Protein AF-A0A7S3FKZ4-F1 (afdb_monomer)

Radius of gyration: 34.24 Å; Cα contacts (8 Å, |Δi|>4): 324; chains: 1; bounding box: 66×67×98 Å

Organism: NCBI:txid676789

Sequence (452 aa):
MRLGNPLPWRLPTDLPGAPPVAEVLYTASARSDPAAGLSYREFVHAIETLSHPLSRQVPLGSIGRPTHEVVRRVAGLRRLVSSAAFEGVVAVLLLLNGLSLGFKIYLRNQGAELNAINLINFIFSLLFFVELCLKAQARAVAWRSLAGVAEAAVIVLTVLVDVLTLGGVLVGFLNFLPLLRYLRFVRIGLNIKAYRVVFASLLGVAKAMGAFVLALSGVLHVFALVGMAIFAGQVTLHVDAEALGAFCAAGQPVAVPYTGEMVSAETLCTGNGTEPYYDPQTQPEAAARVLSGLRARPCYHHYLADGAAIMPCEALNPSLAGSAYESAGYFANNFNDWSAAIVTLFELMVVNNWMVVKDGFVAAAGRAANLYFYAYWIFAVVVEMSLLFAFTFESFISELELAQKHEESRARRDGEDIRDEFGSTNADSPQLEALRACTQRRKVIDFSVGGG

InterPro domains:
  IPR005821 Ion transport domain [PF00520] (85-396)
  IPR027359 Voltage-dependent channel domain superfamily [G3DSA:1.20.120.350] (76-198)
  IPR044581 Two pore calcium channel protein 1, plant [PTHR46988] (317-414)

Foldseek 3Di:
DDDDDDDPPPDDPDDPPDPCVVVVVVVVVVPPDPPPDDDPVRVVVVVVVVPPPPPPPPPPPDPDDPDPVVVVVLVVLLCCLPDPVVVVVLVVLLVVLVVLVVVLVVCVVPPPVNVVSLVVNLVSLVVVLVSLVSCVSNCVPQVVDPVSVVVNCLSVLLNVVSVCVVVVHCPPVCPCSVVVSCVVVVVVQCVDPVSVLVVVLVVLLVVLCPVLVVVLVVLLQVLLVVQLVQFAPLQAKAQDLVVLLVVLVVQFWWQDPPVRDTDTSCVLQQQPHPDRHDDCVVDVVVSVVSRVSVSVPGQDFIATPVRDGGRRIDTPQCLLPPALLVVVVVSCCGSNDSVSSSVNLVVVLVVPPVVSVQVSSCSRRHDCSVVSSVVSCCPRNVPSVVVSVVSSVVSSVVSVVVVVVVVVVVVVVVVVVVCVVCVPDDPPDVVVVVVVVVVVVVVVVVVVVPDD

Secondary structure (DSSP, 8-state):
------------S--TT--HHHHHHHHHHTS--TT-PPPHHHHHHHHHHHHS---------------HHHHHHHHHHHHHHTSHHHHHHHHHHHHHHHHHHHHHHHTTT-HHHHHHHHHHHHHHHHHHHHHHHHHHHH-TTGGGSHHHHHHHHHHHHHHHHHHHHHTT---GGGTTGGGGGGHHHHHHHHHSHHHHHHHHHHHHHHHHHHHHHHHHHHHHHHHHHHHHHHHTTTS-EEE-HHHHHHHHHHT--EEPTTT--EE-HHHHHSTTSS-----TTT-HHHHHHHHHHHHTS-----EETTS-B-S-EEESSGGGTT-HHHHTTGGGS-SSSHHHHHHHHHHHHT-TTHHHHHHHHHHHH-TTHHHHHHHHIIIIIIIIIHHHHHHHHHHHHHHHHHHHHHHHHHHHHHHHHHHHHSTTS-TT-HHHHHHHHHHHHHHHHHHHTS--

Structure (mmCIF, N/CA/C/O backbone):
data_AF-A0A7S3FKZ4-F1
#
_entry.id   AF-A0A7S3FKZ4-F1
#
loop_
_atom_site.group_PDB
_atom_site.id
_atom_site.type_symbol
_atom_site.label_atom_id
_atom_site.label_alt_id
_atom_site.label_comp_id
_atom_site.label_asym_id
_atom_site.label_entity_id
_atom_site.label_seq_id
_atom_site.pdbx_PDB_ins_code
_atom_site.Cartn_x
_atom_site.Cartn_y
_atom_site.Cartn_z
_atom_site.occupancy
_atom_site.B_iso_or_equiv
_atom_site.auth_seq_id
_atom_site.auth_comp_id
_atom_site.auth_asym_id
_atom_site.auth_atom_id
_atom_site.pdbx_PDB_model_num
ATOM 1 N N . MET A 1 1 ? -38.455 21.184 -47.180 1.00 35.09 1 MET A N 1
ATOM 2 C CA . MET A 1 1 ? -37.533 22.042 -46.403 1.00 35.09 1 MET A CA 1
ATOM 3 C C . MET A 1 1 ? -36.141 21.884 -46.986 1.00 35.09 1 MET A C 1
ATOM 5 O O . MET A 1 1 ? -35.706 20.756 -47.164 1.00 35.09 1 MET A O 1
ATOM 9 N N . ARG A 1 2 ? -35.505 22.994 -47.379 1.00 33.12 2 ARG A N 1
ATOM 10 C CA . ARG A 1 2 ? -34.148 23.020 -47.938 1.00 33.12 2 ARG A CA 1
ATOM 11 C C . ARG A 1 2 ? -33.114 22.783 -46.832 1.00 33.12 2 ARG A C 1
ATOM 13 O O . ARG A 1 2 ? -33.089 23.544 -45.876 1.00 33.12 2 ARG A O 1
ATOM 20 N N . LEU A 1 3 ? -32.239 21.811 -47.044 1.00 31.94 3 LEU A N 1
ATOM 21 C CA . LEU A 1 3 ? -30.869 21.690 -46.531 1.00 31.94 3 LEU A CA 1
ATOM 22 C C . LEU A 1 3 ? -30.146 20.994 -47.696 1.00 31.94 3 LEU A C 1
ATOM 24 O O . LEU A 1 3 ? -30.642 19.980 -48.166 1.00 31.94 3 LEU A O 1
ATOM 28 N N . GLY A 1 4 ? -29.091 21.464 -48.342 1.00 29.62 4 GLY A N 1
ATOM 29 C CA . GLY A 1 4 ? -28.004 22.378 -48.020 1.00 29.62 4 GLY A CA 1
ATOM 30 C C . GLY A 1 4 ? -26.816 21.793 -48.805 1.00 29.62 4 GLY A C 1
ATOM 31 O O . GLY A 1 4 ? -26.607 20.587 -48.756 1.00 29.62 4 GLY A O 1
ATOM 32 N N . ASN A 1 5 ? -26.145 22.604 -49.623 1.00 30.92 5 ASN A N 1
ATOM 33 C CA . ASN A 1 5 ? -25.168 22.204 -50.651 1.00 30.92 5 ASN A CA 1
ATOM 34 C C . ASN A 1 5 ? -24.114 21.157 -50.210 1.00 30.92 5 ASN A C 1
ATOM 36 O O . ASN A 1 5 ? -23.670 21.196 -49.062 1.00 30.92 5 ASN A O 1
ATOM 40 N N . PRO A 1 6 ? -23.615 20.298 -51.125 1.00 35.16 6 PRO A N 1
ATOM 41 C CA . PRO A 1 6 ? -22.469 19.441 -50.839 1.00 35.16 6 PRO A CA 1
ATOM 42 C C . PRO A 1 6 ? -21.201 20.294 -50.678 1.00 35.16 6 PRO A C 1
ATOM 44 O O . PRO A 1 6 ? -20.842 21.082 -51.554 1.00 35.16 6 PRO A O 1
ATOM 47 N N . LEU A 1 7 ? -20.525 20.147 -49.539 1.00 30.84 7 LEU A N 1
ATOM 48 C CA . LEU A 1 7 ? -19.217 20.750 -49.277 1.00 30.84 7 LEU A CA 1
ATOM 49 C C . LEU A 1 7 ? -18.159 20.181 -50.246 1.00 30.84 7 LEU A C 1
ATOM 51 O O . LEU A 1 7 ? -18.108 18.962 -50.429 1.00 30.84 7 LEU A O 1
ATOM 55 N N . PRO A 1 8 ? -17.269 21.006 -50.828 1.00 32.09 8 PRO A N 1
ATOM 56 C CA . PRO A 1 8 ? -16.240 20.544 -51.746 1.00 32.09 8 PRO A CA 1
ATOM 57 C C . PRO A 1 8 ? -14.983 20.160 -50.959 1.00 32.09 8 PRO A C 1
ATOM 59 O O . PRO A 1 8 ? -13.982 20.867 -50.984 1.00 32.09 8 PRO A O 1
ATOM 62 N N . TRP A 1 9 ? -15.006 19.034 -50.252 1.00 28.06 9 TRP A N 1
ATOM 63 C CA . TRP A 1 9 ? -13.773 18.460 -49.710 1.00 28.06 9 TRP A CA 1
ATOM 64 C C . TRP A 1 9 ? -13.233 17.426 -50.699 1.00 28.06 9 TRP A C 1
ATOM 66 O O . TRP A 1 9 ? -13.438 16.226 -50.541 1.00 28.06 9 TRP A O 1
ATOM 76 N N . ARG A 1 10 ? -12.540 17.891 -51.749 1.00 28.92 10 ARG A N 1
ATOM 77 C CA . ARG A 1 10 ? -11.589 17.026 -52.461 1.00 28.92 10 ARG A CA 1
ATOM 78 C C . ARG A 1 10 ? -10.399 16.818 -51.531 1.00 28.92 10 ARG A C 1
ATOM 80 O O . ARG A 1 10 ? -9.630 17.748 -51.301 1.00 28.92 10 ARG A O 1
ATOM 87 N N . LEU A 1 11 ? -10.266 15.614 -50.983 1.00 31.98 11 LEU A N 1
ATOM 88 C CA . LEU A 1 11 ? -9.007 15.184 -50.383 1.00 31.98 11 LEU A CA 1
ATOM 89 C C . LEU A 1 11 ? -7.930 15.141 -51.484 1.00 31.98 11 LEU A C 1
ATOM 91 O O . LEU A 1 11 ? -8.234 14.685 -52.590 1.00 31.98 11 LEU A O 1
ATOM 95 N N . PRO A 1 12 ? -6.704 15.630 -51.222 1.00 29.11 12 PRO A N 1
ATOM 96 C CA . PRO A 1 12 ? -5.613 15.572 -52.188 1.00 29.11 12 PRO A CA 1
ATOM 97 C C . PRO A 1 12 ? -5.345 14.118 -52.584 1.00 29.11 12 PRO A C 1
ATOM 99 O O . PRO A 1 12 ? -5.196 13.256 -51.720 1.00 29.11 12 PRO A O 1
ATOM 102 N N . THR A 1 13 ? -5.286 13.855 -53.886 1.00 34.91 13 THR A N 1
ATOM 103 C CA . THR A 1 13 ? -5.137 12.522 -54.489 1.00 34.91 13 THR A CA 1
ATOM 104 C C . THR A 1 13 ? -3.743 11.911 -54.353 1.00 34.91 13 THR A C 1
ATOM 106 O O . THR A 1 13 ? -3.538 10.797 -54.812 1.00 34.91 13 THR A O 1
ATOM 109 N N . ASP A 1 14 ? -2.803 12.578 -53.683 1.00 36.03 14 ASP A N 1
ATOM 110 C CA . ASP A 1 14 ? -1.398 12.171 -53.670 1.00 36.03 14 ASP A CA 1
ATOM 111 C C . ASP A 1 14 ? -0.858 12.066 -52.237 1.00 36.03 14 ASP A C 1
ATOM 113 O O . ASP A 1 14 ? -0.150 12.939 -51.734 1.00 36.03 14 ASP A O 1
ATOM 117 N N . LEU A 1 15 ? -1.202 10.969 -51.558 1.00 32.84 15 LEU A N 1
ATOM 118 C CA . LEU A 1 15 ? -0.524 10.510 -50.343 1.00 32.84 15 LEU A CA 1
ATOM 119 C C . LEU A 1 15 ? 0.159 9.168 -50.650 1.00 32.84 15 LEU A C 1
ATOM 121 O O . LEU A 1 15 ? -0.510 8.133 -50.661 1.00 32.84 15 LEU A O 1
ATOM 125 N N . PRO A 1 16 ? 1.480 9.144 -50.905 1.00 34.84 16 PRO A N 1
ATOM 126 C CA . PRO A 1 16 ? 2.199 7.892 -51.091 1.00 34.84 16 PRO A CA 1
ATOM 127 C C . PRO A 1 16 ? 2.305 7.173 -49.737 1.00 34.84 16 PRO A C 1
ATOM 129 O O . PRO A 1 16 ? 2.959 7.665 -48.817 1.00 34.84 16 PRO A O 1
ATOM 132 N N . GLY A 1 17 ? 1.644 6.016 -49.611 1.00 46.38 17 GLY A N 1
ATOM 133 C CA . GLY A 1 17 ? 1.730 5.142 -48.431 1.00 46.38 17 GLY A CA 1
ATOM 134 C C . GLY A 1 17 ? 0.447 4.960 -47.610 1.00 46.38 17 GLY A C 1
ATOM 135 O O . GLY A 1 17 ? 0.538 4.697 -46.411 1.00 46.38 17 GLY A O 1
ATOM 136 N N . ALA A 1 18 ? -0.745 5.092 -48.204 1.00 35.50 18 ALA A N 1
ATOM 137 C CA . ALA A 1 18 ? -1.980 4.687 -47.528 1.00 35.50 18 ALA A CA 1
ATOM 138 C C . ALA A 1 18 ? -1.953 3.171 -47.211 1.00 35.50 18 ALA A C 1
ATOM 140 O O . ALA A 1 18 ? -1.558 2.383 -48.072 1.00 35.50 18 ALA A O 1
ATOM 141 N N . PRO A 1 19 ? -2.342 2.734 -45.995 1.00 40.38 19 PRO A N 1
ATOM 142 C CA . PRO A 1 19 ? -2.394 1.314 -45.667 1.00 40.38 19 PRO A CA 1
ATOM 143 C C . PRO A 1 19 ? -3.446 0.605 -46.539 1.00 40.38 19 PRO A C 1
ATOM 145 O O . PRO A 1 19 ? -4.470 1.217 -46.862 1.00 40.38 19 PRO A O 1
ATOM 148 N N . PRO A 1 20 ? -3.261 -0.690 -46.853 1.00 44.16 20 PRO A N 1
ATOM 149 C CA . PRO A 1 20 ? -4.098 -1.432 -47.806 1.00 44.16 20 PRO A CA 1
ATOM 150 C C . PRO A 1 20 ? -5.597 -1.465 -47.445 1.00 44.16 20 PRO A C 1
ATOM 152 O O . PRO A 1 20 ? -6.439 -1.714 -48.298 1.00 44.16 20 PRO A O 1
ATOM 155 N N . VAL A 1 21 ? -5.976 -1.141 -46.202 1.00 42.78 21 VAL A N 1
ATOM 156 C CA . VAL A 1 21 ? -7.383 -1.085 -45.761 1.00 42.78 21 VAL A CA 1
ATOM 157 C C . VAL A 1 21 ? -8.126 0.153 -46.279 1.00 42.78 21 VAL A C 1
ATOM 159 O O . VAL A 1 21 ? -9.332 0.081 -46.503 1.00 42.78 21 VAL A O 1
ATOM 162 N N . ALA A 1 22 ? -7.439 1.277 -46.522 1.00 40.91 22 ALA A N 1
ATOM 163 C CA . ALA A 1 22 ? -8.077 2.435 -47.154 1.00 40.91 22 ALA A CA 1
ATOM 164 C C . ALA A 1 22 ? -8.522 2.088 -48.582 1.00 40.91 22 ALA A C 1
ATOM 166 O O . ALA A 1 22 ? -9.588 2.513 -49.008 1.00 40.91 22 ALA A O 1
ATOM 167 N N . GLU A 1 23 ? -7.758 1.242 -49.271 1.00 41.97 23 GLU A N 1
ATOM 168 C CA . GLU A 1 23 ? -8.077 0.725 -50.601 1.00 41.97 23 GLU A CA 1
ATOM 169 C C . GLU A 1 23 ? -9.209 -0.321 -50.554 1.00 41.97 23 GLU A C 1
ATOM 171 O O . GLU A 1 23 ? -10.104 -0.298 -51.397 1.00 41.97 23 GLU A O 1
ATOM 176 N N . VAL A 1 24 ? -9.261 -1.169 -49.517 1.00 43.50 24 VAL A N 1
ATOM 177 C CA . VAL A 1 24 ? -10.351 -2.150 -49.308 1.00 43.50 24 VAL A CA 1
ATOM 178 C C . VAL A 1 24 ? -11.684 -1.477 -48.942 1.00 43.50 24 VAL A C 1
ATOM 180 O O . VAL A 1 24 ? -12.727 -1.835 -49.483 1.00 43.50 24 VAL A O 1
ATOM 183 N N . LEU A 1 25 ? -11.681 -0.454 -48.080 1.00 40.56 25 LEU A N 1
ATOM 184 C CA . LEU A 1 25 ? -12.902 0.294 -47.746 1.00 40.56 25 LEU A CA 1
ATOM 185 C C . LEU A 1 25 ? -13.366 1.193 -48.903 1.00 40.56 25 LEU A C 1
ATOM 187 O O . LEU A 1 25 ? -14.570 1.366 -49.098 1.00 40.56 25 LEU A O 1
ATOM 191 N N . TYR A 1 26 ? -12.440 1.733 -49.704 1.00 42.78 26 TYR A N 1
ATOM 192 C CA . TYR A 1 26 ? -12.783 2.516 -50.895 1.00 42.78 26 TYR A CA 1
ATOM 193 C C . TYR A 1 26 ? -13.349 1.630 -52.012 1.00 42.78 26 TYR A C 1
ATOM 195 O O . TYR A 1 26 ? -14.328 2.007 -52.651 1.00 42.78 26 TYR A O 1
ATOM 203 N N . THR A 1 27 ? -12.805 0.424 -52.205 1.00 41.06 27 THR A N 1
ATOM 204 C CA . THR A 1 27 ? -13.338 -0.549 -53.177 1.00 41.06 27 THR A CA 1
ATOM 205 C C . THR A 1 27 ? -14.671 -1.163 -52.739 1.00 41.06 27 THR A C 1
ATOM 207 O O . THR A 1 27 ? -15.496 -1.463 -53.601 1.00 41.06 27 THR A O 1
ATOM 210 N N . ALA A 1 28 ? -14.936 -1.271 -51.431 1.00 41.16 28 ALA A N 1
ATOM 211 C CA . ALA A 1 28 ? -16.246 -1.667 -50.908 1.00 41.16 28 ALA A CA 1
ATOM 212 C C . ALA A 1 28 ? -17.304 -0.555 -51.052 1.00 41.16 28 ALA A C 1
ATOM 214 O O . ALA A 1 28 ? -18.432 -0.834 -51.445 1.00 41.16 28 ALA A O 1
ATOM 215 N N . SER A 1 29 ? -16.938 0.710 -50.808 1.00 41.69 29 SER A N 1
ATOM 216 C CA . SER A 1 29 ? -17.833 1.872 -50.972 1.00 41.69 29 SER A CA 1
ATOM 217 C C . SER A 1 29 ? -18.117 2.215 -52.445 1.00 41.69 29 SER A C 1
ATOM 219 O O . SER A 1 29 ? -19.190 2.712 -52.782 1.00 41.69 29 SER A O 1
ATOM 221 N N . ALA A 1 30 ? -17.179 1.911 -53.351 1.00 41.62 30 ALA A N 1
ATOM 222 C CA . ALA A 1 30 ? -17.326 2.157 -54.787 1.00 41.62 30 ALA A CA 1
ATOM 223 C C . ALA A 1 30 ? -18.203 1.123 -55.521 1.00 41.62 30 ALA A C 1
ATOM 225 O O . ALA A 1 30 ? -18.517 1.320 -56.696 1.00 41.62 30 ALA A O 1
ATOM 226 N N . ARG A 1 31 ? -18.630 0.039 -54.857 1.00 43.22 31 ARG A N 1
ATOM 227 C CA . ARG A 1 31 ? -19.686 -0.844 -55.369 1.00 43.22 31 ARG A CA 1
ATOM 228 C C . ARG A 1 31 ? -21.015 -0.403 -54.777 1.00 43.22 31 ARG A C 1
ATOM 230 O O . ARG A 1 31 ? -21.343 -0.708 -53.638 1.00 43.22 31 ARG A O 1
ATOM 237 N N . SER A 1 32 ? -21.786 0.318 -55.579 1.00 40.81 32 SER A N 1
ATOM 238 C CA . SER A 1 32 ? -23.188 0.645 -55.333 1.00 40.81 32 SER A CA 1
ATOM 239 C C . SER A 1 32 ? -24.059 -0.617 -55.386 1.00 40.81 32 SER A C 1
ATOM 241 O O . SER A 1 32 ? -24.829 -0.791 -56.327 1.00 40.81 32 SER A O 1
ATOM 243 N N . ASP A 1 33 ? -23.903 -1.517 -54.415 1.00 46.41 33 ASP A N 1
ATOM 244 C CA . ASP A 1 33 ? -24.736 -2.709 -54.268 1.00 46.41 33 ASP A CA 1
ATOM 245 C C . ASP A 1 33 ? -25.373 -2.729 -52.862 1.00 46.41 33 ASP A C 1
ATOM 247 O O . ASP A 1 33 ? -24.679 -2.953 -51.866 1.00 46.41 33 ASP A O 1
ATOM 251 N N . PRO A 1 34 ? -26.683 -2.453 -52.729 1.00 47.19 34 PRO A N 1
ATOM 252 C CA . PRO A 1 34 ? -27.362 -2.316 -51.437 1.00 47.19 34 PRO A CA 1
ATOM 253 C C . PRO A 1 34 ? -27.519 -3.637 -50.654 1.00 47.19 34 PRO A C 1
ATOM 255 O O . PRO A 1 34 ? -28.129 -3.635 -49.587 1.00 47.19 34 PRO A O 1
ATOM 258 N N . ALA A 1 35 ? -26.972 -4.753 -51.153 1.00 48.84 35 ALA A N 1
ATOM 259 C CA . ALA A 1 35 ? -27.013 -6.074 -50.518 1.00 48.84 35 ALA A CA 1
ATOM 260 C C . ALA A 1 35 ? -25.677 -6.530 -49.890 1.00 48.84 35 ALA A C 1
ATOM 262 O O . ALA A 1 35 ? -25.614 -7.617 -49.315 1.00 48.84 35 ALA A O 1
ATOM 263 N N . ALA A 1 36 ? -24.608 -5.730 -49.960 1.00 53.62 36 ALA A N 1
ATOM 264 C CA . ALA A 1 36 ? -23.299 -6.091 -49.410 1.00 53.62 36 ALA A CA 1
ATOM 265 C C . ALA A 1 36 ? -23.216 -5.834 -47.889 1.00 53.62 36 ALA A C 1
ATOM 267 O O . ALA A 1 36 ? -22.521 -4.933 -47.422 1.00 53.62 36 ALA A O 1
ATOM 268 N N . GLY A 1 37 ? -23.956 -6.614 -47.099 1.00 56.66 37 GLY A N 1
ATOM 269 C CA . GLY A 1 37 ? -23.748 -6.683 -45.652 1.00 56.66 37 GLY A CA 1
ATOM 270 C C . GLY A 1 37 ? -22.457 -7.442 -45.331 1.00 56.66 37 GLY A C 1
ATOM 271 O O . GLY A 1 37 ? -22.208 -8.489 -45.924 1.00 56.66 37 GLY A O 1
ATOM 272 N N . LEU A 1 38 ? -21.643 -6.938 -44.394 1.00 61.06 38 LEU A N 1
ATOM 273 C CA . LEU A 1 38 ? -20.480 -7.686 -43.901 1.00 61.06 38 LEU A CA 1
ATOM 274 C C . LEU A 1 38 ? -20.935 -9.013 -43.281 1.00 61.06 38 LEU A C 1
ATOM 276 O O . LEU A 1 38 ? -21.838 -9.042 -42.441 1.00 61.06 38 LEU A O 1
ATOM 280 N N . SER A 1 39 ? -20.261 -10.104 -43.643 1.00 69.06 39 SER A N 1
ATOM 281 C CA . SER A 1 39 ? -20.429 -11.392 -42.968 1.00 69.06 39 SER A CA 1
ATOM 282 C C . SER A 1 39 ? -20.033 -11.278 -41.494 1.00 69.06 39 SER A C 1
ATOM 284 O O . SER A 1 39 ? -19.106 -10.547 -41.150 1.00 69.06 39 SER A O 1
ATOM 286 N N . TYR A 1 40 ? -20.668 -12.051 -40.604 1.00 59.72 40 TYR A N 1
ATOM 287 C CA . TYR A 1 40 ? -20.329 -12.068 -39.173 1.00 59.72 40 TYR A CA 1
ATOM 288 C C . TYR A 1 40 ? -18.831 -12.324 -38.927 1.00 59.72 40 TYR A C 1
ATOM 290 O O . TYR A 1 40 ? -18.236 -11.707 -38.050 1.00 59.72 40 TYR A O 1
ATOM 298 N N . ARG A 1 41 ? -18.185 -13.170 -39.745 1.00 59.56 41 ARG A N 1
ATOM 299 C CA . ARG A 1 41 ? -16.732 -13.402 -39.657 1.00 59.56 41 ARG A CA 1
ATOM 300 C C . ARG A 1 41 ? -15.910 -12.177 -40.053 1.00 59.56 41 ARG A C 1
ATOM 302 O O . ARG A 1 41 ? -14.920 -11.883 -39.396 1.00 59.56 41 ARG A O 1
ATOM 309 N N . GLU A 1 42 ? -16.322 -11.461 -41.093 1.00 69.19 42 GLU A N 1
ATOM 310 C CA . GLU A 1 42 ? -15.651 -10.235 -41.544 1.00 69.19 42 GLU A CA 1
ATOM 311 C C . GLU A 1 42 ? -15.859 -9.098 -40.541 1.00 69.19 42 GLU A C 1
ATOM 313 O O . GLU A 1 42 ? -14.938 -8.334 -40.274 1.00 69.19 42 GLU A O 1
ATOM 318 N N . PHE A 1 43 ? -17.043 -9.028 -39.930 1.00 70.25 43 PHE A N 1
ATOM 319 C CA . PHE A 1 43 ? -17.368 -8.070 -38.880 1.00 70.25 43 PHE A CA 1
ATOM 320 C C . PHE A 1 43 ? -16.555 -8.317 -37.602 1.00 70.25 43 PHE A C 1
ATOM 322 O O . PHE A 1 43 ? -15.960 -7.383 -37.068 1.00 70.25 43 PHE A O 1
ATOM 329 N N . VAL A 1 44 ? -16.467 -9.570 -37.137 1.00 68.69 44 VAL A N 1
ATOM 330 C CA . VAL A 1 44 ? -15.638 -9.940 -35.975 1.00 68.69 44 VAL A CA 1
ATOM 331 C C . VAL A 1 44 ? -14.163 -9.650 -36.253 1.00 68.69 44 VAL A C 1
ATOM 333 O O . VAL A 1 44 ? -13.500 -9.047 -35.414 1.00 68.69 44 VAL A O 1
ATOM 336 N N . HIS A 1 45 ? -13.672 -9.974 -37.452 1.00 67.88 45 HIS A N 1
ATOM 337 C CA . HIS A 1 45 ? -12.294 -9.682 -37.836 1.00 67.88 45 HIS A CA 1
ATOM 338 C C . HIS A 1 45 ? -12.020 -8.171 -37.933 1.00 67.88 45 HIS A C 1
ATOM 340 O O . HIS A 1 45 ? -10.968 -7.697 -37.502 1.00 67.88 45 HIS A O 1
ATOM 346 N N . ALA A 1 46 ? -12.977 -7.384 -38.433 1.00 66.88 46 ALA A N 1
ATOM 347 C CA . ALA A 1 46 ? -12.881 -5.927 -38.463 1.00 66.88 46 ALA A CA 1
ATOM 348 C C . ALA A 1 46 ? -12.842 -5.326 -37.048 1.00 66.88 46 ALA A C 1
ATOM 350 O O . ALA A 1 46 ? -12.031 -4.435 -36.793 1.00 66.88 46 ALA A O 1
ATOM 351 N N . ILE A 1 47 ? -13.656 -5.834 -36.116 1.00 68.50 47 ILE A N 1
ATOM 352 C CA . ILE A 1 47 ? -13.628 -5.412 -34.708 1.00 68.50 47 ILE A CA 1
ATOM 353 C C . ILE A 1 47 ? -12.314 -5.819 -34.031 1.00 68.50 47 ILE A C 1
ATOM 355 O O . ILE A 1 47 ? -11.714 -4.983 -33.360 1.00 68.50 47 ILE A O 1
ATOM 359 N N . GLU A 1 48 ? -11.815 -7.041 -34.239 1.00 65.31 48 GLU A N 1
ATOM 360 C CA . GLU A 1 48 ? -10.504 -7.470 -33.722 1.00 65.31 48 GLU A CA 1
ATOM 361 C C . GLU A 1 48 ? -9.372 -6.580 -34.246 1.00 65.31 48 GLU A C 1
ATOM 363 O O . GLU A 1 48 ? -8.504 -6.150 -33.484 1.00 65.31 48 GLU A O 1
ATOM 368 N N . THR A 1 49 ? -9.420 -6.216 -35.527 1.00 60.38 49 THR A N 1
ATOM 369 C CA . THR A 1 49 ? -8.410 -5.352 -36.153 1.00 60.38 49 THR A CA 1
ATOM 370 C C . THR A 1 49 ? -8.496 -3.908 -35.642 1.00 60.38 49 THR A C 1
ATOM 372 O O . THR A 1 49 ? -7.469 -3.259 -35.449 1.00 60.38 49 THR A O 1
ATOM 375 N N . LEU A 1 50 ? -9.705 -3.409 -35.360 1.00 59.19 50 LEU A N 1
ATOM 376 C CA . LEU A 1 50 ? -9.942 -2.096 -34.743 1.00 59.19 50 LEU A CA 1
ATOM 377 C C . LEU A 1 50 ? -9.614 -2.068 -33.241 1.00 59.19 50 LEU A C 1
ATOM 379 O O . LEU A 1 50 ? -9.316 -1.000 -32.709 1.00 59.19 50 LEU A O 1
ATOM 383 N N . SER A 1 51 ? -9.650 -3.220 -32.562 1.00 52.19 51 SER A N 1
ATOM 384 C CA . SER A 1 51 ? -9.265 -3.356 -31.150 1.00 52.19 51 SER A CA 1
ATOM 385 C C . SER A 1 51 ? -7.750 -3.250 -30.934 1.00 52.19 51 SER A C 1
ATOM 387 O O . SER A 1 51 ? -7.295 -2.940 -29.831 1.00 52.19 51 SER A O 1
ATOM 389 N N . HIS A 1 52 ? -6.955 -3.448 -31.993 1.00 45.91 52 HIS A N 1
ATOM 390 C CA . HIS A 1 52 ? -5.519 -3.226 -31.949 1.00 45.91 52 HIS A CA 1
ATOM 391 C C . HIS A 1 52 ? -5.225 -1.719 -31.866 1.00 45.91 52 HIS A C 1
ATOM 393 O O . HIS A 1 52 ? -5.712 -0.954 -32.702 1.00 45.91 52 HIS A O 1
ATOM 399 N N . PRO A 1 53 ? -4.409 -1.250 -30.900 1.00 42.72 53 PRO A N 1
ATOM 400 C CA . PRO A 1 53 ? -4.071 0.161 -30.800 1.00 42.72 53 PRO A CA 1
ATOM 401 C C . PRO A 1 53 ? -3.386 0.597 -32.094 1.00 42.72 53 PRO A C 1
ATOM 403 O O . PRO A 1 53 ? -2.248 0.209 -32.364 1.00 42.72 53 PRO A O 1
ATOM 406 N N . LEU A 1 54 ? -4.094 1.398 -32.897 1.00 45.53 54 LEU A N 1
ATOM 407 C CA . LEU A 1 54 ? -3.569 2.040 -34.095 1.00 45.53 54 LEU A CA 1
ATOM 408 C C . LEU A 1 54 ? -2.338 2.846 -33.686 1.00 45.53 54 LEU A C 1
ATOM 410 O O . LEU A 1 54 ? -2.442 3.975 -33.198 1.00 45.53 54 LEU A O 1
ATOM 414 N N . SER A 1 55 ? -1.154 2.258 -33.863 1.00 40.56 55 SER A N 1
ATOM 415 C CA . SER A 1 55 ? 0.107 2.958 -33.684 1.00 40.56 55 SER A CA 1
ATOM 416 C C . SER A 1 55 ? 0.171 3.992 -34.808 1.00 40.56 55 SER A C 1
ATOM 418 O O . SER A 1 55 ? 0.595 3.718 -35.930 1.00 40.56 55 SER A O 1
ATOM 420 N N . ARG A 1 56 ? -0.358 5.185 -34.536 1.00 41.62 56 ARG A N 1
ATOM 421 C CA . ARG A 1 56 ? -0.256 6.349 -35.410 1.00 41.62 56 ARG A CA 1
ATOM 422 C C . ARG A 1 56 ? 1.214 6.760 -35.432 1.00 41.62 56 ARG A C 1
ATOM 424 O O . ARG A 1 56 ? 1.647 7.639 -34.689 1.00 41.62 56 ARG A O 1
ATOM 431 N N . GLN A 1 57 ? 2.010 6.119 -36.281 1.00 40.16 57 GLN A N 1
ATOM 432 C CA . GLN A 1 57 ? 3.218 6.753 -36.782 1.00 40.16 57 GLN A CA 1
ATOM 433 C C . GLN A 1 57 ? 2.748 7.831 -37.750 1.00 40.16 57 GLN A C 1
ATOM 435 O O . GLN A 1 57 ? 2.517 7.576 -38.923 1.00 40.16 57 GLN A O 1
ATOM 440 N N . VAL A 1 58 ? 2.505 9.031 -37.223 1.00 43.62 58 VAL A N 1
ATOM 441 C CA . VAL A 1 58 ? 2.298 10.213 -38.058 1.00 43.62 58 VAL A CA 1
ATOM 442 C C . VAL A 1 58 ? 3.617 10.439 -38.804 1.00 43.62 58 VAL A C 1
ATOM 444 O O . VAL A 1 58 ? 4.622 10.704 -38.131 1.00 43.62 58 VAL A O 1
ATOM 447 N N . PRO A 1 59 ? 3.674 10.311 -40.144 1.00 39.06 59 PRO A N 1
ATOM 448 C CA . PRO A 1 59 ? 4.841 10.768 -40.878 1.00 39.06 59 PRO A CA 1
ATOM 449 C C . PRO A 1 59 ? 4.951 12.271 -40.617 1.00 39.06 59 PRO A C 1
ATOM 451 O O . PRO A 1 59 ? 3.990 13.014 -40.809 1.00 39.06 59 PRO A O 1
ATOM 454 N N . LEU A 1 60 ? 6.090 12.705 -40.074 1.00 40.81 60 LEU A N 1
ATOM 455 C CA . LEU A 1 60 ? 6.357 14.109 -39.771 1.00 40.81 60 LEU A CA 1
ATOM 456 C C . LEU A 1 60 ? 6.272 14.923 -41.069 1.00 40.81 60 LEU A C 1
ATOM 458 O O . LEU A 1 60 ? 7.227 14.987 -41.840 1.00 40.81 60 LEU A O 1
ATOM 462 N N . GLY A 1 61 ? 5.107 15.526 -41.303 1.00 41.09 61 GLY A N 1
ATOM 463 C CA . GLY A 1 61 ? 4.882 16.485 -42.371 1.00 41.09 61 GLY A CA 1
ATOM 464 C C . GLY A 1 61 ? 5.750 17.716 -42.146 1.00 41.09 61 GLY A C 1
ATOM 465 O O . GLY A 1 61 ? 5.623 18.388 -41.126 1.00 41.09 61 GLY A O 1
ATOM 466 N N . SER A 1 62 ? 6.665 17.943 -43.090 1.00 39.69 62 SER A N 1
ATOM 467 C CA . SER A 1 62 ? 7.341 19.209 -43.406 1.00 39.69 62 SER A CA 1
ATOM 468 C C . SER A 1 62 ? 7.598 20.172 -42.237 1.00 39.69 62 SER A C 1
ATOM 470 O O . SER A 1 62 ? 7.241 21.347 -42.298 1.00 39.69 62 SER A O 1
ATOM 472 N N . ILE A 1 63 ? 8.285 19.710 -41.193 1.00 45.00 63 ILE A N 1
ATOM 473 C CA . ILE A 1 63 ? 9.093 20.615 -40.371 1.00 45.00 63 ILE A CA 1
ATOM 474 C C . ILE A 1 63 ? 10.329 20.919 -41.218 1.00 45.00 63 ILE A C 1
ATOM 476 O O . ILE A 1 63 ? 10.991 19.988 -41.683 1.00 45.00 63 ILE A O 1
ATOM 480 N N . GLY A 1 64 ? 10.580 22.204 -41.495 1.00 47.41 64 GLY A N 1
ATOM 481 C CA . GLY A 1 64 ? 11.674 22.663 -42.355 1.00 47.41 64 GLY A CA 1
ATOM 482 C C . GLY A 1 64 ? 12.966 21.899 -42.079 1.00 47.41 64 GLY A C 1
ATOM 483 O O . GLY A 1 64 ? 13.290 21.655 -40.917 1.00 47.41 64 GLY A O 1
ATOM 484 N N . ARG A 1 65 ? 13.657 21.470 -43.149 1.00 44.72 65 ARG A N 1
ATOM 485 C CA . ARG A 1 65 ? 14.858 20.623 -43.072 1.00 44.72 65 ARG A CA 1
ATOM 486 C C . ARG A 1 65 ? 15.792 21.176 -41.987 1.00 44.72 65 ARG A C 1
ATOM 488 O O . ARG A 1 65 ? 16.340 22.261 -42.188 1.00 44.72 65 ARG A O 1
ATOM 495 N N . PRO A 1 66 ? 15.962 20.486 -40.846 1.00 52.94 66 PRO A N 1
ATOM 496 C CA . PRO A 1 66 ? 16.884 20.946 -39.823 1.00 52.94 66 PRO A CA 1
ATOM 497 C C . PRO A 1 66 ? 18.277 21.061 -40.445 1.00 52.94 66 PRO A C 1
ATOM 499 O O . PRO A 1 66 ? 18.691 20.198 -41.224 1.00 52.94 66 PRO A O 1
ATOM 502 N N . THR A 1 67 ? 18.985 22.151 -40.151 1.00 57.38 67 THR A N 1
ATOM 503 C CA . THR A 1 67 ? 20.349 22.369 -40.641 1.00 57.38 67 THR A CA 1
ATOM 504 C C . THR A 1 67 ? 21.221 21.158 -40.294 1.00 57.38 67 THR A C 1
ATOM 506 O O . THR A 1 67 ? 21.075 20.554 -39.227 1.00 57.38 67 THR A O 1
ATOM 509 N N . HIS A 1 68 ? 22.122 20.772 -41.204 1.00 59.44 68 HIS A N 1
ATOM 510 C CA . HIS A 1 68 ? 22.912 19.536 -41.097 1.00 59.44 68 HIS A CA 1
ATOM 511 C C . HIS A 1 68 ? 23.669 19.422 -39.756 1.00 59.44 68 HIS A C 1
ATOM 513 O O . HIS A 1 68 ? 23.845 18.327 -39.225 1.00 59.44 68 HIS A O 1
ATOM 519 N N . GLU A 1 69 ? 24.044 20.552 -39.149 1.00 61.09 69 GLU A N 1
ATOM 520 C CA . GLU A 1 69 ? 24.660 20.601 -37.821 1.00 61.09 69 GLU A CA 1
ATOM 521 C C . GLU A 1 69 ? 23.709 20.246 -36.676 1.00 61.09 69 GLU A C 1
ATOM 523 O O . GLU A 1 69 ? 24.097 19.493 -35.783 1.00 61.09 69 GLU A O 1
ATOM 528 N N . VAL A 1 70 ? 22.466 20.734 -36.694 1.00 62.81 70 VAL A N 1
ATOM 529 C CA . VAL A 1 70 ? 21.465 20.413 -35.665 1.00 62.81 70 VAL A CA 1
ATOM 530 C C . VAL A 1 70 ? 21.101 18.932 -35.744 1.00 62.81 70 VAL A C 1
ATOM 532 O O . VAL A 1 70 ? 21.080 18.247 -34.722 1.00 62.81 70 VAL A O 1
ATOM 535 N N . VAL A 1 71 ? 20.936 18.396 -36.958 1.00 63.84 71 VAL A N 1
ATOM 536 C CA . VAL A 1 71 ? 20.713 16.956 -37.179 1.00 63.84 71 VAL A CA 1
ATOM 537 C C . VAL A 1 71 ? 21.885 16.130 -36.661 1.00 63.84 71 VAL A C 1
ATOM 539 O O . VAL A 1 71 ? 21.680 15.133 -35.971 1.00 63.84 71 VAL A O 1
ATOM 542 N N . ARG A 1 72 ? 23.123 16.552 -36.942 1.00 63.56 72 ARG A N 1
ATOM 543 C CA . ARG A 1 72 ? 24.334 15.846 -36.512 1.00 63.56 72 ARG A CA 1
ATOM 544 C C . ARG A 1 72 ? 24.535 15.905 -34.995 1.00 63.56 72 ARG A C 1
ATOM 546 O O . ARG A 1 72 ? 24.903 14.888 -34.409 1.00 63.56 72 ARG A O 1
ATOM 553 N N . ARG A 1 73 ? 24.251 17.043 -34.348 1.00 66.88 73 ARG A N 1
ATOM 554 C CA . ARG A 1 73 ? 24.311 17.196 -32.881 1.00 66.88 73 ARG A CA 1
ATOM 555 C C . ARG A 1 73 ? 23.264 16.333 -32.180 1.00 66.88 73 ARG A C 1
ATOM 557 O O . ARG A 1 73 ? 23.612 15.587 -31.269 1.00 66.88 73 ARG A O 1
ATOM 564 N N . VAL A 1 74 ? 22.016 16.354 -32.650 1.00 70.62 74 VAL A N 1
ATOM 565 C CA . VAL A 1 74 ? 20.940 15.508 -32.106 1.00 70.62 74 VAL A CA 1
ATOM 566 C C . VAL A 1 74 ? 21.232 14.024 -32.351 1.00 70.62 74 VAL A C 1
ATOM 568 O O . VAL A 1 74 ? 21.023 13.204 -31.461 1.00 70.62 74 VAL A O 1
ATOM 571 N N . ALA A 1 75 ? 21.787 13.660 -33.511 1.00 71.69 75 ALA A N 1
ATOM 572 C CA . ALA A 1 75 ? 22.188 12.284 -33.802 1.00 71.69 75 ALA A CA 1
ATOM 573 C C . ALA A 1 75 ? 23.349 11.803 -32.914 1.00 71.69 75 ALA A C 1
ATOM 575 O O . ALA A 1 75 ? 23.319 10.666 -32.446 1.00 71.69 75 ALA A O 1
ATOM 576 N N . GLY A 1 76 ? 24.349 12.651 -32.658 1.00 77.94 76 GLY A N 1
ATOM 577 C CA . GLY A 1 76 ? 25.459 12.345 -31.751 1.00 77.94 76 GLY A CA 1
ATOM 578 C C . GLY A 1 76 ? 24.993 12.161 -30.307 1.00 77.94 76 GLY A C 1
ATOM 579 O O . GLY A 1 76 ? 25.299 11.144 -29.687 1.00 77.94 76 GLY A O 1
ATOM 580 N N . LEU A 1 77 ? 24.169 13.088 -29.807 1.00 80.81 77 LEU A N 1
ATOM 581 C CA . LEU A 1 77 ? 23.568 13.003 -28.475 1.00 80.81 77 LEU A CA 1
ATOM 582 C C . LEU A 1 77 ? 22.696 11.750 -28.330 1.00 80.81 77 LEU A C 1
ATOM 584 O O . LEU A 1 77 ? 22.775 11.046 -27.326 1.00 80.81 77 LEU A O 1
ATOM 588 N N . ARG A 1 78 ? 21.908 11.424 -29.361 1.00 79.75 78 ARG A N 1
ATOM 589 C CA . ARG A 1 78 ? 21.082 10.216 -29.380 1.00 79.75 78 ARG A CA 1
ATOM 590 C C . ARG A 1 78 ? 21.923 8.951 -29.274 1.00 79.75 78 ARG A C 1
ATOM 592 O O . ARG A 1 78 ? 21.564 8.095 -28.477 1.00 79.75 78 ARG A O 1
ATOM 599 N N . ARG A 1 79 ? 23.035 8.859 -30.015 1.00 83.12 79 ARG A N 1
ATOM 600 C CA . ARG A 1 79 ? 23.969 7.720 -29.940 1.00 83.12 79 ARG A CA 1
ATOM 601 C C . ARG A 1 79 ? 24.629 7.597 -28.568 1.00 83.12 79 ARG A C 1
ATOM 603 O O . ARG A 1 79 ? 24.771 6.482 -28.081 1.00 83.12 79 ARG A O 1
ATOM 610 N N . LEU A 1 80 ? 25.007 8.717 -27.945 1.00 87.19 80 LEU A N 1
ATOM 611 C CA . LEU A 1 80 ? 25.601 8.727 -26.605 1.00 87.19 80 LEU A CA 1
ATOM 612 C C . LEU A 1 80 ? 24.603 8.222 -25.553 1.00 87.19 80 LEU A C 1
ATOM 614 O O . LEU A 1 80 ? 24.905 7.292 -24.812 1.00 87.19 80 LEU A O 1
ATOM 618 N N . VAL A 1 81 ? 23.397 8.793 -25.530 1.00 85.88 81 VAL A N 1
ATOM 619 C CA . VAL A 1 81 ? 22.346 8.461 -24.551 1.00 85.88 81 VAL A CA 1
ATOM 620 C C . VAL A 1 81 ? 21.789 7.048 -24.749 1.00 85.88 81 VAL A C 1
ATOM 622 O O . VAL A 1 81 ? 21.306 6.440 -23.799 1.00 85.88 81 VAL A O 1
ATOM 625 N N . SER A 1 82 ? 21.830 6.514 -25.972 1.00 82.25 82 SER A N 1
ATOM 626 C CA . SER A 1 82 ? 21.445 5.128 -26.263 1.00 82.25 82 SER A CA 1
ATOM 627 C C . SER A 1 82 ? 22.603 4.134 -26.162 1.00 82.25 82 SER A C 1
ATOM 629 O O . SER A 1 82 ? 22.433 2.984 -26.559 1.00 82.25 82 SER A O 1
ATOM 631 N N . SER A 1 83 ? 23.793 4.561 -25.731 1.00 88.75 83 SER A N 1
ATOM 632 C CA . SER A 1 83 ? 24.938 3.659 -25.615 1.00 88.75 83 SER A CA 1
ATOM 633 C C . SER A 1 83 ? 24.813 2.773 -24.372 1.00 88.75 83 SER A C 1
ATOM 635 O O . SER A 1 83 ? 24.411 3.235 -23.304 1.00 88.75 83 SER A O 1
ATOM 637 N N . ALA A 1 84 ? 25.222 1.507 -24.492 1.00 87.00 84 ALA A N 1
ATOM 638 C CA . ALA A 1 84 ? 25.232 0.568 -23.367 1.00 87.00 84 ALA A CA 1
ATOM 639 C C . ALA A 1 84 ? 26.136 1.045 -22.215 1.00 87.00 84 ALA A C 1
ATOM 641 O O . ALA A 1 84 ? 25.829 0.817 -21.050 1.00 87.00 84 ALA A O 1
ATOM 642 N N . ALA A 1 85 ? 27.221 1.760 -22.533 1.00 89.12 85 ALA A N 1
ATOM 643 C CA . ALA A 1 85 ? 28.103 2.357 -21.534 1.00 89.12 85 ALA A CA 1
ATOM 644 C C . ALA A 1 85 ? 27.386 3.437 -20.709 1.00 89.12 85 ALA A C 1
ATOM 646 O O . ALA A 1 85 ? 27.507 3.449 -19.488 1.00 89.12 85 ALA A O 1
ATOM 647 N N . PHE A 1 86 ? 26.601 4.311 -21.351 1.00 88.56 86 PHE A N 1
ATOM 648 C CA . PHE A 1 86 ? 25.814 5.325 -20.647 1.00 88.56 86 PHE A CA 1
ATOM 649 C C . PHE A 1 86 ? 24.758 4.686 -19.737 1.00 88.56 86 PHE A C 1
ATOM 651 O O . PHE A 1 86 ? 24.638 5.068 -18.574 1.00 88.56 86 PHE A O 1
ATOM 658 N N . GLU A 1 87 ? 24.035 3.675 -20.229 1.00 84.25 87 GLU A N 1
ATOM 659 C CA . GLU A 1 87 ? 23.070 2.931 -19.409 1.00 84.25 87 GLU A CA 1
ATOM 660 C C . GLU A 1 87 ? 23.746 2.208 -18.231 1.00 84.25 87 GLU A C 1
ATOM 662 O O . GLU A 1 87 ? 23.226 2.244 -17.115 1.00 84.25 87 GLU A O 1
ATOM 667 N N . GLY A 1 88 ? 24.935 1.636 -18.444 1.00 87.56 88 GLY A N 1
ATOM 668 C CA . GLY A 1 88 ? 25.747 1.018 -17.395 1.00 87.56 88 GLY A CA 1
ATOM 669 C C . GLY A 1 88 ? 26.203 2.010 -16.322 1.00 87.56 88 GLY A C 1
ATOM 670 O O . GLY A 1 88 ? 26.064 1.729 -15.134 1.00 87.56 88 GLY A O 1
ATOM 671 N N . VAL A 1 89 ? 26.678 3.199 -16.710 1.00 90.94 89 VAL A N 1
ATOM 672 C CA . VAL A 1 89 ? 27.068 4.259 -15.761 1.00 90.94 89 VAL A CA 1
ATOM 673 C C . VAL A 1 89 ? 25.878 4.691 -14.908 1.00 90.94 89 VAL A C 1
ATOM 675 O O . VAL A 1 89 ? 25.995 4.769 -13.686 1.00 90.94 89 VAL A O 1
ATOM 678 N N . VAL A 1 90 ? 24.717 4.922 -15.525 1.00 87.94 90 VAL A N 1
ATOM 679 C CA . VAL A 1 90 ? 23.487 5.278 -14.800 1.00 87.94 90 VAL A CA 1
ATOM 680 C C . VAL A 1 90 ? 23.085 4.175 -13.816 1.00 87.94 90 VAL A C 1
ATOM 682 O O . VAL A 1 90 ? 22.704 4.477 -12.685 1.00 87.94 90 VAL A O 1
ATOM 685 N N . ALA A 1 91 ? 23.204 2.904 -14.207 1.00 85.12 91 ALA A N 1
ATOM 686 C CA . ALA A 1 91 ? 22.911 1.774 -13.328 1.00 85.12 91 ALA A CA 1
ATOM 687 C C . ALA A 1 91 ? 23.866 1.707 -12.121 1.00 85.12 91 ALA A C 1
ATOM 689 O O . ALA A 1 91 ? 23.416 1.497 -10.995 1.00 85.12 91 ALA A O 1
ATOM 690 N N . VAL A 1 92 ? 25.166 1.950 -12.319 1.00 89.31 92 VAL A N 1
ATOM 691 C CA . VAL A 1 92 ? 26.146 2.013 -11.220 1.00 89.31 92 VAL A CA 1
ATOM 692 C C . VAL A 1 92 ? 25.848 3.182 -10.279 1.00 89.31 92 VAL A C 1
ATOM 694 O O . VAL A 1 92 ? 25.849 3.000 -9.063 1.00 89.31 92 VAL A O 1
ATOM 697 N N . LEU A 1 93 ? 25.528 4.365 -10.813 1.00 89.62 93 LEU A N 1
ATOM 698 C CA . LEU A 1 93 ? 25.131 5.520 -9.999 1.00 89.62 93 LEU A CA 1
ATOM 699 C C . LEU A 1 93 ? 23.878 5.229 -9.164 1.00 89.62 93 LEU A C 1
ATOM 701 O O . LEU A 1 93 ? 23.795 5.657 -8.015 1.00 89.62 93 LEU A O 1
ATOM 705 N N . LEU A 1 94 ? 22.922 4.473 -9.712 1.00 85.81 94 LEU A N 1
ATOM 706 C CA . LEU A 1 94 ? 21.738 4.028 -8.979 1.00 85.81 94 LEU A CA 1
ATOM 707 C C . LEU A 1 94 ? 22.097 3.103 -7.811 1.00 85.81 94 LEU A C 1
ATOM 709 O O . LEU A 1 94 ? 21.588 3.300 -6.709 1.00 85.81 94 LEU A O 1
ATOM 713 N N . LEU A 1 95 ? 22.994 2.138 -8.027 1.00 86.50 95 LEU A N 1
ATOM 714 C CA . LEU A 1 95 ? 23.473 1.241 -6.971 1.00 86.50 95 LEU A CA 1
ATOM 715 C C . LEU A 1 95 ? 24.186 2.013 -5.853 1.00 86.50 95 LEU A C 1
ATOM 717 O O . LEU A 1 95 ? 23.857 1.842 -4.680 1.00 86.50 95 LEU A O 1
ATOM 721 N N . LEU A 1 96 ? 25.107 2.912 -6.211 1.00 89.94 96 LEU A N 1
ATOM 722 C CA . LEU A 1 96 ? 25.841 3.735 -5.245 1.00 89.94 96 LEU A CA 1
ATOM 723 C C . LEU A 1 96 ? 24.916 4.671 -4.461 1.00 89.94 96 LEU A C 1
ATOM 725 O O . LEU A 1 96 ? 25.078 4.835 -3.252 1.00 89.94 96 LEU A O 1
ATOM 729 N N . ASN A 1 97 ? 23.911 5.249 -5.120 1.00 86.62 97 ASN A N 1
ATOM 730 C CA . ASN A 1 97 ? 22.913 6.062 -4.440 1.00 86.62 97 ASN A CA 1
ATOM 731 C C . ASN A 1 97 ? 22.059 5.234 -3.462 1.00 86.62 97 ASN A C 1
ATOM 733 O O . ASN A 1 97 ? 21.788 5.693 -2.354 1.00 86.62 97 ASN A O 1
ATOM 737 N N . GLY A 1 98 ? 21.694 4.002 -3.833 1.00 83.94 98 GLY A N 1
ATOM 738 C CA . GLY A 1 98 ? 21.001 3.071 -2.942 1.00 83.94 98 GLY A CA 1
ATOM 739 C C . GLY A 1 98 ? 21.804 2.756 -1.675 1.00 83.94 98 GLY A C 1
ATOM 740 O O . GLY A 1 98 ? 21.251 2.810 -0.577 1.00 83.94 98 GLY A O 1
ATOM 741 N N . LEU A 1 99 ? 23.112 2.510 -1.819 1.00 87.88 99 LEU A N 1
ATOM 742 C CA . LEU A 1 99 ? 24.032 2.303 -0.692 1.00 87.88 99 LEU A CA 1
ATOM 743 C C . LEU A 1 99 ? 24.151 3.553 0.193 1.00 87.88 99 LEU A C 1
ATOM 745 O O . LEU A 1 99 ? 24.079 3.451 1.417 1.00 87.88 99 LEU A O 1
ATOM 749 N N . SER A 1 100 ? 24.276 4.737 -0.416 1.00 86.81 100 SER A N 1
ATOM 750 C CA . SER A 1 100 ? 24.367 6.011 0.310 1.00 86.81 100 SER A CA 1
ATOM 751 C C . SER A 1 100 ? 23.139 6.274 1.183 1.00 86.81 100 SER A C 1
ATOM 753 O O . SER A 1 100 ? 23.274 6.749 2.311 1.00 86.81 100 SER A O 1
ATOM 755 N N . LEU A 1 101 ? 21.939 5.933 0.708 1.00 81.19 101 LEU A N 1
ATOM 756 C CA . LEU A 1 101 ? 20.729 6.095 1.508 1.00 81.19 101 LEU A CA 1
ATOM 757 C C . LEU A 1 101 ? 20.614 5.047 2.625 1.00 81.19 101 LEU A C 1
ATOM 759 O O . LEU A 1 101 ? 20.188 5.388 3.726 1.00 81.19 101 LEU A O 1
ATOM 763 N N . GLY A 1 102 ? 21.040 3.802 2.391 1.00 82.62 102 GLY A N 1
ATOM 764 C CA . GLY A 1 102 ? 21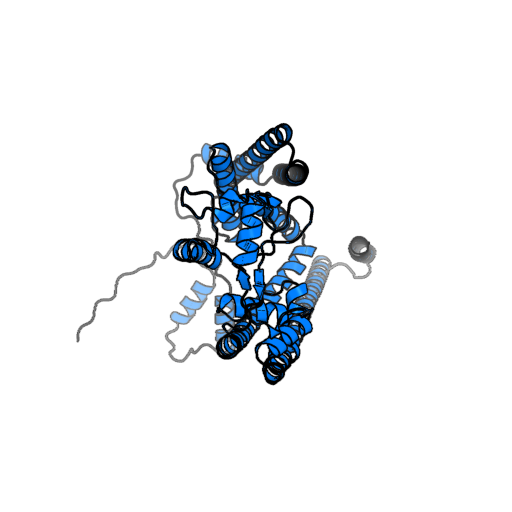.157 2.814 3.470 1.00 82.62 102 GLY A CA 1
ATOM 765 C C . GLY A 1 102 ? 22.052 3.331 4.603 1.00 82.62 102 GLY A C 1
ATOM 766 O O . GLY A 1 102 ? 21.686 3.271 5.776 1.00 82.62 102 GLY A O 1
ATOM 767 N N . PHE A 1 103 ? 23.171 3.962 4.240 1.00 86.56 103 PHE A N 1
ATOM 768 C CA . PHE A 1 103 ? 24.077 4.601 5.193 1.00 86.56 103 PHE A CA 1
ATOM 769 C C . PHE A 1 103 ? 23.451 5.827 5.887 1.00 86.56 103 PHE A C 1
ATOM 771 O O . PHE A 1 103 ? 23.667 6.031 7.078 1.00 86.56 103 PHE A O 1
ATOM 778 N N . LYS A 1 104 ? 22.596 6.597 5.194 1.00 81.75 104 LYS A N 1
ATOM 779 C CA . LYS A 1 104 ? 21.810 7.698 5.790 1.00 81.75 104 LYS A CA 1
ATOM 780 C C . LYS A 1 104 ? 20.919 7.219 6.939 1.00 81.75 104 LYS A C 1
ATOM 782 O O . LYS A 1 104 ? 20.793 7.915 7.941 1.00 81.75 104 LYS A O 1
ATOM 787 N N . ILE A 1 105 ? 20.287 6.054 6.787 1.00 78.50 105 ILE A N 1
ATOM 788 C CA . ILE A 1 105 ? 19.427 5.471 7.828 1.00 78.50 105 ILE A CA 1
ATOM 789 C C . ILE A 1 105 ? 20.275 5.041 9.027 1.00 78.50 105 ILE A C 1
ATOM 791 O O . ILE A 1 105 ? 19.908 5.330 10.163 1.00 78.50 105 ILE A O 1
ATOM 795 N N . TYR A 1 106 ? 21.426 4.414 8.773 1.00 81.25 106 TYR A N 1
ATOM 796 C CA . TYR A 1 106 ? 22.364 4.005 9.819 1.00 81.25 106 TYR A CA 1
ATOM 797 C C . TYR A 1 106 ? 22.912 5.200 10.620 1.00 81.25 106 TYR A C 1
ATOM 799 O O . TYR A 1 106 ? 22.976 5.153 11.845 1.00 81.25 106 TYR A O 1
ATOM 807 N N . LEU A 1 107 ? 23.234 6.308 9.946 1.00 80.38 107 LEU A N 1
ATOM 808 C CA . LEU A 1 107 ? 23.806 7.512 10.562 1.00 80.38 107 LEU A CA 1
ATOM 809 C C . LEU A 1 107 ? 22.771 8.552 11.003 1.00 80.38 107 LEU A C 1
ATOM 811 O O . LEU A 1 107 ? 23.123 9.694 11.291 1.00 80.38 107 LEU A O 1
ATOM 815 N N . ARG A 1 108 ? 21.493 8.170 11.113 1.00 74.25 108 ARG A N 1
ATOM 816 C CA . ARG A 1 108 ? 20.389 9.073 11.477 1.00 74.25 108 ARG A CA 1
ATOM 817 C C . ARG A 1 108 ? 20.605 9.826 12.796 1.00 74.25 108 ARG A C 1
ATOM 819 O O . ARG A 1 108 ? 20.120 10.944 12.922 1.00 74.25 108 ARG A O 1
ATOM 826 N N . ASN A 1 109 ? 21.367 9.257 13.731 1.00 74.00 109 ASN A N 1
ATOM 827 C CA . ASN A 1 109 ? 21.661 9.872 15.031 1.00 74.00 109 ASN A CA 1
ATOM 828 C C . ASN A 1 109 ? 23.005 10.633 15.073 1.00 74.00 109 ASN A C 1
ATOM 830 O O . ASN A 1 109 ? 23.378 11.140 16.128 1.00 74.00 109 ASN A O 1
ATOM 834 N N . GLN A 1 110 ? 23.747 10.727 13.960 1.00 71.81 110 GLN A N 1
ATOM 835 C CA . GLN A 1 110 ? 25.069 11.366 13.908 1.00 71.81 110 GLN A CA 1
ATOM 836 C C . GLN A 1 110 ? 25.047 12.666 13.090 1.00 71.81 110 GLN A C 1
ATOM 838 O O . GLN A 1 110 ? 24.968 12.642 11.867 1.00 71.81 110 GLN A O 1
ATOM 843 N N . GLY A 1 111 ? 25.149 13.826 13.749 1.00 71.06 111 GLY A N 1
ATOM 844 C CA . GLY A 1 111 ? 24.922 15.131 13.106 1.00 71.06 111 GLY A CA 1
ATOM 845 C C . GLY A 1 111 ? 25.906 15.511 11.985 1.00 71.06 111 GLY A C 1
ATOM 846 O O . GLY A 1 111 ? 25.482 15.966 10.924 1.00 71.06 111 GLY A O 1
ATOM 847 N N . ALA A 1 112 ? 27.217 15.324 12.181 1.00 74.56 112 ALA A N 1
ATOM 848 C CA . ALA A 1 112 ? 28.224 15.750 11.199 1.00 74.56 112 ALA A CA 1
ATOM 849 C C . ALA A 1 112 ? 28.287 14.828 9.965 1.00 74.56 112 ALA A C 1
ATOM 851 O O . ALA A 1 112 ? 28.354 15.307 8.832 1.00 74.56 112 ALA A O 1
ATOM 852 N N . GLU A 1 113 ? 28.213 13.511 10.169 1.00 79.25 113 GLU A N 1
ATOM 853 C CA . GLU A 1 113 ? 28.264 12.529 9.079 1.00 79.25 113 GLU A CA 1
ATOM 854 C C . GLU A 1 113 ? 26.975 12.534 8.239 1.00 79.25 113 GLU A C 1
ATOM 856 O O . GLU A 1 113 ? 27.019 12.373 7.015 1.00 79.25 113 GLU A O 1
ATOM 861 N N . LEU A 1 114 ? 25.828 12.829 8.863 1.00 78.56 114 LEU A N 1
ATOM 862 C CA . LEU A 1 114 ? 24.545 12.974 8.176 1.00 78.56 114 LEU A CA 1
ATOM 863 C C . LEU A 1 114 ? 24.559 14.118 7.149 1.00 78.56 114 LEU A C 1
ATOM 865 O O . LEU A 1 114 ? 24.009 13.969 6.056 1.00 78.56 114 LEU A O 1
ATOM 869 N N . ASN A 1 115 ? 25.234 15.233 7.448 1.00 81.00 115 ASN A N 1
ATOM 870 C CA . ASN A 1 115 ? 25.365 16.360 6.518 1.00 81.00 115 ASN A CA 1
ATOM 871 C C . ASN A 1 115 ? 26.174 15.989 5.267 1.00 81.00 115 ASN A C 1
ATOM 873 O O . ASN A 1 115 ? 25.774 16.332 4.151 1.00 81.00 115 ASN A O 1
ATOM 877 N N . ALA A 1 116 ? 27.265 15.235 5.428 1.00 85.06 116 ALA A N 1
ATOM 878 C CA . ALA A 1 116 ? 28.061 14.745 4.304 1.00 85.06 116 ALA A CA 1
ATOM 879 C C . ALA A 1 116 ? 27.246 13.800 3.403 1.00 85.06 116 ALA A C 1
ATOM 881 O O . ALA A 1 116 ? 27.250 13.935 2.178 1.00 85.06 116 ALA A O 1
ATOM 882 N N . ILE A 1 117 ? 26.474 12.888 3.999 1.00 85.50 117 ILE A N 1
ATOM 883 C CA . ILE A 1 117 ? 25.601 11.968 3.255 1.00 85.50 117 ILE A CA 1
ATOM 884 C C . ILE A 1 117 ? 24.460 12.702 2.550 1.00 85.50 117 ILE A C 1
ATOM 886 O O . ILE A 1 117 ? 24.085 12.330 1.436 1.00 85.50 117 ILE A O 1
ATOM 890 N N . ASN A 1 118 ? 23.893 13.741 3.165 1.00 81.56 118 ASN A N 1
ATOM 891 C CA . ASN A 1 118 ? 22.861 14.560 2.532 1.00 81.56 118 ASN A CA 1
ATOM 892 C C . ASN A 1 118 ? 23.407 15.280 1.291 1.00 81.56 118 ASN A C 1
ATOM 894 O O . ASN A 1 118 ? 22.755 15.261 0.247 1.00 81.56 118 ASN A O 1
ATOM 898 N N . LEU A 1 119 ? 24.629 15.822 1.363 1.00 85.50 119 LEU A N 1
ATOM 899 C CA . LEU A 1 119 ? 25.304 16.418 0.209 1.00 85.50 119 LEU A CA 1
ATOM 900 C C . LEU A 1 119 ? 25.544 15.388 -0.906 1.00 85.50 119 LEU A C 1
ATOM 902 O O . LEU A 1 119 ? 25.245 15.655 -2.069 1.00 85.50 119 LEU A O 1
ATOM 906 N N . ILE A 1 120 ? 26.026 14.192 -0.560 1.00 88.25 120 ILE A N 1
ATOM 907 C CA . ILE A 1 120 ? 26.244 13.104 -1.525 1.00 88.25 120 ILE A CA 1
ATOM 908 C C . ILE A 1 120 ? 24.930 12.705 -2.217 1.00 88.25 120 ILE A C 1
ATOM 910 O O . ILE A 1 120 ? 24.885 12.571 -3.441 1.00 88.25 120 ILE A O 1
ATOM 914 N N . ASN A 1 121 ? 23.839 12.553 -1.463 1.00 85.62 121 ASN A N 1
ATOM 915 C CA . ASN A 1 121 ? 22.529 12.215 -2.026 1.00 85.62 121 ASN A CA 1
ATOM 916 C C . ASN A 1 121 ? 21.980 13.313 -2.945 1.00 85.62 121 ASN A C 1
ATOM 918 O O . ASN A 1 121 ? 21.407 12.990 -3.987 1.00 85.62 121 ASN A O 1
ATOM 922 N N . PHE A 1 122 ? 22.212 14.585 -2.613 1.00 86.12 122 PHE A N 1
ATOM 923 C CA . PHE A 1 122 ? 21.876 15.705 -3.489 1.00 86.12 122 PHE A CA 1
ATOM 924 C C . PHE A 1 122 ? 22.660 15.661 -4.808 1.00 86.12 122 PHE A C 1
ATOM 926 O O . PHE A 1 122 ? 22.076 15.831 -5.880 1.00 86.12 122 PHE A O 1
ATOM 933 N N . ILE A 1 123 ? 23.963 15.357 -4.755 1.00 90.06 123 ILE A N 1
ATOM 934 C CA . ILE A 1 123 ? 24.794 15.194 -5.958 1.00 90.06 123 ILE A CA 1
ATOM 935 C C . ILE A 1 123 ? 24.236 14.076 -6.848 1.00 90.06 123 ILE A C 1
ATOM 937 O O . ILE A 1 123 ? 24.090 14.271 -8.055 1.00 90.06 123 ILE A O 1
ATOM 941 N N . PHE A 1 124 ? 23.856 12.928 -6.278 1.00 89.94 124 PHE A N 1
ATOM 942 C CA . PHE A 1 124 ? 23.214 11.856 -7.045 1.00 89.94 124 PHE A CA 1
ATOM 943 C C . PHE A 1 124 ? 21.906 12.310 -7.705 1.00 89.94 124 PHE A C 1
ATOM 945 O O . PHE A 1 124 ? 21.688 12.032 -8.886 1.00 89.94 124 PHE A O 1
ATOM 952 N N . SER A 1 125 ? 21.053 13.042 -6.986 1.00 86.12 125 SER A N 1
ATOM 953 C CA . SER A 1 125 ? 19.811 13.595 -7.541 1.00 86.12 125 SER A CA 1
ATOM 954 C C . SER A 1 125 ? 20.072 14.532 -8.723 1.00 86.12 125 SER A C 1
ATOM 956 O O . SER A 1 125 ? 19.389 14.431 -9.745 1.00 86.12 125 SER A O 1
ATOM 958 N N . LEU A 1 126 ? 21.101 15.381 -8.636 1.00 88.94 126 LEU A N 1
ATOM 959 C CA . LEU A 1 126 ? 21.510 16.261 -9.730 1.00 88.94 126 LEU A CA 1
ATOM 960 C C . LEU A 1 126 ? 22.000 15.469 -10.951 1.00 88.94 126 LEU A C 1
ATOM 962 O O . LEU A 1 126 ? 21.603 15.773 -12.076 1.00 88.94 126 LEU A O 1
ATOM 966 N N . LEU A 1 127 ? 22.808 14.424 -10.750 1.00 90.56 127 LEU A N 1
ATOM 967 C CA . LEU A 1 127 ? 23.279 13.560 -11.841 1.00 90.56 127 LEU A CA 1
ATOM 968 C C . LEU A 1 127 ? 22.112 12.890 -12.583 1.00 90.56 127 LEU A C 1
ATOM 970 O O . LEU A 1 127 ? 22.103 12.842 -13.813 1.00 90.56 127 LEU A O 1
ATOM 974 N N . PHE A 1 128 ? 21.090 12.438 -11.856 1.00 87.81 128 PHE A N 1
ATOM 975 C CA . PHE A 1 128 ? 19.886 11.865 -12.461 1.00 87.81 128 PHE A CA 1
ATOM 976 C C . PHE A 1 128 ? 18.987 12.896 -13.145 1.00 87.81 128 PHE A C 1
ATOM 978 O O . PHE A 1 128 ? 18.317 12.583 -14.129 1.00 87.81 128 PHE A O 1
ATOM 985 N N . PHE A 1 129 ? 18.969 14.133 -12.655 1.00 88.25 129 PHE A N 1
ATOM 986 C CA . PHE A 1 129 ? 18.298 15.225 -13.348 1.00 88.25 129 PHE A CA 1
ATOM 987 C C . PHE A 1 129 ? 18.980 15.534 -14.686 1.00 88.25 129 PHE A C 1
ATOM 989 O O . PHE A 1 129 ? 18.313 15.644 -15.715 1.00 88.25 129 PHE A O 1
ATOM 996 N N . VAL A 1 130 ? 20.315 15.586 -14.703 1.00 91.00 130 VAL A N 1
ATOM 997 C CA . VAL A 1 130 ? 21.096 15.760 -15.936 1.00 91.00 130 VAL A CA 1
ATOM 998 C C . VAL A 1 130 ? 20.835 14.609 -16.911 1.00 91.00 130 VAL A C 1
ATOM 1000 O O . VAL A 1 130 ? 20.582 14.852 -18.091 1.00 91.00 130 VAL A O 1
ATOM 1003 N N . GLU A 1 131 ? 20.818 13.364 -16.432 1.00 89.25 131 GLU A N 1
ATOM 1004 C CA . GLU A 1 131 ? 20.437 12.192 -17.229 1.00 89.25 131 GLU A CA 1
ATOM 1005 C C . GLU A 1 131 ? 19.050 12.363 -17.877 1.00 89.25 131 GLU A C 1
ATOM 1007 O O . GLU A 1 131 ? 18.894 12.124 -19.080 1.00 89.25 131 GLU A O 1
ATOM 1012 N N . LEU A 1 132 ? 18.051 12.811 -17.106 1.00 86.44 132 LEU A N 1
ATOM 1013 C CA . LEU A 1 132 ? 16.701 13.073 -17.604 1.00 86.44 132 LEU A CA 1
ATOM 1014 C C . LEU A 1 132 ? 16.703 14.143 -18.703 1.00 86.44 132 LEU A C 1
ATOM 1016 O O . LEU A 1 132 ? 16.094 13.933 -19.753 1.00 86.44 132 LEU A O 1
ATOM 1020 N N . CYS A 1 133 ? 17.411 15.257 -18.504 1.00 87.62 133 CYS A N 1
ATOM 1021 C CA . CYS A 1 133 ? 17.533 16.318 -19.504 1.00 87.62 133 CYS A CA 1
ATOM 1022 C C . CYS A 1 133 ? 18.177 15.811 -20.802 1.00 87.62 133 CYS A C 1
ATOM 1024 O O . CYS A 1 133 ? 17.668 16.090 -21.891 1.00 87.62 133 CYS A O 1
ATOM 1026 N N . LEU A 1 134 ? 19.251 15.018 -20.702 1.00 86.62 134 LEU A N 1
ATOM 1027 C CA . LEU A 1 134 ? 19.913 14.408 -21.859 1.00 86.62 134 LEU A CA 1
ATOM 1028 C C . LEU A 1 134 ? 18.968 13.451 -22.601 1.00 86.62 134 LEU A C 1
ATOM 1030 O O . LEU A 1 134 ? 18.870 13.500 -23.830 1.00 86.62 134 LEU A O 1
ATOM 1034 N N . LYS A 1 135 ? 18.214 12.618 -21.871 1.00 83.06 135 LYS A N 1
ATOM 1035 C CA . LYS A 1 135 ? 17.202 11.715 -22.445 1.00 83.06 135 LYS A CA 1
ATOM 1036 C C . LYS A 1 135 ? 16.052 12.470 -23.109 1.00 83.06 135 LYS A C 1
ATOM 1038 O O . LYS A 1 135 ? 15.636 12.066 -24.196 1.00 83.06 135 LYS A O 1
ATOM 1043 N N . ALA A 1 136 ? 15.576 13.560 -22.513 1.00 82.12 136 ALA A N 1
ATOM 1044 C CA . ALA A 1 136 ? 14.510 14.391 -23.068 1.00 82.12 136 ALA A CA 1
ATOM 1045 C C . ALA A 1 136 ? 14.932 15.059 -24.389 1.00 82.12 136 ALA A C 1
ATOM 1047 O O . ALA A 1 136 ? 14.175 15.030 -25.358 1.00 82.12 136 ALA A O 1
ATOM 1048 N N . GLN A 1 137 ? 16.161 15.582 -24.459 1.00 80.69 137 GLN A N 1
ATOM 1049 C CA . GLN A 1 137 ? 16.718 16.187 -25.675 1.00 80.69 137 GLN A CA 1
ATOM 1050 C C . GLN A 1 137 ? 16.996 15.147 -26.777 1.00 80.69 137 GLN A C 1
ATOM 1052 O O . GLN A 1 137 ? 16.797 15.421 -27.959 1.00 80.69 137 GLN A O 1
ATOM 1057 N N . ALA A 1 138 ? 17.424 13.935 -26.406 1.00 74.31 138 ALA A N 1
ATOM 1058 C CA . ALA A 1 138 ? 17.717 12.853 -27.348 1.00 74.31 138 ALA A CA 1
ATOM 1059 C C . ALA A 1 138 ? 16.465 12.134 -27.886 1.00 74.31 138 ALA A C 1
ATOM 1061 O O . ALA A 1 138 ? 16.484 11.579 -28.990 1.00 74.31 138 ALA A O 1
ATOM 1062 N N . ARG A 1 139 ? 15.384 12.081 -27.098 1.00 68.00 139 ARG A N 1
ATOM 1063 C CA . ARG A 1 139 ? 14.167 11.316 -27.397 1.00 68.00 139 ARG A CA 1
ATOM 1064 C C . ARG A 1 139 ? 12.942 12.236 -27.370 1.00 68.00 139 ARG A C 1
ATOM 1066 O O . ARG A 1 139 ? 12.146 12.181 -26.441 1.00 68.00 139 ARG A O 1
ATOM 1073 N N . ALA A 1 140 ? 12.700 12.983 -28.449 1.00 55.97 140 ALA A N 1
ATOM 1074 C CA . ALA A 1 140 ? 11.462 13.766 -28.625 1.00 55.97 140 ALA A CA 1
ATOM 1075 C C . ALA A 1 140 ? 10.161 12.919 -28.539 1.00 55.97 140 ALA A C 1
ATOM 1077 O O . ALA A 1 140 ? 9.072 13.453 -28.364 1.00 55.97 140 ALA A O 1
ATOM 1078 N N . VAL A 1 141 ? 10.267 11.586 -28.641 1.00 52.12 141 VAL A N 1
ATOM 1079 C CA . VAL A 1 141 ? 9.154 10.615 -28.620 1.00 52.12 141 VAL A CA 1
ATOM 1080 C C . VAL A 1 141 ? 8.928 9.980 -27.231 1.00 52.12 141 VAL A C 1
ATOM 1082 O O . VAL A 1 141 ? 7.901 9.339 -27.016 1.00 52.12 141 VAL A O 1
ATOM 1085 N N . ALA A 1 142 ? 9.840 10.164 -26.265 1.00 52.06 142 ALA A N 1
ATOM 1086 C CA . ALA A 1 142 ? 9.794 9.474 -24.964 1.00 52.06 142 ALA A CA 1
ATOM 1087 C C . ALA A 1 142 ? 8.612 9.881 -24.061 1.00 52.06 142 ALA A C 1
ATOM 1089 O O . ALA A 1 142 ? 8.219 9.110 -23.187 1.00 52.06 142 ALA A O 1
ATOM 1090 N N . TRP A 1 143 ? 7.990 11.032 -24.320 1.00 56.75 143 TRP A N 1
ATOM 1091 C CA . TRP A 1 143 ? 6.829 11.539 -23.576 1.00 56.75 143 TRP A CA 1
ATOM 1092 C C . TRP A 1 143 ? 5.498 10.858 -23.933 1.00 56.75 143 TRP A C 1
ATOM 1094 O O . TRP A 1 143 ? 4.464 11.202 -23.375 1.00 56.75 143 TRP A O 1
ATOM 1104 N N . ARG A 1 144 ? 5.491 9.898 -24.869 1.00 59.56 144 ARG A N 1
ATOM 1105 C CA . ARG A 1 144 ? 4.257 9.215 -25.300 1.00 59.56 144 ARG A CA 1
ATOM 1106 C C . ARG A 1 144 ? 3.853 8.032 -24.418 1.00 59.56 144 ARG A C 1
ATOM 1108 O O . ARG A 1 144 ? 2.721 7.578 -24.514 1.00 59.56 144 ARG A O 1
ATOM 1115 N N . SER A 1 145 ? 4.761 7.519 -23.586 1.00 71.38 145 SER A N 1
ATOM 1116 C CA . SER A 1 145 ? 4.483 6.382 -22.697 1.00 71.38 145 SER A CA 1
ATOM 1117 C C . SER A 1 145 ? 4.243 6.846 -21.262 1.00 71.38 145 SER A C 1
ATOM 1119 O O . SER A 1 145 ? 5.044 7.616 -20.733 1.00 71.38 145 SER A O 1
ATOM 1121 N N . LEU A 1 146 ? 3.191 6.330 -20.614 1.00 73.00 146 LEU A N 1
ATOM 1122 C CA . LEU A 1 146 ? 2.880 6.623 -19.207 1.00 73.00 146 LEU A CA 1
ATOM 1123 C C . LEU A 1 146 ? 4.054 6.288 -18.274 1.00 73.00 146 LEU A C 1
ATOM 1125 O O . LEU A 1 146 ? 4.344 7.053 -17.360 1.00 73.00 146 LEU A O 1
ATOM 1129 N N . ALA A 1 147 ? 4.784 5.203 -18.554 1.00 73.50 147 ALA A N 1
ATOM 1130 C CA . ALA A 1 147 ? 5.973 4.820 -17.794 1.00 73.50 147 ALA A CA 1
ATOM 1131 C C . ALA A 1 147 ? 7.089 5.877 -17.878 1.00 73.50 147 ALA A C 1
ATOM 1133 O O . ALA A 1 147 ? 7.654 6.256 -16.858 1.00 73.50 147 ALA A O 1
ATOM 1134 N N . GLY A 1 148 ? 7.371 6.407 -19.075 1.00 75.94 148 GLY A N 1
ATOM 1135 C CA . GLY A 1 148 ? 8.383 7.453 -19.253 1.00 75.94 148 GLY A CA 1
ATOM 1136 C C . GLY A 1 148 ? 8.021 8.769 -18.557 1.00 75.94 148 GLY A C 1
ATOM 1137 O O . GLY A 1 148 ? 8.896 9.423 -17.993 1.00 75.94 148 GLY A O 1
ATOM 1138 N N . VAL A 1 149 ? 6.734 9.135 -18.550 1.00 81.56 149 VAL A N 1
ATOM 1139 C CA . VAL A 1 149 ? 6.242 10.333 -17.846 1.00 81.56 149 VAL A CA 1
ATOM 1140 C C . VAL A 1 149 ? 6.304 10.144 -16.331 1.00 81.56 149 VAL A C 1
ATOM 1142 O O . VAL A 1 149 ? 6.787 11.033 -15.634 1.00 81.56 149 VAL A O 1
ATOM 1145 N N . ALA A 1 150 ? 5.870 8.989 -15.820 1.00 80.62 150 ALA A N 1
ATOM 1146 C CA . ALA A 1 150 ? 5.934 8.673 -14.395 1.00 80.62 150 ALA A CA 1
ATOM 1147 C C . ALA A 1 150 ? 7.380 8.675 -13.880 1.00 80.62 150 ALA A C 1
ATOM 1149 O O . ALA A 1 150 ? 7.664 9.258 -12.837 1.00 80.62 150 ALA A O 1
ATOM 1150 N N . GLU A 1 151 ? 8.311 8.094 -14.643 1.00 78.12 151 GLU A N 1
ATOM 1151 C CA . GLU A 1 151 ? 9.737 8.146 -14.325 1.00 78.12 151 GLU A CA 1
ATOM 1152 C C . GLU A 1 151 ? 10.227 9.589 -14.227 1.00 78.12 151 GLU A C 1
ATOM 1154 O O . GLU A 1 151 ? 10.770 9.967 -13.194 1.00 78.12 151 GLU A O 1
ATOM 1159 N N . ALA A 1 152 ? 9.993 10.406 -15.259 1.00 84.00 152 ALA A N 1
ATOM 1160 C CA . ALA A 1 152 ? 10.398 11.809 -15.269 1.00 84.00 152 ALA A CA 1
ATOM 1161 C C . ALA A 1 152 ? 9.809 12.590 -14.082 1.00 84.00 152 ALA A C 1
ATOM 1163 O O . ALA A 1 152 ? 10.534 13.339 -13.426 1.00 84.00 152 ALA A O 1
ATOM 1164 N N . ALA A 1 153 ? 8.529 12.371 -13.769 1.00 86.12 153 ALA A N 1
ATOM 1165 C CA . ALA A 1 153 ? 7.844 13.006 -12.648 1.00 86.12 153 ALA A CA 1
ATOM 1166 C C . ALA A 1 153 ? 8.492 12.650 -11.305 1.00 86.12 153 ALA A C 1
ATOM 1168 O O . ALA A 1 153 ? 8.748 13.546 -10.506 1.00 86.12 153 ALA A O 1
ATOM 1169 N N . VAL A 1 154 ? 8.832 11.376 -11.080 1.00 84.56 154 VAL A N 1
ATOM 1170 C CA . VAL A 1 154 ? 9.548 10.947 -9.870 1.00 84.56 154 VAL A CA 1
ATOM 1171 C C . VAL A 1 154 ? 10.900 11.656 -9.759 1.00 84.56 154 VAL A C 1
ATOM 1173 O O . VAL A 1 154 ? 11.214 12.188 -8.699 1.00 84.56 154 VAL A O 1
ATOM 1176 N N . ILE A 1 155 ? 11.694 11.725 -10.837 1.00 85.75 155 ILE A N 1
ATOM 1177 C CA . ILE A 1 155 ? 13.003 12.408 -10.797 1.00 85.75 155 ILE A CA 1
ATOM 1178 C C . ILE A 1 155 ? 12.828 13.886 -10.434 1.00 85.75 155 ILE A C 1
ATOM 1180 O O . ILE A 1 155 ? 13.467 14.361 -9.499 1.00 85.75 155 ILE A O 1
ATOM 1184 N N . VAL A 1 156 ? 11.936 14.596 -11.126 1.00 88.19 156 VAL A N 1
ATOM 1185 C CA . VAL A 1 156 ? 11.691 16.027 -10.888 1.00 88.19 156 VAL A CA 1
ATOM 1186 C C . VAL A 1 156 ? 11.199 16.276 -9.463 1.00 88.19 156 VAL A C 1
ATOM 1188 O O . VAL A 1 156 ? 11.719 17.155 -8.781 1.00 88.19 156 VAL A O 1
ATOM 1191 N N . LEU A 1 157 ? 10.245 15.472 -8.991 1.00 86.88 157 LEU A N 1
ATOM 1192 C CA . LEU A 1 157 ? 9.674 15.599 -7.655 1.00 86.88 157 LEU A CA 1
ATOM 1193 C C . LEU A 1 157 ? 10.722 15.347 -6.560 1.00 86.88 157 LEU A C 1
ATOM 1195 O O . LEU A 1 157 ? 10.780 16.086 -5.584 1.00 86.88 157 LEU A O 1
ATOM 1199 N N . THR A 1 158 ? 11.588 14.346 -6.732 1.00 85.19 158 THR A N 1
ATOM 1200 C CA . THR A 1 158 ? 12.661 14.073 -5.759 1.00 85.19 158 THR A CA 1
ATOM 1201 C C . THR A 1 158 ? 13.709 15.181 -5.703 1.00 85.19 158 THR A C 1
ATOM 1203 O O . THR A 1 158 ? 14.102 15.580 -4.613 1.00 85.19 158 THR A O 1
ATOM 1206 N N . VAL A 1 159 ? 14.113 15.727 -6.854 1.00 88.06 159 VAL A N 1
ATOM 1207 C CA . VAL A 1 159 ? 15.051 16.859 -6.917 1.00 88.06 159 VAL A CA 1
ATOM 1208 C C . VAL A 1 159 ? 14.444 18.096 -6.259 1.00 88.06 159 VAL A C 1
ATOM 1210 O O . VAL A 1 159 ? 15.133 18.788 -5.517 1.00 88.06 159 VAL A O 1
ATOM 1213 N N . LEU A 1 160 ? 13.149 18.351 -6.479 1.00 86.88 160 LEU A N 1
ATOM 1214 C CA . LEU A 1 160 ? 12.431 19.445 -5.829 1.00 86.88 160 LEU A CA 1
ATOM 1215 C C . LEU A 1 160 ? 12.464 19.309 -4.300 1.00 86.88 160 LEU A C 1
ATOM 1217 O O . LEU A 1 160 ? 12.797 20.273 -3.617 1.00 86.88 160 LEU A O 1
ATOM 1221 N N . VAL A 1 161 ? 12.170 18.121 -3.764 1.00 85.06 161 VAL A N 1
ATOM 1222 C CA . VAL A 1 161 ? 12.233 17.862 -2.315 1.00 85.06 161 VAL A CA 1
ATOM 1223 C C . VAL A 1 161 ? 13.647 18.068 -1.774 1.00 85.06 161 VAL A C 1
ATOM 1225 O O . VAL A 1 161 ? 13.806 18.737 -0.754 1.00 85.06 161 VAL A O 1
ATOM 1228 N N . ASP A 1 162 ? 14.675 17.563 -2.462 1.00 82.88 162 ASP A N 1
ATOM 1229 C CA . ASP A 1 162 ? 16.067 17.718 -2.024 1.00 82.88 162 ASP A CA 1
ATOM 1230 C C . ASP A 1 162 ? 16.490 19.206 -1.998 1.00 82.88 162 ASP A C 1
ATOM 1232 O O . ASP A 1 162 ? 17.127 19.650 -1.041 1.00 82.88 162 ASP A O 1
ATOM 1236 N N . VAL A 1 163 ? 16.076 20.007 -2.992 1.00 84.38 163 VAL A N 1
ATOM 1237 C CA . VAL A 1 163 ? 16.327 21.464 -3.042 1.00 84.38 163 VAL A CA 1
ATOM 1238 C C . VAL A 1 163 ? 15.589 22.208 -1.927 1.00 84.38 163 VAL A C 1
ATOM 1240 O O . VAL A 1 163 ? 16.182 23.058 -1.265 1.00 84.38 163 VAL A O 1
ATOM 1243 N N . LEU A 1 164 ? 14.312 21.891 -1.693 1.00 83.75 164 LEU A N 1
ATOM 1244 C CA . LEU A 1 164 ? 13.518 22.513 -0.627 1.00 83.75 164 LEU A CA 1
ATOM 1245 C C . LEU A 1 164 ? 14.098 22.207 0.759 1.00 83.75 164 LEU A C 1
ATOM 1247 O O . LEU A 1 164 ? 14.180 23.098 1.604 1.00 83.75 164 LEU A O 1
ATOM 1251 N N . THR A 1 165 ? 14.566 20.975 0.961 1.00 76.69 165 THR A N 1
ATOM 1252 C CA . THR A 1 165 ? 15.184 20.541 2.219 1.00 76.69 165 THR A CA 1
ATOM 1253 C C . THR A 1 165 ? 16.518 21.258 2.459 1.00 76.69 165 THR A C 1
ATOM 1255 O O . THR A 1 165 ? 16.783 21.702 3.573 1.00 76.69 165 THR A O 1
ATOM 1258 N N . LEU A 1 166 ? 17.339 21.448 1.415 1.00 75.81 166 LEU A N 1
ATOM 1259 C CA . LEU A 1 166 ? 18.566 22.259 1.484 1.00 75.81 166 LEU A CA 1
ATOM 1260 C C . LEU A 1 166 ? 18.285 23.742 1.760 1.00 75.81 166 LEU A C 1
ATOM 1262 O O . LEU A 1 166 ? 19.065 24.394 2.447 1.00 75.81 166 LEU A O 1
ATOM 1266 N N . GLY A 1 167 ? 17.167 24.265 1.252 1.00 76.19 167 GLY A N 1
ATOM 1267 C CA . GLY A 1 167 ? 16.694 25.627 1.511 1.00 76.19 167 GLY A CA 1
ATOM 1268 C C . GLY A 1 167 ? 16.099 25.847 2.907 1.00 76.19 167 GLY A C 1
ATOM 1269 O O . GLY A 1 167 ? 15.581 26.929 3.168 1.00 76.19 167 GLY A O 1
ATOM 1270 N N . GLY A 1 168 ? 16.138 24.843 3.793 1.00 71.31 168 GLY A N 1
ATOM 1271 C CA . GLY A 1 168 ? 15.623 24.935 5.162 1.00 71.31 168 GLY A CA 1
ATOM 1272 C C . GLY A 1 168 ? 14.099 24.827 5.278 1.00 71.31 168 GLY A C 1
ATOM 1273 O O . GLY A 1 168 ? 13.549 25.087 6.347 1.00 71.31 168 GLY A O 1
ATOM 1274 N N . VAL A 1 169 ? 13.398 24.442 4.206 1.00 75.06 169 VAL A N 1
ATOM 1275 C CA . VAL A 1 169 ? 11.946 24.236 4.241 1.00 75.06 169 VAL A CA 1
ATOM 1276 C C . VAL A 1 169 ? 11.650 22.860 4.834 1.00 75.06 169 VAL A C 1
ATOM 1278 O O . VAL A 1 169 ? 12.058 21.833 4.293 1.00 75.06 169 VAL A O 1
ATOM 1281 N N . LEU A 1 170 ? 10.895 22.829 5.934 1.00 62.47 170 LEU A N 1
ATOM 1282 C CA . LEU A 1 170 ? 10.419 21.593 6.557 1.00 62.47 170 LEU A CA 1
ATOM 1283 C C . LEU A 1 170 ? 9.318 20.947 5.706 1.00 62.47 170 LEU A C 1
ATOM 1285 O O . LEU A 1 170 ? 8.127 21.185 5.887 1.00 62.47 170 LEU A O 1
ATOM 1289 N N . VAL A 1 171 ? 9.719 20.078 4.785 1.00 67.12 171 VAL A N 1
ATOM 1290 C CA . VAL A 1 171 ? 8.823 19.251 3.965 1.00 67.12 171 VAL A CA 1
ATOM 1291 C C . VAL A 1 171 ? 8.558 17.893 4.632 1.00 67.12 171 VAL A C 1
ATOM 1293 O O . VAL A 1 171 ? 8.771 16.836 4.044 1.00 67.12 171 VAL A O 1
ATOM 1296 N N . GLY A 1 172 ? 8.089 17.922 5.887 1.00 68.75 172 GLY A N 1
ATOM 1297 C CA . GLY A 1 172 ? 8.007 16.755 6.780 1.00 68.75 172 GLY A CA 1
ATOM 1298 C C . GLY A 1 172 ? 7.370 15.510 6.153 1.00 68.75 172 GLY A C 1
ATOM 1299 O O . GLY A 1 172 ? 7.976 14.439 6.154 1.00 68.75 172 GLY A O 1
ATOM 1300 N N . PHE A 1 173 ? 6.193 15.652 5.538 1.00 71.62 173 PHE A N 1
ATOM 1301 C CA . PHE A 1 173 ? 5.516 14.527 4.890 1.00 71.62 173 PHE A CA 1
ATOM 1302 C C . PHE A 1 173 ? 6.151 14.113 3.557 1.00 71.62 173 PHE A C 1
ATOM 1304 O O . PHE A 1 173 ? 5.915 13.006 3.115 1.00 71.62 173 PHE A O 1
ATOM 1311 N N . LEU A 1 174 ? 6.967 14.942 2.901 1.00 76.19 174 LEU A N 1
ATOM 1312 C CA . LEU A 1 174 ? 7.581 14.611 1.606 1.00 76.19 174 LEU A CA 1
ATOM 1313 C C . LEU A 1 174 ? 8.966 13.971 1.748 1.00 76.19 174 LEU A C 1
ATOM 1315 O O . LEU A 1 174 ? 9.544 13.540 0.752 1.00 76.19 174 LEU A O 1
ATOM 1319 N N . ASN A 1 175 ? 9.489 13.851 2.971 1.00 73.38 175 ASN A N 1
ATOM 1320 C CA . ASN A 1 175 ? 10.794 13.246 3.247 1.00 73.38 175 ASN A CA 1
ATOM 1321 C C . ASN A 1 175 ? 10.896 11.773 2.810 1.00 73.38 175 ASN A C 1
ATOM 1323 O O . ASN A 1 175 ? 12.004 11.259 2.657 1.00 73.38 175 ASN A O 1
ATOM 1327 N N . PHE A 1 176 ? 9.765 11.097 2.571 1.00 77.06 176 PHE A N 1
ATOM 1328 C CA . PHE A 1 176 ? 9.740 9.752 1.993 1.00 77.06 176 PHE A CA 1
ATOM 1329 C C . PHE A 1 176 ? 9.810 9.747 0.460 1.00 77.06 176 PHE A C 1
ATOM 1331 O O . PHE A 1 176 ? 10.170 8.727 -0.119 1.00 77.06 176 PHE A O 1
ATOM 1338 N N . LEU A 1 177 ? 9.489 10.847 -0.232 1.00 81.06 177 LEU A N 1
ATOM 1339 C CA . LEU A 1 177 ? 9.480 10.888 -1.699 1.00 81.06 177 LEU A CA 1
ATOM 1340 C C . LEU A 1 177 ? 10.825 10.543 -2.341 1.00 81.06 177 LEU A C 1
ATOM 1342 O O . LEU A 1 177 ? 10.812 9.878 -3.379 1.00 81.06 177 LEU A O 1
ATOM 1346 N N . PRO A 1 178 ? 11.987 10.893 -1.753 1.00 75.44 178 PRO A N 1
ATOM 1347 C CA . PRO A 1 178 ? 13.266 10.378 -2.210 1.00 75.44 178 PRO A CA 1
ATOM 1348 C C . PRO A 1 178 ? 13.309 8.850 -2.336 1.00 75.44 178 PRO A C 1
ATOM 1350 O O . PRO A 1 178 ? 14.008 8.385 -3.229 1.00 75.44 178 PRO A O 1
ATOM 1353 N N . LEU A 1 179 ? 12.533 8.075 -1.559 1.00 78.62 179 LEU A N 1
ATOM 1354 C CA . LEU A 1 179 ? 12.426 6.612 -1.688 1.00 78.62 179 LEU A CA 1
ATOM 1355 C C . LEU A 1 179 ? 11.823 6.173 -3.033 1.00 78.62 179 LEU A C 1
ATOM 1357 O O . LEU A 1 179 ? 12.098 5.077 -3.511 1.00 78.62 179 LEU A O 1
ATOM 1361 N N . LEU A 1 180 ? 11.061 7.022 -3.723 1.00 81.50 180 LEU A N 1
ATOM 1362 C CA . LEU A 1 180 ? 10.515 6.676 -5.039 1.00 81.50 180 LEU A CA 1
ATOM 1363 C C . LEU A 1 180 ? 11.611 6.431 -6.088 1.00 81.50 180 LEU A C 1
ATOM 1365 O O . LEU A 1 180 ? 11.369 5.739 -7.077 1.00 81.50 180 LEU A O 1
ATOM 1369 N N . ARG A 1 181 ? 12.846 6.910 -5.872 1.00 74.94 181 ARG A N 1
ATOM 1370 C CA . ARG A 1 181 ? 13.981 6.586 -6.751 1.00 74.94 181 ARG A CA 1
ATOM 1371 C C . ARG A 1 181 ? 14.305 5.086 -6.781 1.00 74.94 181 ARG A C 1
ATOM 1373 O O . ARG A 1 181 ? 14.861 4.625 -7.776 1.00 74.94 181 ARG A O 1
ATOM 1380 N N . TYR A 1 182 ? 13.886 4.310 -5.773 1.00 76.25 182 TYR A N 1
ATOM 1381 C CA . TYR A 1 182 ? 14.013 2.847 -5.765 1.00 76.25 182 TYR A CA 1
ATOM 1382 C C . TYR A 1 182 ? 13.109 2.146 -6.778 1.00 76.25 182 TYR A C 1
ATOM 1384 O O . TYR A 1 182 ? 13.443 1.052 -7.229 1.00 76.25 182 TYR A O 1
ATOM 1392 N N . LEU A 1 183 ? 12.031 2.790 -7.241 1.00 78.00 183 LEU A N 1
ATOM 1393 C CA . LEU A 1 183 ? 11.213 2.264 -8.341 1.00 78.00 183 LEU A CA 1
ATOM 1394 C C . LEU A 1 183 ? 12.037 2.066 -9.626 1.00 78.00 183 LEU A C 1
ATOM 1396 O O . LEU A 1 183 ? 11.684 1.263 -10.488 1.00 78.00 183 LEU A O 1
ATOM 1400 N N . ARG A 1 184 ? 13.190 2.737 -9.747 1.00 75.50 184 ARG A N 1
ATOM 1401 C CA . ARG A 1 184 ? 14.126 2.518 -10.855 1.00 75.50 184 ARG A CA 1
ATOM 1402 C C . ARG A 1 184 ? 14.761 1.125 -10.829 1.00 75.50 184 ARG A C 1
ATOM 1404 O O . ARG A 1 184 ? 15.031 0.590 -11.900 1.00 75.50 184 ARG A O 1
ATOM 1411 N N . PHE A 1 185 ? 14.949 0.511 -9.658 1.00 78.12 185 PHE A N 1
ATOM 1412 C CA . PHE A 1 185 ? 15.400 -0.884 -9.571 1.00 78.12 185 PHE A CA 1
ATOM 1413 C C . PHE A 1 185 ? 14.339 -1.847 -10.087 1.00 78.12 185 PHE A C 1
ATOM 1415 O O . PHE A 1 185 ? 14.675 -2.789 -10.802 1.00 78.12 185 PHE A O 1
ATOM 1422 N N . VAL A 1 186 ? 13.062 -1.561 -9.809 1.00 76.12 186 VAL A N 1
ATOM 1423 C CA . VAL A 1 186 ? 11.946 -2.324 -10.378 1.00 76.12 186 VAL A CA 1
ATOM 1424 C C . VAL A 1 186 ? 12.035 -2.283 -11.901 1.00 76.12 186 VAL A C 1
ATOM 1426 O O . VAL A 1 186 ? 12.042 -3.334 -12.525 1.00 76.12 186 VAL A O 1
ATOM 1429 N N . ARG A 1 187 ? 12.240 -1.109 -12.514 1.00 72.12 187 ARG A N 1
ATOM 1430 C CA . ARG A 1 187 ? 12.438 -0.993 -13.971 1.00 72.12 187 ARG A CA 1
ATOM 1431 C C . ARG A 1 187 ? 13.598 -1.849 -14.498 1.00 72.12 187 ARG A C 1
ATOM 1433 O O . ARG A 1 187 ? 13.439 -2.499 -15.528 1.00 72.12 187 ARG A O 1
ATOM 1440 N N . ILE A 1 188 ? 14.756 -1.844 -13.827 1.00 75.56 188 ILE A N 1
ATOM 1441 C CA . ILE A 1 188 ? 15.900 -2.690 -14.218 1.00 75.56 188 ILE A CA 1
ATOM 1442 C C . ILE A 1 188 ? 15.486 -4.165 -14.202 1.00 75.56 188 ILE A C 1
ATOM 1444 O O . ILE A 1 188 ? 15.743 -4.874 -15.173 1.00 75.56 188 ILE A O 1
ATOM 1448 N N . GLY A 1 189 ? 14.772 -4.593 -13.157 1.00 74.12 189 GLY A N 1
ATOM 1449 C CA . GLY A 1 189 ? 14.178 -5.926 -13.077 1.00 74.12 189 GLY A CA 1
ATOM 1450 C C . GLY A 1 189 ? 13.211 -6.206 -14.230 1.00 74.12 189 GLY A C 1
ATOM 1451 O O . GLY A 1 189 ? 13.348 -7.215 -14.909 1.00 74.12 189 GLY A O 1
ATOM 1452 N N . LEU A 1 190 ? 12.297 -5.283 -14.539 1.00 72.69 190 LEU A N 1
ATOM 1453 C CA . LEU A 1 190 ? 11.299 -5.432 -15.610 1.00 72.69 190 LEU A CA 1
ATOM 1454 C C . LEU A 1 190 ? 11.892 -5.499 -17.026 1.00 72.69 190 LEU A C 1
ATOM 1456 O O . LEU A 1 190 ? 11.231 -5.984 -17.945 1.00 72.69 190 LEU A O 1
ATOM 1460 N N . ASN A 1 191 ? 13.127 -5.033 -17.226 1.00 71.69 191 ASN A N 1
ATOM 1461 C CA . ASN A 1 191 ? 13.830 -5.171 -18.503 1.00 71.69 191 ASN A CA 1
ATOM 1462 C C . ASN A 1 191 ? 14.416 -6.582 -18.708 1.00 71.69 191 ASN A C 1
ATOM 1464 O O . ASN A 1 191 ? 14.719 -6.960 -19.843 1.00 71.69 191 ASN A O 1
ATOM 1468 N N . ILE A 1 192 ? 14.557 -7.375 -17.641 1.00 81.25 192 ILE A N 1
ATOM 1469 C CA . ILE A 1 192 ? 15.000 -8.770 -17.713 1.00 81.25 192 ILE A CA 1
ATOM 1470 C C . ILE A 1 192 ? 13.830 -9.625 -18.208 1.00 81.25 192 ILE A C 1
ATOM 1472 O O . ILE A 1 192 ? 12.738 -9.594 -17.644 1.00 81.25 192 ILE A O 1
ATOM 1476 N N . LYS A 1 193 ? 14.057 -10.417 -19.267 1.00 76.38 193 LYS A N 1
ATOM 1477 C CA . LYS A 1 193 ? 13.002 -11.206 -19.933 1.00 76.38 193 LYS A CA 1
ATOM 1478 C C . LYS A 1 193 ? 12.230 -12.107 -18.961 1.00 76.38 193 LYS A C 1
ATOM 1480 O O . LYS A 1 193 ? 11.009 -12.140 -19.056 1.00 76.38 193 LYS A O 1
ATOM 1485 N N . ALA A 1 194 ? 12.926 -12.772 -18.035 1.00 77.56 194 ALA A N 1
ATOM 1486 C CA . ALA A 1 194 ? 12.320 -13.646 -17.029 1.00 77.56 194 ALA A CA 1
ATOM 1487 C C . ALA A 1 194 ? 11.342 -12.883 -16.115 1.00 77.56 194 ALA A C 1
ATOM 1489 O O . ALA A 1 194 ? 10.162 -13.214 -16.052 1.00 77.56 194 ALA A O 1
ATOM 1490 N N . TYR A 1 195 ? 11.793 -11.795 -15.484 1.00 79.75 195 TYR A N 1
ATOM 1491 C CA . TYR A 1 195 ? 10.949 -10.988 -14.596 1.00 79.75 195 TYR A CA 1
ATOM 1492 C C . TYR A 1 195 ? 9.835 -10.245 -15.327 1.00 79.75 195 TYR A C 1
ATOM 1494 O O . TYR A 1 195 ? 8.768 -10.033 -14.760 1.00 79.75 195 TYR A O 1
ATOM 1502 N N . ARG A 1 196 ? 10.047 -9.871 -16.593 1.00 78.44 196 ARG A N 1
ATOM 1503 C CA . ARG A 1 196 ? 9.011 -9.239 -17.412 1.00 78.44 196 ARG A CA 1
ATOM 1504 C C . ARG A 1 196 ? 7.800 -10.146 -17.594 1.00 78.44 196 ARG A C 1
ATOM 1506 O O . ARG A 1 196 ? 6.685 -9.645 -17.542 1.00 78.44 196 ARG A O 1
ATOM 1513 N N . VAL A 1 197 ? 8.019 -11.443 -17.828 1.00 74.19 197 VAL A N 1
ATOM 1514 C CA . VAL A 1 197 ? 6.927 -12.421 -17.947 1.00 74.19 197 VAL A CA 1
ATOM 1515 C C . VAL A 1 197 ? 6.193 -12.522 -16.615 1.00 74.19 197 VAL A C 1
ATOM 1517 O O . VAL A 1 197 ? 4.993 -12.288 -16.584 1.00 74.19 197 VAL A O 1
ATOM 1520 N N . VAL A 1 198 ? 6.923 -12.721 -15.513 1.00 80.06 198 VAL A N 1
ATOM 1521 C CA . VAL A 1 198 ? 6.336 -12.799 -14.164 1.00 80.06 198 VAL A CA 1
ATOM 1522 C C . VAL A 1 198 ? 5.503 -11.557 -13.837 1.00 80.06 198 VAL A C 1
ATOM 1524 O O . VAL A 1 198 ? 4.359 -11.671 -13.418 1.00 80.06 198 VAL A O 1
ATOM 1527 N N . PHE A 1 199 ? 6.035 -10.355 -14.059 1.00 80.25 199 PHE A N 1
ATOM 1528 C CA . PHE A 1 199 ? 5.329 -9.117 -13.732 1.00 80.25 199 PHE A CA 1
ATOM 1529 C C . PHE A 1 199 ? 4.156 -8.823 -14.670 1.00 80.25 199 PHE A C 1
ATOM 1531 O O . PHE A 1 199 ? 3.139 -8.293 -14.228 1.00 80.25 199 PHE A O 1
ATOM 1538 N N . ALA A 1 200 ? 4.280 -9.158 -15.958 1.00 76.94 200 ALA A N 1
ATOM 1539 C CA . ALA A 1 200 ? 3.161 -9.067 -16.888 1.00 76.94 200 ALA A CA 1
ATOM 1540 C C . ALA A 1 200 ? 2.018 -9.982 -16.443 1.00 76.94 200 ALA A C 1
ATOM 1542 O O . ALA A 1 200 ? 0.872 -9.539 -16.471 1.00 76.94 200 ALA A O 1
ATOM 1543 N N . SER A 1 201 ? 2.343 -11.185 -15.959 1.00 78.50 201 SER A N 1
ATOM 1544 C CA . SER A 1 201 ? 1.353 -12.088 -15.388 1.00 78.50 201 SER A CA 1
ATOM 1545 C C . SER A 1 201 ? 0.736 -11.533 -14.099 1.00 78.50 201 SER A C 1
ATOM 1547 O O . SER A 1 201 ? -0.476 -11.432 -13.961 1.00 78.50 201 SER A O 1
ATOM 1549 N N . LEU A 1 202 ? 1.553 -11.023 -13.171 1.00 82.12 202 LEU A N 1
ATOM 1550 C CA . LEU A 1 202 ? 1.045 -10.379 -11.950 1.00 82.12 202 LEU A CA 1
ATOM 1551 C C . LEU A 1 202 ? 0.094 -9.206 -12.247 1.00 82.12 202 LEU A C 1
ATOM 1553 O O . LEU A 1 202 ? -0.931 -9.052 -11.586 1.00 82.12 202 LEU A O 1
ATOM 1557 N N . LEU A 1 203 ? 0.409 -8.378 -13.248 1.00 80.81 203 LEU A N 1
ATOM 1558 C CA . LEU A 1 203 ? -0.461 -7.277 -13.670 1.00 80.81 203 LEU A CA 1
ATOM 1559 C C . LEU A 1 203 ? -1.736 -7.751 -14.371 1.00 80.81 203 LEU A C 1
ATOM 1561 O O . LEU A 1 203 ? -2.756 -7.063 -14.297 1.00 80.81 203 LEU A O 1
ATOM 1565 N N . GLY A 1 204 ? -1.677 -8.866 -15.092 1.00 77.56 204 GLY A N 1
ATOM 1566 C CA . GLY A 1 204 ? -2.845 -9.468 -15.717 1.00 77.56 204 GLY A CA 1
ATOM 1567 C C . GLY A 1 204 ? -3.811 -10.021 -14.667 1.00 77.56 204 GLY A C 1
ATOM 1568 O O . GLY A 1 204 ? -4.976 -9.614 -14.645 1.00 77.56 204 GLY A O 1
ATOM 1569 N N . VAL A 1 205 ? -3.288 -10.759 -13.684 1.00 81.88 205 VAL A N 1
ATOM 1570 C CA . VAL A 1 205 ? -4.024 -11.184 -12.483 1.00 81.88 205 VAL A CA 1
ATOM 1571 C C . VAL A 1 205 ? -4.628 -9.984 -11.744 1.00 81.88 205 VAL A C 1
ATOM 1573 O O . VAL A 1 205 ? -5.822 -9.978 -11.451 1.00 81.88 205 VAL A O 1
ATOM 1576 N N . ALA A 1 206 ? -3.864 -8.910 -11.512 1.00 83.06 206 ALA A N 1
ATOM 1577 C CA . ALA A 1 206 ? -4.370 -7.720 -10.821 1.00 83.06 206 ALA A CA 1
ATOM 1578 C C . ALA A 1 206 ? -5.573 -7.068 -11.533 1.00 83.06 206 ALA A C 1
ATOM 1580 O O . ALA A 1 206 ? -6.484 -6.561 -10.877 1.00 83.06 206 ALA A O 1
ATOM 1581 N N . LYS A 1 207 ? -5.614 -7.094 -12.873 1.00 79.75 207 LYS A N 1
ATOM 1582 C CA . LYS A 1 207 ? -6.772 -6.604 -13.640 1.00 79.75 207 LYS A CA 1
ATOM 1583 C C . LYS A 1 207 ? -7.991 -7.508 -13.471 1.00 79.75 207 LYS A C 1
ATOM 1585 O O . LYS A 1 207 ? -9.099 -6.989 -13.360 1.00 79.75 207 LYS A O 1
ATOM 1590 N N . ALA A 1 208 ? -7.794 -8.824 -13.416 1.00 76.31 208 ALA A N 1
ATOM 1591 C CA . ALA A 1 208 ? -8.867 -9.784 -13.162 1.00 76.31 208 ALA A CA 1
ATOM 1592 C C . ALA A 1 208 ? -9.434 -9.651 -11.735 1.00 76.31 208 ALA A C 1
ATOM 1594 O O . ALA A 1 208 ? -10.641 -9.767 -11.527 1.00 76.31 208 ALA A O 1
ATOM 1595 N N . MET A 1 209 ? -8.585 -9.314 -10.759 1.00 85.00 209 MET A N 1
ATOM 1596 C CA . MET A 1 209 ? -8.979 -9.127 -9.358 1.00 85.00 209 MET A CA 1
ATOM 1597 C C . MET A 1 209 ? -9.843 -7.881 -9.112 1.00 85.00 209 MET A C 1
ATOM 1599 O O . MET A 1 209 ? -10.495 -7.795 -8.073 1.00 85.00 209 MET A O 1
ATOM 1603 N N . GLY A 1 210 ? -9.884 -6.920 -10.043 1.00 86.19 210 GLY A N 1
ATOM 1604 C CA . GLY A 1 210 ? -10.578 -5.642 -9.842 1.00 86.19 210 GLY A CA 1
ATOM 1605 C C . GLY A 1 210 ? -12.058 -5.789 -9.467 1.00 86.19 210 GLY A C 1
ATOM 1606 O O . GLY A 1 210 ? -12.541 -5.075 -8.591 1.00 86.19 210 GLY A O 1
ATOM 1607 N N . ALA A 1 211 ? -12.765 -6.754 -10.063 1.00 86.94 211 ALA A N 1
ATOM 1608 C CA . ALA A 1 211 ? -14.164 -7.029 -9.729 1.00 86.94 211 ALA A CA 1
ATOM 1609 C C . ALA A 1 211 ? -14.334 -7.561 -8.294 1.00 86.94 211 ALA A C 1
ATOM 1611 O O . ALA A 1 211 ? -15.262 -7.154 -7.598 1.00 86.94 211 ALA A O 1
ATOM 1612 N N . PHE A 1 212 ? -13.414 -8.410 -7.826 1.00 87.62 212 PHE A N 1
ATOM 1613 C CA . PHE A 1 212 ? -13.431 -8.937 -6.460 1.00 87.62 212 PHE A CA 1
ATOM 1614 C C . PHE A 1 212 ? -13.100 -7.868 -5.428 1.00 87.62 212 PHE A C 1
ATOM 1616 O O . PHE A 1 212 ? -13.742 -7.812 -4.391 1.00 87.62 212 PHE A O 1
ATOM 1623 N N . VAL A 1 213 ? -12.148 -6.978 -5.721 1.00 89.25 213 VAL A N 1
ATOM 1624 C CA . VAL A 1 213 ? -11.840 -5.847 -4.832 1.00 89.25 213 VAL A CA 1
ATOM 1625 C C . VAL A 1 213 ? -13.060 -4.937 -4.664 1.00 89.25 213 VAL A C 1
ATOM 1627 O O . VAL A 1 213 ? -13.328 -4.464 -3.561 1.00 89.25 213 VAL A O 1
ATOM 1630 N N . LEU A 1 214 ? -13.829 -4.713 -5.734 1.00 90.81 214 LEU A N 1
ATOM 1631 C CA . LEU A 1 214 ? -15.078 -3.951 -5.661 1.00 90.81 214 LEU A CA 1
ATOM 1632 C C . LEU A 1 214 ? -16.166 -4.688 -4.869 1.00 90.81 214 LEU A C 1
ATOM 1634 O O . LEU A 1 214 ? -16.858 -4.053 -4.073 1.00 90.81 214 LEU A O 1
ATOM 1638 N N . ALA A 1 215 ? -16.301 -6.004 -5.051 1.00 90.62 215 ALA A N 1
ATOM 1639 C CA . ALA A 1 215 ? -17.215 -6.825 -4.256 1.00 90.62 215 ALA A CA 1
ATOM 1640 C C . ALA A 1 215 ? -16.860 -6.770 -2.758 1.00 90.62 215 ALA A C 1
ATOM 1642 O O . ALA A 1 215 ? -17.724 -6.431 -1.945 1.00 90.62 215 ALA A O 1
ATOM 1643 N N . LEU A 1 216 ? -15.574 -6.938 -2.432 1.00 91.00 216 LEU A N 1
ATOM 1644 C CA . LEU A 1 216 ? -15.048 -6.883 -1.069 1.00 91.00 216 LEU A CA 1
ATOM 1645 C C . LEU A 1 216 ? -15.277 -5.516 -0.452 1.00 91.00 216 LEU A C 1
ATOM 1647 O O . LEU A 1 216 ? -15.753 -5.411 0.674 1.00 91.00 216 LEU A O 1
ATOM 1651 N N . SER A 1 217 ? -15.005 -4.449 -1.204 1.00 92.62 217 SER A N 1
ATOM 1652 C CA . SER A 1 217 ? -15.308 -3.094 -0.757 1.00 92.62 217 SER A CA 1
ATOM 1653 C C . SER A 1 217 ? -16.790 -2.940 -0.400 1.00 92.62 217 SER A C 1
ATOM 1655 O O . SER A 1 217 ? -17.089 -2.336 0.627 1.00 92.62 217 SER A O 1
ATOM 1657 N N . GLY A 1 218 ? -17.704 -3.523 -1.181 1.00 94.25 218 GLY A N 1
ATOM 1658 C CA . GLY A 1 218 ? -19.138 -3.528 -0.891 1.00 94.25 218 GLY A CA 1
ATOM 1659 C C . GLY A 1 218 ? -19.496 -4.272 0.399 1.00 94.25 218 GLY A C 1
ATOM 1660 O O . GLY A 1 218 ? -20.210 -3.722 1.239 1.00 94.25 218 GLY A O 1
ATOM 1661 N N . VAL A 1 219 ? -18.970 -5.486 0.593 1.00 93.00 219 VAL A N 1
ATOM 1662 C CA . VAL A 1 219 ? -19.196 -6.282 1.813 1.00 93.00 219 VAL A CA 1
ATOM 1663 C C . VAL A 1 219 ? -18.651 -5.553 3.040 1.00 93.00 219 VAL A C 1
ATOM 1665 O O . VAL A 1 219 ? -19.384 -5.356 4.011 1.00 93.00 219 VAL A O 1
ATOM 1668 N N . LEU A 1 220 ? -17.404 -5.072 2.977 1.00 95.50 220 LEU A N 1
ATOM 1669 C CA . LEU A 1 220 ? -16.795 -4.277 4.045 1.00 95.50 220 LEU A CA 1
ATOM 1670 C C . LEU A 1 220 ? -17.631 -3.035 4.362 1.00 95.50 220 LEU A C 1
ATOM 1672 O O . LEU A 1 220 ? -17.801 -2.707 5.530 1.00 95.50 220 LEU A O 1
ATOM 1676 N N . HIS A 1 221 ? -18.199 -2.369 3.355 1.00 96.31 221 HIS A N 1
ATOM 1677 C CA . HIS A 1 221 ? -19.029 -1.185 3.565 1.00 96.31 221 HIS A CA 1
ATOM 1678 C C . HIS A 1 221 ? -20.327 -1.504 4.314 1.00 96.31 221 HIS A C 1
ATOM 1680 O O . HIS A 1 221 ? -20.680 -0.801 5.260 1.00 96.31 221 HIS A O 1
ATOM 1686 N N . VAL A 1 222 ? -21.028 -2.577 3.932 1.00 96.75 222 VAL A N 1
ATOM 1687 C CA . VAL A 1 222 ? -22.262 -3.008 4.609 1.00 96.75 222 VAL A CA 1
ATOM 1688 C C . VAL A 1 222 ? -21.974 -3.381 6.061 1.00 96.75 222 VAL A C 1
ATOM 1690 O O . VAL A 1 222 ? -22.652 -2.891 6.964 1.00 96.75 222 VAL A O 1
ATOM 1693 N N . PHE A 1 223 ? -20.942 -4.194 6.301 1.00 97.50 223 PHE A N 1
ATOM 1694 C CA . PHE A 1 223 ? -20.553 -4.567 7.659 1.00 97.50 223 PHE A CA 1
ATOM 1695 C C . PHE A 1 223 ? -20.062 -3.363 8.462 1.00 97.50 223 PHE A C 1
ATOM 1697 O O . PHE A 1 223 ? -20.432 -3.246 9.622 1.00 97.50 223 PHE A O 1
ATOM 1704 N N . ALA A 1 224 ? -19.332 -2.417 7.865 1.00 97.81 224 ALA A N 1
ATOM 1705 C CA . ALA A 1 224 ? -18.913 -1.196 8.551 1.00 97.81 224 ALA A CA 1
ATOM 1706 C C . ALA A 1 224 ? -20.118 -0.371 9.019 1.00 97.81 224 ALA A C 1
ATOM 1708 O O . ALA A 1 224 ? -20.149 0.050 10.171 1.00 97.81 224 ALA A O 1
ATOM 1709 N N . LEU A 1 225 ? -21.134 -0.177 8.170 1.00 97.38 225 LEU A N 1
ATOM 1710 C CA . LEU A 1 225 ? -22.354 0.551 8.543 1.00 97.38 225 LEU A CA 1
ATOM 1711 C C . LEU A 1 225 ? -23.112 -0.144 9.681 1.00 97.38 225 LEU A C 1
ATOM 1713 O O . LEU A 1 225 ? -23.525 0.514 10.635 1.00 97.38 225 LEU A O 1
ATOM 1717 N N . VAL A 1 226 ? -23.263 -1.470 9.606 1.00 97.19 226 VAL A N 1
ATOM 1718 C CA . VAL A 1 226 ? -23.912 -2.262 10.662 1.00 97.19 226 VAL A CA 1
ATOM 1719 C C . VAL A 1 226 ? -23.093 -2.226 11.956 1.00 97.19 226 VAL A C 1
ATOM 1721 O O . VAL A 1 226 ? -23.647 -1.997 13.027 1.00 97.19 226 VAL A O 1
ATOM 1724 N N . GLY A 1 227 ? -21.777 -2.404 11.868 1.00 96.50 227 GLY A N 1
ATOM 1725 C CA . GLY A 1 227 ? -20.862 -2.380 13.004 1.00 96.50 227 GLY A CA 1
ATOM 1726 C C . GLY A 1 227 ? -20.840 -1.022 13.699 1.00 96.50 227 GLY A C 1
ATOM 1727 O O . GLY A 1 227 ? -20.942 -0.973 14.919 1.00 96.50 227 GLY A O 1
ATOM 1728 N N . MET A 1 228 ? -20.812 0.081 12.946 1.00 95.56 228 MET A N 1
ATOM 1729 C CA . MET A 1 228 ? -20.949 1.427 13.514 1.00 95.56 228 MET A CA 1
ATOM 1730 C C . MET A 1 228 ? -22.302 1.615 14.202 1.00 95.56 228 MET A C 1
ATOM 1732 O O . MET A 1 228 ? -22.356 2.143 15.307 1.00 95.56 228 MET A O 1
ATOM 1736 N N . ALA A 1 229 ? -23.397 1.145 13.600 1.00 95.00 229 ALA A N 1
ATOM 1737 C CA . ALA A 1 229 ? -24.721 1.277 14.204 1.00 95.00 229 ALA A CA 1
ATOM 1738 C C . ALA A 1 229 ? -24.856 0.527 15.544 1.00 95.00 229 ALA A C 1
ATOM 1740 O O . ALA A 1 229 ? -25.617 0.962 16.406 1.00 95.00 229 ALA A O 1
ATOM 1741 N N . ILE A 1 230 ? -24.137 -0.587 15.724 1.00 94.44 230 ILE A N 1
ATOM 1742 C CA . ILE A 1 230 ? -24.231 -1.433 16.926 1.00 94.44 230 ILE A CA 1
ATOM 1743 C C . ILE A 1 230 ? -23.155 -1.081 17.966 1.00 94.44 230 ILE A C 1
ATOM 1745 O O . ILE A 1 230 ? -23.431 -1.107 19.165 1.00 94.44 230 ILE A O 1
ATOM 1749 N N . PHE A 1 231 ? -21.930 -0.777 17.532 1.00 94.62 231 PHE A N 1
ATOM 1750 C CA . PHE A 1 231 ? -20.749 -0.714 18.400 1.00 94.62 231 PHE A CA 1
ATOM 1751 C C . PHE A 1 231 ? -20.132 0.681 18.546 1.00 94.62 231 PHE A C 1
ATOM 1753 O O . PHE A 1 231 ? -19.168 0.826 19.304 1.00 94.62 231 PHE A O 1
ATOM 1760 N N . ALA A 1 232 ? -20.648 1.709 17.864 1.00 87.88 232 ALA A N 1
ATOM 1761 C CA . ALA A 1 232 ? -20.131 3.065 18.029 1.00 87.88 232 ALA A CA 1
ATOM 1762 C C . ALA A 1 232 ? -20.193 3.510 19.501 1.00 87.88 232 ALA A C 1
ATOM 1764 O O . ALA A 1 232 ? -21.198 3.340 20.193 1.00 87.88 232 ALA A O 1
ATOM 1765 N N . GLY A 1 233 ? -19.087 4.070 19.986 1.00 81.88 233 GLY A N 1
ATOM 1766 C CA . GLY A 1 233 ? -18.925 4.559 21.354 1.00 81.88 233 GLY A CA 1
ATOM 1767 C C . GLY A 1 233 ? -18.652 3.481 22.407 1.00 81.88 233 GLY A C 1
ATOM 1768 O O . GLY A 1 233 ? -18.339 3.837 23.539 1.00 81.88 233 GLY A O 1
ATOM 1769 N N . GLN A 1 234 ? -18.725 2.188 22.064 1.00 84.19 234 GLN A N 1
ATOM 1770 C CA . GLN A 1 234 ? -18.542 1.088 23.026 1.00 84.19 234 GLN A CA 1
ATOM 1771 C C . GLN A 1 234 ? -17.075 0.842 23.386 1.00 84.19 234 GLN A C 1
ATOM 1773 O O . GLN A 1 234 ? -16.768 0.435 24.505 1.00 84.19 234 GLN A O 1
ATOM 1778 N N . VAL A 1 235 ? -16.177 1.084 22.431 1.00 82.94 235 VAL A N 1
ATOM 1779 C CA . VAL A 1 235 ? -14.732 0.919 22.587 1.00 82.94 235 VAL A CA 1
ATOM 1780 C C . VAL A 1 235 ? -14.081 2.271 22.323 1.00 82.94 235 VAL A C 1
ATOM 1782 O O . VAL A 1 235 ? -13.741 2.624 21.192 1.00 82.94 235 VAL A O 1
ATOM 1785 N N . THR A 1 236 ? -13.988 3.070 23.380 1.00 73.69 236 THR A N 1
ATOM 1786 C CA . THR A 1 236 ? -13.358 4.391 23.381 1.00 73.69 236 THR A CA 1
ATOM 1787 C C . THR A 1 236 ? -12.365 4.471 24.533 1.00 73.69 236 THR A C 1
ATOM 1789 O O . THR A 1 236 ? -12.595 3.919 25.610 1.00 73.69 236 THR A O 1
ATOM 1792 N N . LEU A 1 237 ? -11.242 5.142 24.287 1.00 69.44 237 LEU A N 1
ATOM 1793 C CA . LEU A 1 237 ? -10.304 5.521 25.335 1.00 69.44 237 LEU A CA 1
ATOM 1794 C C . LEU A 1 237 ? -10.667 6.906 25.849 1.00 69.44 237 LEU A C 1
ATOM 1796 O O . LEU A 1 237 ? -10.997 7.801 25.067 1.00 69.44 237 LEU A O 1
ATOM 1800 N N . HIS A 1 238 ? -10.562 7.078 27.157 1.00 66.06 238 HIS A N 1
ATOM 1801 C CA . HIS A 1 238 ? -10.621 8.380 27.794 1.00 66.06 238 HIS A CA 1
ATOM 1802 C C . HIS A 1 238 ? -9.374 8.585 28.639 1.00 66.06 238 HIS A C 1
ATOM 1804 O O . HIS A 1 238 ? -8.807 7.636 29.173 1.00 66.06 238 HIS A O 1
ATOM 1810 N N . VAL A 1 239 ? -8.939 9.837 28.731 1.00 62.78 239 VAL A N 1
ATOM 1811 C CA . VAL A 1 239 ? -7.886 10.205 29.669 1.00 62.78 239 VAL A CA 1
ATOM 1812 C C . VAL A 1 239 ? -8.509 10.262 31.058 1.00 62.78 239 VAL A C 1
ATOM 1814 O O . VAL A 1 239 ? -9.476 11.008 31.249 1.00 62.78 239 VAL A O 1
ATOM 1817 N N . ASP A 1 240 ? -7.964 9.499 32.000 1.00 63.38 240 ASP A N 1
ATOM 1818 C CA . ASP A 1 240 ? -8.317 9.649 33.408 1.00 63.38 240 ASP A CA 1
ATOM 1819 C C . ASP A 1 240 ? -7.770 10.994 33.908 1.00 63.38 240 ASP A C 1
ATOM 1821 O O . ASP A 1 240 ? -6.574 11.278 33.828 1.00 63.38 240 ASP A O 1
ATOM 1825 N N . ALA A 1 241 ? -8.669 11.851 34.390 1.00 61.78 241 ALA A N 1
ATOM 1826 C CA . ALA A 1 241 ? -8.340 13.192 34.849 1.00 61.78 241 ALA A CA 1
ATOM 1827 C C . ALA A 1 241 ? -7.477 13.183 36.121 1.00 61.78 241 ALA A C 1
ATOM 1829 O O . ALA A 1 241 ? -6.638 14.070 36.284 1.00 61.78 241 ALA A O 1
ATOM 1830 N N . GLU A 1 242 ? -7.665 12.202 37.007 1.00 64.19 242 GLU A N 1
ATOM 1831 C CA . GLU A 1 242 ? -6.925 12.111 38.268 1.00 64.19 242 GLU A CA 1
ATOM 1832 C C . GLU A 1 242 ? -5.493 11.638 38.012 1.00 64.19 242 GLU A C 1
ATOM 1834 O O . GLU A 1 242 ? -4.529 12.310 38.396 1.00 64.19 242 GLU A O 1
ATOM 1839 N N . ALA A 1 243 ? -5.339 10.553 37.254 1.00 64.00 243 ALA A N 1
ATOM 1840 C CA . ALA A 1 243 ? -4.027 10.084 36.845 1.00 64.00 243 ALA A CA 1
ATOM 1841 C C . ALA A 1 243 ? -3.309 11.077 35.909 1.00 64.00 243 ALA A C 1
ATOM 1843 O O . ALA A 1 243 ? -2.085 11.206 35.986 1.00 64.00 243 ALA A O 1
ATOM 1844 N N . LEU A 1 244 ? -4.025 11.817 35.047 1.00 66.50 244 LEU A N 1
ATOM 1845 C CA . LEU A 1 244 ? -3.421 12.881 34.233 1.00 66.50 244 LEU A CA 1
ATOM 1846 C C . LEU A 1 244 ? -2.885 14.008 35.120 1.00 66.50 244 LEU A C 1
ATOM 1848 O O . LEU A 1 244 ? -1.783 14.494 34.876 1.00 66.50 244 LEU A O 1
ATOM 1852 N N . GLY A 1 245 ? -3.628 14.399 36.160 1.00 62.41 245 GLY A N 1
ATOM 1853 C CA . GLY A 1 245 ? -3.163 15.361 37.160 1.00 62.41 245 GLY A CA 1
ATOM 1854 C C . GLY A 1 245 ? -1.876 14.893 37.844 1.00 62.41 245 GLY A C 1
ATOM 1855 O O . GLY A 1 245 ? -0.908 15.651 37.922 1.00 62.41 245 GLY A O 1
ATOM 1856 N N . ALA A 1 246 ? -1.816 13.620 38.248 1.00 65.50 246 ALA A N 1
ATOM 1857 C CA . ALA A 1 246 ? -0.612 13.019 38.824 1.00 65.50 246 ALA A CA 1
ATOM 1858 C C . ALA A 1 246 ? 0.570 12.988 37.833 1.00 65.50 246 ALA A C 1
ATOM 1860 O O . ALA A 1 246 ? 1.695 13.335 38.196 1.00 65.50 246 ALA A O 1
ATOM 1861 N N . PHE A 1 247 ? 0.316 12.640 36.569 1.00 68.69 247 PHE A N 1
ATOM 1862 C CA . PHE A 1 247 ? 1.314 12.657 35.498 1.00 68.69 247 PHE A CA 1
ATOM 1863 C C . PHE A 1 247 ? 1.873 14.070 35.258 1.00 68.69 247 PHE A C 1
ATOM 1865 O O . PHE A 1 247 ? 3.089 14.269 35.209 1.00 68.69 247 PHE A O 1
ATOM 1872 N N . CYS A 1 248 ? 0.997 15.072 35.165 1.00 68.56 248 CYS A N 1
ATOM 1873 C CA . CYS A 1 248 ? 1.392 16.464 34.981 1.00 68.56 248 CYS A CA 1
ATOM 1874 C C . CYS A 1 248 ? 2.164 17.012 36.192 1.00 68.56 248 CYS A C 1
ATOM 1876 O O . CYS A 1 248 ? 3.105 17.783 36.009 1.00 68.56 248 CYS A O 1
ATOM 1878 N N . ALA A 1 249 ? 1.827 16.577 37.411 1.00 66.31 249 ALA A N 1
ATOM 1879 C CA . ALA A 1 249 ? 2.561 16.927 38.627 1.00 66.31 249 ALA A CA 1
ATOM 1880 C C . ALA A 1 249 ? 3.959 16.281 38.694 1.00 66.31 249 ALA A C 1
ATOM 1882 O O . ALA A 1 249 ? 4.882 16.882 39.241 1.00 66.31 249 ALA A O 1
ATOM 1883 N N . ALA A 1 250 ? 4.136 15.085 38.122 1.00 70.06 250 ALA A N 1
ATOM 1884 C CA . ALA A 1 250 ? 5.428 14.402 38.070 1.00 70.06 250 ALA A CA 1
ATOM 1885 C C . ALA A 1 250 ? 6.423 15.063 37.096 1.00 70.06 250 ALA A C 1
ATOM 1887 O O . ALA A 1 250 ? 7.635 14.918 37.261 1.00 70.06 250 ALA A O 1
ATOM 1888 N N . GLY A 1 251 ? 5.934 15.783 36.078 1.00 68.88 251 GLY A N 1
ATOM 1889 C CA . GLY A 1 251 ? 6.764 16.573 35.159 1.00 68.88 251 GLY A CA 1
ATOM 1890 C C . GLY A 1 251 ? 7.723 15.757 34.278 1.00 68.88 251 GLY A C 1
ATOM 1891 O O . GLY A 1 251 ? 8.629 16.325 33.665 1.00 68.88 251 GLY A O 1
ATOM 1892 N N . GLN A 1 252 ? 7.558 14.434 34.206 1.00 69.38 252 GLN A N 1
ATOM 1893 C CA . GLN A 1 252 ? 8.474 13.558 33.477 1.00 69.38 252 GLN A CA 1
ATOM 1894 C C . GLN A 1 252 ? 8.273 13.662 31.953 1.00 69.38 252 GLN A C 1
ATOM 1896 O O . GLN A 1 252 ? 7.139 13.690 31.473 1.00 69.38 252 GLN A O 1
ATOM 1901 N N . PRO A 1 253 ? 9.356 13.700 31.156 1.00 65.88 253 PRO A N 1
ATOM 1902 C CA . PRO A 1 253 ? 9.246 13.693 29.706 1.00 65.88 253 PRO A CA 1
ATOM 1903 C C . PRO A 1 253 ? 8.782 12.323 29.205 1.00 65.88 253 PRO A C 1
ATOM 1905 O O . PRO A 1 253 ? 9.106 11.277 29.773 1.00 65.88 253 PRO A O 1
ATOM 1908 N N . VAL A 1 254 ? 8.053 12.344 28.096 1.00 62.97 254 VAL A N 1
ATOM 1909 C CA . VAL A 1 254 ? 7.375 11.180 27.539 1.00 62.97 254 VAL A CA 1
ATOM 1910 C C . VAL A 1 254 ? 7.790 10.952 26.096 1.00 62.97 254 VAL A C 1
ATOM 1912 O O . VAL A 1 254 ? 7.837 11.885 25.296 1.00 62.97 254 VAL A O 1
ATOM 1915 N N . ALA A 1 255 ? 8.052 9.696 25.746 1.00 57.75 255 ALA A N 1
ATOM 1916 C CA . ALA A 1 255 ? 8.325 9.301 24.376 1.00 57.75 255 ALA A CA 1
ATOM 1917 C C . ALA A 1 255 ? 7.026 9.248 23.556 1.00 57.75 255 ALA A C 1
ATOM 1919 O O . ALA A 1 255 ? 6.031 8.619 23.941 1.00 57.75 255 ALA A O 1
ATOM 1920 N N . VAL A 1 256 ? 7.037 9.885 22.387 1.00 55.09 256 VAL A N 1
ATOM 1921 C CA . VAL A 1 256 ? 5.968 9.755 21.396 1.00 55.09 256 VAL A CA 1
ATOM 1922 C C . VAL A 1 256 ? 6.120 8.405 20.685 1.00 55.09 256 VAL A C 1
ATOM 1924 O O . VAL A 1 256 ? 7.201 8.107 20.158 1.00 55.09 256 VAL A O 1
ATOM 1927 N N . PRO A 1 257 ? 5.066 7.568 20.652 1.00 44.94 257 PRO A N 1
ATOM 1928 C CA . PRO A 1 257 ? 5.126 6.297 19.951 1.00 44.94 257 PRO A CA 1
ATOM 1929 C C . PRO A 1 257 ? 5.430 6.519 18.463 1.00 44.94 257 PRO A C 1
ATOM 1931 O O . PRO A 1 257 ? 5.023 7.514 17.862 1.00 44.94 257 PRO A O 1
ATOM 1934 N N . TYR A 1 258 ? 6.176 5.583 17.871 1.00 41.72 258 TYR A N 1
ATOM 1935 C CA . TYR A 1 258 ? 6.623 5.566 16.467 1.00 41.72 258 TYR A CA 1
ATOM 1936 C C . TYR A 1 258 ? 7.668 6.617 16.055 1.00 41.72 258 TYR A C 1
ATOM 1938 O O . TYR A 1 258 ? 8.508 6.311 15.207 1.00 41.72 258 TYR A O 1
ATOM 1946 N N . THR A 1 259 ? 7.676 7.821 16.635 1.00 52.81 259 THR A N 1
ATOM 1947 C CA . THR A 1 259 ? 8.711 8.831 16.336 1.00 52.81 259 THR A CA 1
ATOM 1948 C C . THR A 1 259 ? 9.923 8.711 17.259 1.00 52.81 259 THR A C 1
ATOM 1950 O O . THR A 1 259 ? 11.033 9.034 16.834 1.00 52.81 259 THR A O 1
ATOM 1953 N N . GLY A 1 260 ? 9.728 8.220 18.491 1.00 55.19 260 GLY A N 1
ATOM 1954 C CA . GLY A 1 260 ? 10.768 8.161 19.524 1.00 55.19 260 GLY A CA 1
ATOM 1955 C C . GLY A 1 260 ? 11.195 9.542 20.031 1.00 55.19 260 GLY A C 1
ATOM 1956 O O . GLY A 1 260 ? 12.186 9.659 20.746 1.00 55.19 260 GLY A O 1
ATOM 1957 N N . GLU A 1 261 ? 10.473 10.591 19.636 1.00 58.38 261 GLU A N 1
ATOM 1958 C CA . GLU A 1 261 ? 10.726 11.962 20.054 1.00 58.38 261 GLU A CA 1
ATOM 1959 C C . GLU A 1 261 ? 10.246 12.155 21.494 1.00 58.38 261 GLU A C 1
ATOM 1961 O O . GLU A 1 261 ? 9.133 11.758 21.845 1.00 58.38 261 GLU A O 1
ATOM 1966 N N . MET A 1 262 ? 11.095 12.746 22.333 1.00 62.94 262 MET A N 1
ATOM 1967 C CA . MET A 1 262 ? 10.762 13.038 23.724 1.00 62.94 262 MET A CA 1
ATOM 1968 C C . MET A 1 262 ? 10.017 14.369 23.793 1.00 62.94 262 MET A C 1
ATOM 1970 O O . MET A 1 262 ? 10.565 15.408 23.432 1.00 62.94 262 MET A O 1
ATOM 1974 N N . VAL A 1 263 ? 8.784 14.342 24.287 1.00 61.38 263 VAL A N 1
ATOM 1975 C CA . VAL A 1 263 ? 7.958 15.531 24.511 1.00 61.38 263 VAL A CA 1
ATOM 1976 C C . VAL A 1 263 ? 7.898 15.811 26.009 1.00 61.38 263 VAL A C 1
ATOM 1978 O O . VAL A 1 263 ? 7.700 14.902 26.817 1.00 61.38 263 VAL A O 1
ATOM 1981 N N . SER A 1 264 ? 8.096 17.071 26.401 1.00 67.81 264 SER A N 1
ATOM 1982 C CA . SER A 1 264 ? 7.982 17.471 27.805 1.00 67.81 264 SER A CA 1
ATOM 1983 C C . SER A 1 264 ? 6.536 17.341 28.291 1.00 67.81 264 SER A C 1
ATOM 1985 O O . SER A 1 264 ? 5.599 17.668 27.555 1.00 67.81 264 SER A O 1
ATOM 1987 N N . ALA A 1 265 ? 6.348 16.919 29.547 1.00 64.00 265 ALA A N 1
ATOM 1988 C CA . ALA A 1 265 ? 5.032 16.907 30.191 1.00 64.00 265 ALA A CA 1
ATOM 1989 C C . ALA A 1 265 ? 4.353 18.282 30.109 1.00 64.00 265 ALA A C 1
ATOM 1991 O O . ALA A 1 265 ? 3.159 18.368 29.852 1.00 64.00 265 ALA A O 1
ATOM 1992 N N . GLU A 1 266 ? 5.125 19.364 30.217 1.00 62.28 266 GLU A N 1
ATOM 1993 C CA . GLU A 1 266 ? 4.633 20.736 30.097 1.00 62.28 266 GLU A CA 1
ATOM 1994 C C . GLU A 1 266 ? 3.936 20.995 28.751 1.00 62.28 266 GLU A C 1
ATOM 1996 O O . GLU A 1 266 ? 2.845 21.555 28.731 1.00 62.28 266 GLU A O 1
ATOM 2001 N N . THR A 1 267 ? 4.471 20.495 27.632 1.00 62.59 267 THR A N 1
ATOM 2002 C CA . THR A 1 267 ? 3.839 20.641 26.303 1.00 62.59 267 THR A CA 1
ATOM 2003 C C . THR A 1 267 ? 2.505 19.890 26.203 1.00 62.59 267 THR A C 1
ATOM 2005 O O . THR A 1 267 ? 1.593 20.319 25.495 1.00 62.59 267 THR A O 1
ATOM 2008 N N . LEU A 1 268 ? 2.383 18.756 26.898 1.00 61.94 268 LEU A N 1
ATOM 2009 C CA . LEU A 1 268 ? 1.178 17.922 26.912 1.00 61.94 268 LEU A CA 1
ATOM 2010 C C . LEU A 1 268 ? 0.111 18.458 27.880 1.00 61.94 268 LEU A C 1
ATOM 2012 O O . LEU A 1 268 ? -1.078 18.388 27.578 1.00 61.94 268 LEU A O 1
ATOM 2016 N N . CYS A 1 269 ? 0.536 19.018 29.012 1.00 64.31 269 CYS A N 1
ATOM 2017 C CA . CYS A 1 269 ? -0.323 19.417 30.125 1.00 64.31 269 CYS A CA 1
ATOM 2018 C C . CYS A 1 269 ? -0.794 20.881 30.072 1.00 64.31 269 CYS A C 1
ATOM 2020 O O . CYS A 1 269 ? -1.785 21.212 30.714 1.00 64.31 269 CYS A O 1
ATOM 2022 N N . THR A 1 270 ? -0.127 21.762 29.315 1.00 59.50 270 THR A N 1
ATOM 2023 C CA . THR A 1 270 ? -0.446 23.210 29.290 1.00 59.50 270 THR A CA 1
ATOM 2024 C C . THR A 1 270 ? -1.404 23.637 28.179 1.00 59.50 270 THR A C 1
ATOM 2026 O O . THR A 1 270 ? -1.888 24.763 28.199 1.00 59.50 270 THR A O 1
ATOM 2029 N N . GLY A 1 271 ? -1.724 22.759 27.219 1.00 50.38 271 GLY A N 1
ATOM 2030 C CA . GLY A 1 271 ? -2.783 22.976 26.225 1.00 50.38 271 GLY A CA 1
ATOM 2031 C C . GLY A 1 271 ? -2.879 24.411 25.681 1.00 50.38 271 GLY A C 1
ATOM 2032 O O . GLY A 1 271 ? -3.873 25.080 25.923 1.00 50.38 271 GLY A O 1
ATOM 2033 N N . ASN A 1 272 ? -1.865 24.906 24.963 1.00 43.62 272 ASN A N 1
ATOM 2034 C CA . ASN A 1 272 ? -1.837 26.247 24.342 1.00 43.62 272 ASN A CA 1
ATOM 2035 C C . ASN A 1 272 ? -2.101 27.456 25.282 1.00 43.62 272 ASN A C 1
ATOM 2037 O O . ASN A 1 272 ? -2.267 28.574 24.793 1.00 43.62 272 ASN A O 1
ATOM 2041 N N . GLY A 1 273 ? -2.134 27.256 26.603 1.00 44.25 273 GLY A N 1
ATOM 2042 C CA . GLY A 1 273 ? -2.322 28.279 27.629 1.00 44.25 273 GLY A CA 1
ATOM 2043 C C . GLY A 1 273 ? -1.095 28.377 28.533 1.00 44.25 273 GLY A C 1
ATOM 2044 O O . GLY A 1 273 ? -0.476 27.384 28.888 1.00 44.25 273 GLY A O 1
ATOM 2045 N N . THR A 1 274 ? -0.716 29.594 28.896 1.00 41.56 274 THR A N 1
ATOM 2046 C CA . THR A 1 274 ? 0.535 29.934 29.591 1.00 41.56 274 THR A CA 1
ATOM 2047 C C . THR A 1 274 ? 0.507 29.711 31.112 1.00 41.56 274 THR A C 1
ATOM 2049 O O . THR A 1 274 ? 1.220 30.411 31.826 1.00 41.56 274 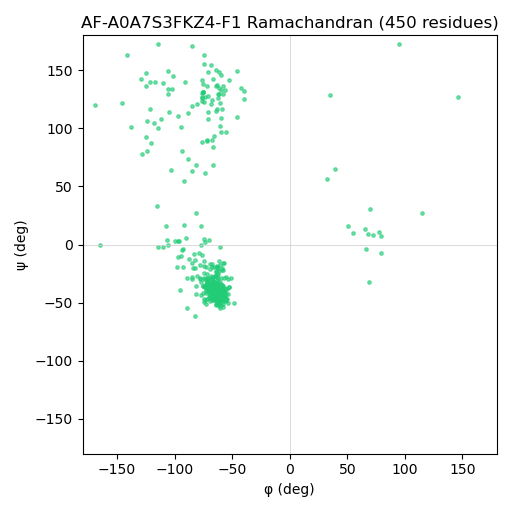THR A O 1
ATOM 2052 N N . GLU A 1 275 ? -0.303 28.787 31.640 1.00 43.62 275 GLU A N 1
ATOM 2053 C CA . GLU A 1 275 ? -0.402 28.559 33.093 1.00 43.62 275 GLU A CA 1
ATOM 2054 C C . GLU A 1 275 ? -0.051 27.109 33.486 1.00 43.62 275 GLU A C 1
ATOM 2056 O O . GLU A 1 275 ? -0.737 26.175 33.067 1.00 43.62 275 GLU A O 1
ATOM 2061 N N . PRO A 1 276 ? 1.022 26.901 34.280 1.00 43.53 276 PRO A N 1
ATOM 2062 C CA . PRO A 1 276 ? 1.600 25.588 34.531 1.00 43.53 276 PRO A CA 1
ATOM 2063 C C . PRO A 1 276 ? 1.218 25.054 35.918 1.00 43.53 276 PRO A C 1
ATOM 2065 O O . PRO A 1 276 ? 2.083 24.901 36.770 1.00 43.53 276 PRO A O 1
ATOM 2068 N N . TYR A 1 277 ? -0.059 24.789 36.189 1.00 44.34 277 TYR A N 1
ATOM 2069 C CA . TYR A 1 277 ? -0.455 23.904 37.296 1.00 44.34 277 TYR A CA 1
ATOM 2070 C C . TYR A 1 277 ? -1.946 23.586 37.199 1.00 44.34 277 TYR A C 1
ATOM 2072 O O . TYR A 1 277 ? -2.769 24.498 37.239 1.00 44.34 277 TYR A O 1
ATOM 2080 N N . TYR A 1 278 ? -2.295 22.305 37.068 1.00 52.03 278 TYR A N 1
ATOM 2081 C CA . TYR A 1 278 ? -3.683 21.865 36.984 1.00 52.03 278 TYR A CA 1
ATOM 2082 C C . TYR A 1 278 ? -4.018 20.950 38.157 1.00 52.03 278 TYR A C 1
ATOM 2084 O O . TYR A 1 278 ? -3.612 19.793 38.166 1.00 52.03 278 TYR A O 1
ATOM 2092 N N . ASP A 1 279 ? -4.749 21.466 39.142 1.00 48.06 279 ASP A N 1
ATOM 2093 C CA . ASP A 1 279 ? -5.409 20.639 40.150 1.00 48.06 279 ASP A CA 1
ATOM 2094 C C . ASP A 1 279 ? -6.882 20.444 39.724 1.00 48.06 279 ASP A C 1
ATOM 2096 O O . ASP A 1 279 ? -7.664 21.405 39.740 1.00 48.06 279 ASP A O 1
ATOM 2100 N N . PRO A 1 280 ? -7.275 19.218 39.316 1.00 46.41 280 PRO A N 1
ATOM 2101 C CA . PRO A 1 280 ? -8.622 18.914 38.835 1.00 46.41 280 PRO A CA 1
ATOM 2102 C C . PRO A 1 280 ? -9.735 19.214 39.847 1.00 46.41 280 PRO A C 1
ATOM 2104 O O . PRO A 1 280 ? -10.887 19.377 39.444 1.00 46.41 280 PRO A O 1
ATOM 2107 N N . GLN A 1 281 ? -9.424 19.278 41.148 1.00 47.62 281 GLN A N 1
ATOM 2108 C CA . GLN A 1 281 ? -10.426 19.519 42.190 1.00 47.62 281 GLN A CA 1
ATOM 2109 C C . GLN A 1 281 ? -10.713 21.005 42.416 1.00 47.62 281 GLN A C 1
ATOM 2111 O O . GLN A 1 281 ? -11.823 21.366 42.809 1.00 47.62 281 GLN A O 1
ATOM 2116 N N . THR A 1 282 ? -9.742 21.879 42.156 1.00 54.09 282 THR A N 1
ATOM 2117 C CA . THR A 1 282 ? -9.868 23.323 42.408 1.00 54.09 282 THR A CA 1
ATOM 2118 C C . THR A 1 282 ? -10.248 24.117 41.161 1.00 54.09 282 THR A C 1
ATOM 2120 O O . THR A 1 282 ? -10.779 25.223 41.281 1.00 54.09 282 THR A O 1
ATOM 2123 N N . GLN A 1 283 ? -10.045 23.558 39.963 1.00 56.34 283 GLN A N 1
ATOM 2124 C CA . GLN A 1 283 ? -10.415 24.187 38.697 1.00 56.34 283 GLN A CA 1
ATOM 2125 C C . GLN A 1 283 ? -11.048 23.145 37.749 1.00 56.34 283 GLN A C 1
ATOM 2127 O O . GLN A 1 283 ? -10.348 22.358 37.133 1.00 56.34 283 GLN A O 1
ATOM 2132 N N . PRO A 1 284 ? -12.381 23.090 37.597 1.00 56.62 284 PRO A N 1
ATOM 2133 C CA . PRO A 1 284 ? -13.017 22.106 36.710 1.00 56.62 284 PRO A CA 1
ATOM 2134 C C . PRO A 1 284 ? -13.085 22.553 35.234 1.00 56.62 284 PRO A C 1
ATOM 2136 O O . PRO A 1 284 ? -13.045 21.725 34.321 1.00 56.62 284 PRO A O 1
ATOM 2139 N N . GLU A 1 285 ? -13.171 23.861 34.961 1.00 55.81 285 GLU A N 1
ATOM 2140 C CA . GLU A 1 285 ? -13.397 24.379 33.599 1.00 55.81 285 GLU A CA 1
ATOM 2141 C C . GLU A 1 285 ? -12.163 24.318 32.692 1.00 55.81 285 GLU A C 1
ATOM 2143 O O . GLU A 1 285 ? -12.291 24.064 31.494 1.00 55.81 285 GLU A O 1
ATOM 2148 N N . ALA A 1 286 ? -10.961 24.535 33.224 1.00 53.19 286 ALA A N 1
ATOM 2149 C CA . ALA A 1 286 ? -9.743 24.429 32.425 1.00 53.19 286 ALA A CA 1
ATOM 2150 C C . ALA A 1 286 ? -9.258 22.962 32.282 1.00 53.19 286 ALA A C 1
ATOM 2152 O O . ALA A 1 286 ? -8.644 22.642 31.267 1.00 53.19 286 ALA A O 1
ATOM 2153 N N . ALA A 1 287 ? -9.685 22.043 33.162 1.00 53.59 287 ALA A N 1
ATOM 2154 C CA . ALA A 1 287 ? -9.483 20.600 33.059 1.00 53.59 287 ALA A CA 1
ATOM 2155 C C . ALA A 1 287 ? -10.300 20.126 31.881 1.00 53.59 287 ALA A C 1
ATOM 2157 O O . ALA A 1 287 ? -9.788 19.446 31.003 1.00 53.59 287 ALA A O 1
ATOM 2158 N N . ALA A 1 288 ? -11.554 20.576 31.805 1.00 56.16 288 ALA A N 1
ATOM 2159 C CA . ALA A 1 288 ? -12.405 20.333 30.658 1.00 56.16 288 ALA A CA 1
ATOM 2160 C C . ALA A 1 288 ? -11.797 20.875 29.350 1.00 56.16 288 ALA A C 1
ATOM 2162 O O . ALA A 1 288 ? -11.924 20.210 28.326 1.00 56.16 288 ALA A O 1
ATOM 2163 N N . ARG A 1 289 ? -11.088 22.017 29.355 1.00 56.91 289 ARG A N 1
ATOM 2164 C CA . ARG A 1 289 ? -10.397 22.545 28.157 1.00 56.91 289 ARG A CA 1
ATOM 2165 C C . ARG A 1 289 ? -9.193 21.695 27.749 1.00 56.91 289 ARG A C 1
ATOM 2167 O O . ARG A 1 289 ? -9.113 21.309 26.583 1.00 56.91 289 ARG A O 1
ATOM 2174 N N . VAL A 1 290 ? -8.309 21.345 28.682 1.00 53.59 290 VAL A N 1
ATOM 2175 C CA . VAL A 1 290 ? -7.144 20.476 28.424 1.00 53.59 290 VAL A CA 1
ATOM 2176 C C . VAL A 1 290 ? -7.598 19.078 28.000 1.00 53.59 290 VAL A C 1
ATOM 2178 O O . VAL A 1 290 ? -7.167 18.583 26.963 1.00 53.59 290 VAL A O 1
ATOM 2181 N N . LEU A 1 291 ? -8.561 18.489 28.714 1.00 53.19 291 LEU A N 1
ATOM 2182 C CA . LEU A 1 291 ? -9.196 17.221 28.356 1.00 53.19 291 LEU A CA 1
ATOM 2183 C C . LEU A 1 291 ? -9.940 17.312 27.023 1.00 53.19 291 LEU A C 1
ATOM 2185 O O . LEU A 1 291 ? -9.943 16.335 26.293 1.00 53.19 291 LEU A O 1
ATOM 2189 N N . SER A 1 292 ? -10.542 18.444 26.646 1.00 50.94 292 SER A N 1
ATOM 2190 C CA . SER A 1 292 ? -11.157 18.602 25.316 1.00 50.94 292 SER A CA 1
ATOM 2191 C C . SER A 1 292 ? -10.116 18.667 24.192 1.00 50.94 292 SER A C 1
ATOM 2193 O O . SER A 1 292 ? -10.324 18.073 23.135 1.00 50.94 292 SER A O 1
ATOM 2195 N N . GLY A 1 293 ? -8.970 19.313 24.435 1.00 50.47 293 GLY A N 1
ATOM 2196 C CA . GLY A 1 293 ? -7.837 19.342 23.508 1.00 50.47 293 GLY A CA 1
ATOM 2197 C C . GLY A 1 293 ? -7.136 17.986 23.390 1.00 50.47 293 GLY A C 1
ATOM 2198 O O . GLY A 1 293 ? -6.720 17.602 22.298 1.00 50.47 293 GLY A O 1
ATOM 2199 N N . LEU A 1 294 ? -7.068 17.232 24.491 1.00 49.34 294 LEU A N 1
ATOM 2200 C CA . LEU A 1 294 ? -6.570 15.857 24.525 1.00 49.34 294 LEU A CA 1
ATOM 2201 C C . LEU A 1 294 ? -7.580 14.863 23.945 1.00 49.34 294 LEU A C 1
ATOM 2203 O O . LEU A 1 294 ? -7.152 13.974 23.236 1.00 49.34 294 LEU A O 1
ATOM 2207 N N . ARG A 1 295 ? -8.898 15.036 24.128 1.00 45.19 295 ARG A N 1
ATOM 2208 C CA . ARG A 1 295 ? -9.960 14.243 23.463 1.00 45.19 295 ARG A CA 1
ATOM 2209 C C . ARG A 1 295 ? -9.960 14.420 21.944 1.00 45.19 295 ARG A C 1
ATOM 2211 O O . ARG A 1 295 ? -10.411 13.530 21.232 1.00 45.19 295 ARG A O 1
ATOM 2218 N N . ALA A 1 296 ? -9.466 15.554 21.444 1.00 37.56 296 ALA A N 1
ATOM 2219 C CA . ALA A 1 296 ? -9.254 15.778 20.014 1.00 37.56 296 ALA A CA 1
ATOM 2220 C C . ALA A 1 296 ? -8.001 15.060 19.469 1.00 37.56 296 ALA A C 1
ATOM 2222 O O . ALA A 1 296 ? -7.795 15.023 18.255 1.00 37.56 296 ALA A O 1
ATOM 2223 N N . ARG A 1 297 ? -7.160 14.490 20.344 1.00 47.34 297 ARG A N 1
ATOM 2224 C CA . ARG A 1 297 ? -6.019 13.643 19.989 1.00 47.34 297 ARG A CA 1
ATOM 2225 C C . ARG A 1 297 ? -6.330 12.197 20.405 1.00 47.34 297 ARG A C 1
ATOM 2227 O O . ARG A 1 297 ? -6.903 11.976 21.465 1.00 47.34 297 ARG A O 1
ATOM 2234 N N . PRO A 1 298 ? -5.991 11.181 19.600 1.00 48.41 298 PRO A N 1
ATOM 2235 C CA . PRO A 1 298 ? -6.187 9.809 20.041 1.00 48.41 298 PRO A CA 1
ATOM 2236 C C . PRO A 1 298 ? -5.323 9.573 21.282 1.00 48.41 298 PRO A C 1
ATOM 2238 O O . PRO A 1 298 ? -4.138 9.909 21.294 1.00 48.41 298 PRO A O 1
ATOM 2241 N N . CYS A 1 299 ? -5.933 9.033 22.329 1.00 56.12 299 CYS A N 1
ATOM 2242 C CA . CYS A 1 299 ? -5.230 8.519 23.493 1.00 56.12 299 CYS A CA 1
ATOM 2243 C C . CYS A 1 299 ? -4.313 7.384 23.028 1.00 56.12 299 CYS A C 1
ATOM 2245 O O . CYS A 1 299 ? -4.786 6.293 22.717 1.00 56.12 299 CYS A O 1
ATOM 2247 N N . TYR A 1 300 ? -3.017 7.655 22.902 1.00 50.81 300 TYR A N 1
ATOM 2248 C CA . TYR A 1 300 ? -2.025 6.632 22.600 1.00 50.81 300 TYR A CA 1
ATOM 2249 C C . TYR A 1 300 ? -1.303 6.241 23.880 1.00 50.81 300 TYR A C 1
ATOM 2251 O O . TYR A 1 300 ? -1.016 7.094 24.723 1.00 50.81 300 TYR A O 1
ATOM 2259 N N . HIS A 1 301 ? -0.953 4.959 23.993 1.00 51.31 301 HIS A N 1
ATOM 2260 C CA . HIS A 1 301 ? -0.040 4.522 25.032 1.00 51.31 301 HIS A CA 1
ATOM 2261 C C . HIS A 1 301 ? 1.343 5.132 24.772 1.00 51.31 301 HIS A C 1
ATOM 2263 O O . HIS A 1 301 ? 2.139 4.637 23.976 1.00 51.31 301 HIS A O 1
ATOM 2269 N N . HIS A 1 302 ? 1.591 6.277 25.386 1.00 53.81 302 HIS A N 1
ATOM 2270 C CA . HIS A 1 302 ? 2.908 6.879 25.441 1.00 53.81 302 HIS A CA 1
ATOM 2271 C C . HIS A 1 302 ? 3.802 6.113 26.429 1.00 53.81 302 HIS A C 1
ATOM 2273 O O . HIS A 1 302 ? 3.280 5.378 27.245 1.00 53.81 302 HIS A O 1
ATOM 2279 N N . TYR A 1 303 ? 5.126 6.255 26.402 1.00 50.81 303 TYR A N 1
ATOM 2280 C CA . TYR A 1 303 ? 5.995 5.597 27.395 1.00 50.81 303 TYR A CA 1
ATOM 2281 C C . TYR A 1 303 ? 6.810 6.640 28.155 1.00 50.81 303 TYR A C 1
ATOM 2283 O O . TYR A 1 303 ? 7.283 7.608 27.553 1.00 50.81 303 TYR A O 1
ATOM 2291 N N . LEU A 1 304 ? 6.979 6.455 29.467 1.00 54.50 304 LEU A N 1
ATOM 2292 C CA . LEU A 1 304 ? 7.912 7.266 30.246 1.00 54.50 304 LEU A CA 1
ATOM 2293 C C . LEU A 1 304 ? 9.358 6.940 29.847 1.00 54.50 304 LEU A C 1
ATOM 2295 O O . LEU A 1 304 ? 9.666 5.845 29.370 1.00 54.50 304 LEU A O 1
ATOM 2299 N N . ALA A 1 305 ? 10.254 7.906 30.055 1.00 53.59 305 ALA A N 1
ATOM 2300 C CA . ALA A 1 305 ? 11.680 7.786 29.740 1.00 53.59 305 ALA A CA 1
ATOM 2301 C C . ALA A 1 305 ? 12.389 6.609 30.448 1.00 53.59 305 ALA A C 1
ATOM 2303 O O . ALA A 1 305 ? 13.440 6.160 29.996 1.00 53.59 305 ALA A O 1
ATOM 2304 N N . ASP A 1 306 ? 11.828 6.124 31.555 1.00 58.00 306 ASP A N 1
ATOM 2305 C CA . ASP A 1 306 ? 12.328 5.027 32.389 1.00 58.00 306 ASP A CA 1
ATOM 2306 C C . ASP A 1 306 ? 11.669 3.668 32.078 1.00 58.00 306 ASP A C 1
ATOM 2308 O O . ASP A 1 306 ? 11.974 2.668 32.727 1.00 58.00 306 ASP A O 1
ATOM 2312 N N . GLY A 1 307 ? 10.787 3.611 31.074 1.00 52.34 307 GLY A N 1
ATOM 2313 C CA . GLY A 1 307 ? 10.044 2.404 30.715 1.00 52.34 307 GLY A CA 1
ATOM 2314 C C . GLY A 1 307 ? 8.841 2.108 31.618 1.00 52.34 307 GLY A C 1
ATOM 2315 O O . GLY A 1 307 ? 8.234 1.048 31.460 1.00 52.34 307 GLY A O 1
ATOM 2316 N N . ALA A 1 308 ? 8.476 3.013 32.535 1.00 51.09 308 ALA A N 1
ATOM 2317 C CA . ALA A 1 308 ? 7.258 2.912 33.334 1.00 51.09 308 ALA A CA 1
ATOM 2318 C C . ALA A 1 308 ? 6.016 3.475 32.601 1.00 51.09 308 ALA A C 1
ATOM 2320 O O . ALA A 1 308 ? 6.098 4.054 31.512 1.00 51.09 308 ALA A O 1
ATOM 2321 N N . ALA A 1 309 ? 4.837 3.238 33.184 1.00 49.81 309 ALA A N 1
ATOM 2322 C CA . ALA A 1 309 ? 3.530 3.420 32.555 1.00 49.81 309 ALA A CA 1
ATOM 2323 C C . ALA A 1 309 ? 3.237 4.853 32.049 1.00 49.81 309 ALA A C 1
ATOM 2325 O O . ALA A 1 309 ? 3.188 5.811 32.808 1.00 49.81 309 ALA A O 1
ATOM 2326 N N . ILE A 1 310 ? 3.065 4.956 30.732 1.00 56.06 310 ILE A N 1
ATOM 2327 C CA . ILE A 1 310 ? 1.905 5.430 29.962 1.00 56.06 310 ILE A CA 1
ATOM 2328 C C . ILE A 1 310 ? 1.021 6.573 30.489 1.00 56.06 310 ILE A C 1
ATOM 2330 O O . ILE A 1 310 ? 0.452 6.493 31.570 1.00 56.06 310 ILE A O 1
ATOM 2334 N N . MET A 1 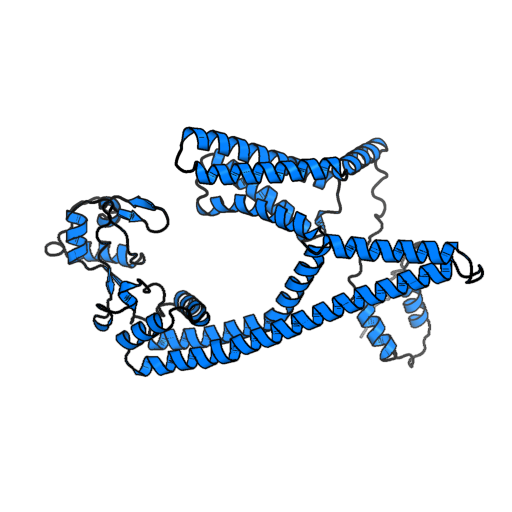311 ? 0.803 7.584 29.621 1.00 56.34 311 MET A N 1
ATOM 2335 C CA . MET A 1 311 ? -0.335 8.516 29.699 1.00 56.34 311 MET A CA 1
ATOM 2336 C C . MET A 1 311 ? -1.600 7.735 30.095 1.00 56.34 311 MET A C 1
ATOM 2338 O O . MET A 1 311 ? -1.931 6.769 29.402 1.00 56.34 311 MET A O 1
ATOM 2342 N N . PRO A 1 312 ? -2.306 8.126 31.165 1.00 58.84 312 PRO A N 1
ATOM 2343 C CA . PRO A 1 312 ? -3.350 7.306 31.759 1.00 58.84 312 PRO A CA 1
ATOM 2344 C C . PRO A 1 312 ? -4.607 7.362 30.902 1.00 58.84 312 PRO A C 1
ATOM 2346 O O . PRO A 1 312 ? -5.462 8.236 31.034 1.00 58.84 312 PRO A O 1
ATOM 2349 N N . CYS A 1 313 ? -4.652 6.447 29.946 1.00 61.31 313 CYS A N 1
ATOM 2350 C CA . CYS A 1 313 ? -5.776 6.244 29.062 1.00 61.31 313 CYS A CA 1
ATOM 2351 C C . CYS A 1 313 ? -6.482 4.986 29.544 1.00 61.31 313 CYS A C 1
ATOM 2353 O O . CYS A 1 313 ? -5.910 3.900 29.469 1.00 61.31 313 CYS A O 1
ATOM 2355 N N . GLU A 1 314 ? -7.704 5.136 30.030 1.00 63.78 314 GLU A N 1
ATOM 2356 C CA . GLU A 1 314 ? -8.526 4.021 30.477 1.00 63.78 314 GLU A CA 1
ATOM 2357 C C . GLU A 1 314 ? -9.633 3.751 29.458 1.00 63.78 314 GLU A C 1
ATOM 2359 O O . GLU A 1 314 ? -10.121 4.653 28.758 1.00 63.78 314 GLU A O 1
ATOM 2364 N N . ALA A 1 315 ? -10.051 2.491 29.354 1.00 63.56 315 ALA A N 1
ATOM 2365 C CA . ALA A 1 315 ? -11.242 2.154 28.593 1.00 63.56 315 ALA A CA 1
ATOM 2366 C C . ALA A 1 315 ? -12.460 2.853 29.217 1.00 63.56 315 ALA A C 1
ATOM 2368 O O . ALA A 1 315 ? -12.706 2.730 30.413 1.00 63.56 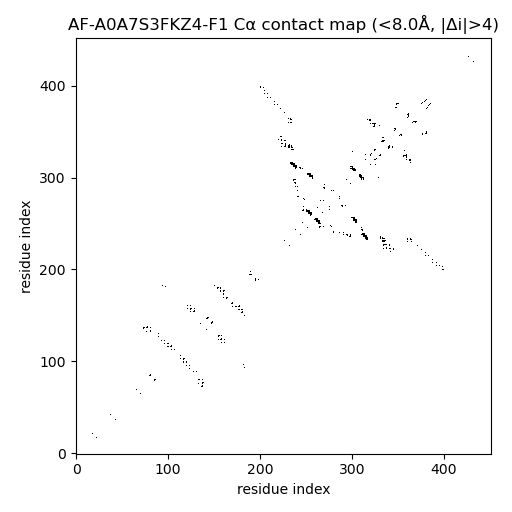315 ALA A O 1
ATOM 2369 N N . LEU A 1 316 ? -13.258 3.563 28.414 1.00 68.38 316 LEU A N 1
ATOM 2370 C CA . LEU A 1 316 ? -14.490 4.188 28.914 1.00 68.38 316 LEU A CA 1
ATOM 2371 C C . LEU A 1 316 ? -15.490 3.138 29.419 1.00 68.38 316 LEU A C 1
ATOM 2373 O O . LEU A 1 316 ? -16.262 3.389 30.342 1.00 68.38 316 LEU A O 1
ATOM 2377 N N . ASN A 1 317 ? -15.498 1.961 28.789 1.00 76.06 317 ASN A N 1
ATOM 2378 C CA . ASN A 1 317 ? -16.348 0.858 29.199 1.00 76.06 317 ASN A CA 1
ATOM 2379 C C . ASN A 1 317 ? -15.616 0.009 30.253 1.00 76.06 317 ASN A C 1
ATOM 2381 O O . ASN A 1 317 ? -14.655 -0.679 29.898 1.00 76.06 317 ASN A O 1
ATOM 2385 N N . PRO A 1 318 ? -16.085 -0.024 31.516 1.00 78.62 318 PRO A N 1
ATOM 2386 C CA . PRO A 1 318 ? -15.425 -0.776 32.584 1.00 78.62 318 PRO A CA 1
ATOM 2387 C C . PRO A 1 318 ? -15.411 -2.287 32.322 1.00 78.62 318 PRO A C 1
ATOM 2389 O O . PRO A 1 318 ? -14.589 -3.004 32.881 1.00 78.62 318 PRO A O 1
ATOM 2392 N N . SER A 1 319 ? -16.278 -2.787 31.436 1.00 84.19 319 SER A N 1
ATOM 2393 C CA . SER A 1 319 ? -16.304 -4.201 31.035 1.00 84.19 319 SER A CA 1
ATOM 2394 C C . SER A 1 319 ? -15.064 -4.620 30.235 1.00 84.19 319 SER A C 1
ATOM 2396 O O . SER A 1 319 ? -14.817 -5.813 30.078 1.00 84.19 319 SER A O 1
ATOM 2398 N N . LEU A 1 320 ? -14.299 -3.657 29.709 1.00 83.31 320 LEU A N 1
ATOM 2399 C CA . LEU A 1 320 ? -13.042 -3.900 29.000 1.00 83.31 320 LEU A CA 1
ATOM 2400 C C . LEU A 1 320 ? -11.830 -3.957 29.940 1.00 83.31 320 LEU A C 1
ATOM 2402 O O . LEU A 1 320 ? -10.773 -4.411 29.496 1.00 83.31 320 LEU A O 1
ATOM 2406 N N . ALA A 1 321 ? -11.978 -3.544 31.203 1.00 77.50 321 ALA A N 1
ATOM 2407 C CA . ALA A 1 321 ? -10.888 -3.512 32.170 1.00 77.50 321 ALA A CA 1
ATOM 2408 C C . ALA A 1 321 ? -10.333 -4.924 32.430 1.00 77.50 321 ALA A C 1
ATOM 2410 O O . ALA A 1 321 ? -11.072 -5.859 32.748 1.00 77.50 321 ALA A O 1
ATOM 2411 N N . GLY A 1 322 ? -9.021 -5.093 32.274 1.00 75.44 322 GLY A N 1
ATOM 2412 C CA . GLY A 1 322 ? -8.315 -6.368 32.406 1.00 75.44 322 GLY A CA 1
ATOM 2413 C C . GLY A 1 322 ? -8.553 -7.350 31.254 1.00 75.44 322 GLY A C 1
ATOM 2414 O O . GLY A 1 322 ? -8.135 -8.507 31.340 1.00 75.44 322 GLY A O 1
ATOM 2415 N N . SER A 1 323 ? -9.222 -6.929 30.177 1.00 84.75 323 SER A N 1
ATOM 2416 C CA . SER A 1 323 ? -9.425 -7.778 29.002 1.00 84.75 323 SER A CA 1
ATOM 2417 C C . SER A 1 323 ? -8.141 -7.908 28.173 1.00 84.75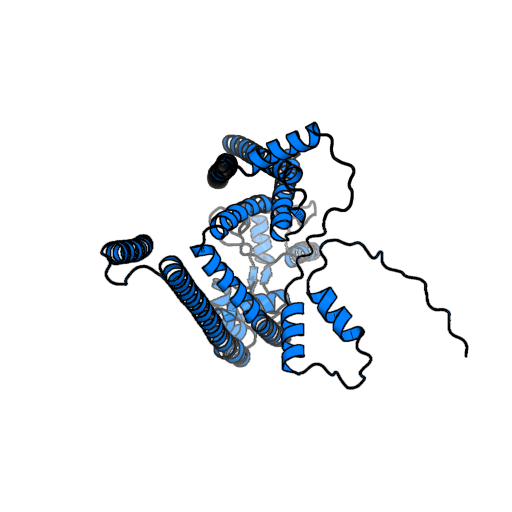 323 SER A C 1
ATOM 2419 O O . SER A 1 323 ? -7.287 -7.022 28.151 1.00 84.75 323 SER A O 1
ATOM 2421 N N . ALA A 1 324 ? -8.024 -9.001 27.413 1.00 85.31 324 ALA A N 1
ATOM 2422 C CA . ALA A 1 324 ? -6.933 -9.168 26.447 1.00 85.31 324 ALA A CA 1
ATOM 2423 C C . ALA A 1 324 ? -6.940 -8.084 25.349 1.00 85.31 324 ALA A C 1
ATOM 2425 O O . ALA A 1 324 ? -5.914 -7.818 24.732 1.00 85.31 324 ALA A O 1
ATOM 2426 N N . TYR A 1 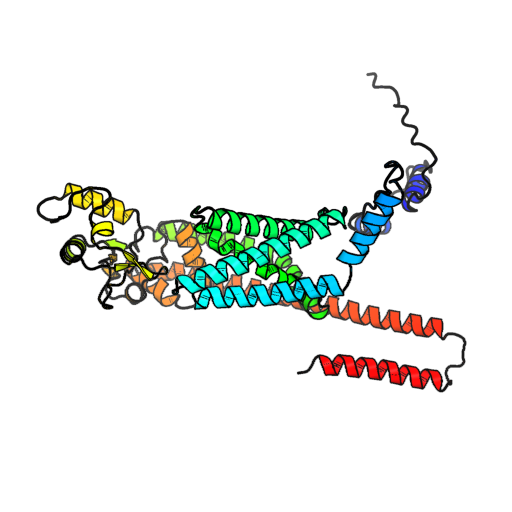325 ? -8.098 -7.462 25.105 1.00 86.50 325 TYR A N 1
ATOM 2427 C CA . TYR A 1 325 ? -8.248 -6.352 24.172 1.00 86.50 325 TYR A CA 1
ATOM 2428 C C . TYR A 1 325 ? -7.535 -5.091 24.665 1.00 86.50 325 TYR A C 1
ATOM 2430 O O . TYR A 1 325 ? -6.824 -4.437 23.902 1.00 86.50 325 TYR A O 1
ATOM 2438 N N . GLU A 1 326 ? -7.716 -4.774 25.949 1.00 81.38 326 GLU A N 1
ATOM 2439 C CA . GLU A 1 326 ? -7.079 -3.631 26.598 1.00 81.38 326 GLU A CA 1
ATOM 2440 C C . GLU A 1 326 ? -5.568 -3.834 26.712 1.00 81.38 326 GLU A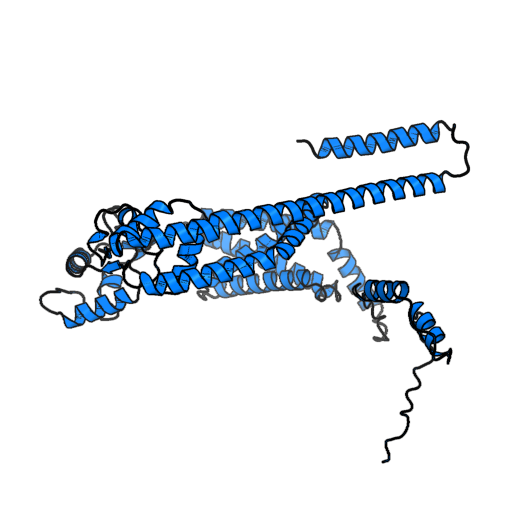 C 1
ATOM 2442 O O . GLU A 1 326 ? -4.806 -2.965 26.298 1.00 81.38 326 GLU A O 1
ATOM 2447 N N . SER A 1 327 ? -5.119 -5.000 27.188 1.00 78.88 327 SER A N 1
ATOM 2448 C CA . SER A 1 327 ? -3.685 -5.268 27.364 1.00 78.88 327 SER A CA 1
ATOM 2449 C C . SER A 1 327 ? -2.902 -5.302 26.048 1.00 78.88 327 SER A C 1
ATOM 2451 O O . SER A 1 327 ? -1.711 -4.994 26.034 1.00 78.88 327 SER A O 1
ATOM 2453 N N . ALA A 1 328 ? -3.562 -5.642 24.937 1.00 78.44 328 ALA A N 1
ATOM 2454 C CA . ALA A 1 328 ? -2.985 -5.588 23.597 1.00 78.44 328 ALA A CA 1
ATOM 2455 C C . ALA A 1 328 ? -3.037 -4.186 22.957 1.00 78.44 328 ALA A C 1
ATOM 2457 O O . ALA A 1 328 ? -2.452 -3.987 21.892 1.00 78.44 328 ALA A O 1
ATOM 2458 N N . GLY A 1 329 ? -3.725 -3.217 23.571 1.00 78.44 329 GLY A N 1
ATOM 2459 C CA . GLY A 1 329 ? -3.820 -1.847 23.066 1.00 78.44 329 GLY A CA 1
ATOM 2460 C C . GLY A 1 329 ? -4.645 -1.703 21.781 1.00 78.44 329 GLY A C 1
ATOM 2461 O O . GLY A 1 329 ? -4.381 -0.804 20.984 1.00 78.44 329 GLY A O 1
ATOM 2462 N N . TYR A 1 330 ? -5.655 -2.553 21.557 1.00 85.00 330 TYR A N 1
ATOM 2463 C CA . TYR A 1 330 ? -6.424 -2.579 20.301 1.00 85.00 330 TYR A CA 1
ATOM 2464 C C . TYR A 1 330 ? -7.469 -1.463 20.147 1.00 85.00 330 TYR A C 1
ATOM 2466 O O . TYR A 1 330 ? -8.322 -1.526 19.273 1.00 85.00 330 TYR A O 1
ATOM 2474 N N . PHE A 1 331 ? -7.435 -0.390 20.932 1.00 82.44 331 PHE A N 1
ATOM 2475 C CA . PHE A 1 331 ? -8.454 0.670 20.876 1.00 82.44 331 PHE A CA 1
ATOM 2476 C C . PHE A 1 331 ? -8.533 1.430 19.538 1.00 82.44 331 PHE A C 1
ATOM 2478 O O . PHE A 1 331 ? -9.563 2.039 19.245 1.00 82.44 331 PHE A O 1
ATOM 2485 N N . ALA A 1 332 ? -7.493 1.359 18.699 1.00 84.38 332 ALA A N 1
ATOM 2486 C CA . ALA A 1 332 ? -7.553 1.837 17.314 1.00 84.38 332 ALA A CA 1
ATOM 2487 C C . ALA A 1 332 ? -8.548 1.029 16.453 1.00 84.38 332 ALA A C 1
ATOM 2489 O O . ALA A 1 332 ? -9.144 1.575 15.526 1.00 84.38 332 ALA A O 1
ATOM 2490 N N . ASN A 1 333 ? -8.782 -0.236 16.805 1.00 91.00 333 ASN A N 1
ATOM 2491 C CA . ASN A 1 333 ? -9.651 -1.172 16.100 1.00 91.00 333 ASN A CA 1
ATOM 2492 C C . ASN A 1 333 ? -11.107 -1.012 16.556 1.00 91.00 333 ASN A C 1
ATOM 2494 O O . ASN A 1 333 ? -11.694 -1.904 17.167 1.00 91.00 333 ASN A O 1
ATOM 2498 N N . ASN A 1 334 ? -11.684 0.160 16.306 1.00 91.62 334 ASN A N 1
ATOM 2499 C CA . ASN A 1 334 ? -13.028 0.509 16.752 1.00 91.62 334 ASN A CA 1
ATOM 2500 C C . ASN A 1 334 ? -14.023 0.717 15.590 1.00 91.62 334 ASN A C 1
ATOM 2502 O O . ASN A 1 334 ? -13.658 0.733 14.417 1.00 91.62 334 ASN A O 1
ATOM 2506 N N . PHE A 1 335 ? -15.303 0.886 15.934 1.00 94.94 335 PHE A N 1
ATOM 2507 C CA . PHE A 1 335 ? -16.391 1.209 14.999 1.00 94.94 335 PHE A CA 1
ATOM 2508 C C . PHE A 1 335 ? -16.982 2.602 15.286 1.00 94.94 335 PHE A C 1
ATOM 2510 O O . PHE A 1 335 ? -18.186 2.811 15.156 1.00 94.94 335 PHE A O 1
ATOM 2517 N N . ASN A 1 336 ? -16.160 3.555 15.736 1.00 89.94 336 ASN A N 1
ATOM 2518 C CA . ASN A 1 336 ? -16.631 4.905 16.072 1.00 89.94 336 ASN A CA 1
ATOM 2519 C C . ASN A 1 336 ? -16.800 5.786 14.827 1.00 89.94 336 ASN A C 1
ATOM 2521 O O . ASN A 1 336 ? -17.630 6.693 14.813 1.00 89.94 336 ASN A O 1
ATOM 2525 N N . ASP A 1 337 ? -16.038 5.497 13.776 1.00 91.31 337 ASP A N 1
ATOM 2526 C CA . ASP A 1 337 ? -16.104 6.164 12.485 1.00 91.31 337 ASP A CA 1
ATOM 2527 C C . ASP A 1 337 ? -15.907 5.166 11.340 1.00 91.31 337 ASP A C 1
ATOM 2529 O O . ASP A 1 337 ? -15.431 4.042 11.521 1.00 91.31 337 ASP A O 1
ATOM 2533 N N . TRP A 1 338 ? -16.293 5.589 10.138 1.00 91.81 338 TRP A N 1
ATOM 2534 C CA . TRP A 1 338 ? -16.294 4.717 8.969 1.00 91.81 338 TRP A CA 1
ATOM 2535 C C . TRP A 1 338 ? -14.884 4.246 8.595 1.00 91.81 338 TRP A C 1
ATOM 2537 O O . TRP A 1 338 ? -14.706 3.084 8.237 1.00 91.81 338 TRP A O 1
ATOM 2547 N N . SER A 1 339 ? -13.872 5.109 8.715 1.00 91.06 339 SER A N 1
ATOM 2548 C CA . SER A 1 339 ? -12.483 4.743 8.424 1.00 91.06 339 SER A CA 1
ATOM 2549 C C . SER A 1 339 ? -11.946 3.702 9.404 1.00 91.06 339 SER A C 1
ATOM 2551 O O . SER A 1 339 ? -11.397 2.693 8.961 1.00 91.06 339 SER A O 1
ATOM 2553 N N . ALA A 1 340 ? -12.145 3.904 10.708 1.00 88.50 340 ALA A N 1
ATOM 2554 C CA . ALA A 1 340 ? -11.749 2.947 11.735 1.00 88.50 340 ALA A CA 1
ATOM 2555 C C . ALA A 1 340 ? -12.472 1.605 11.562 1.00 88.50 340 ALA A C 1
ATOM 2557 O O . ALA A 1 340 ? -11.835 0.553 11.632 1.00 88.50 340 ALA A O 1
ATOM 2558 N N . ALA A 1 341 ? -13.768 1.626 11.228 1.00 95.62 341 ALA A N 1
ATOM 2559 C CA . ALA A 1 341 ? -14.539 0.417 10.950 1.00 95.62 341 ALA A CA 1
ATOM 2560 C C . ALA A 1 341 ? -13.978 -0.366 9.750 1.00 95.62 341 ALA A C 1
ATOM 2562 O O . ALA A 1 341 ? -13.820 -1.583 9.829 1.00 95.62 341 ALA A O 1
ATOM 2563 N N . ILE A 1 342 ? -13.638 0.315 8.649 1.00 96.06 342 ILE A N 1
ATOM 2564 C CA . ILE A 1 342 ? -13.050 -0.329 7.464 1.00 96.06 342 ILE A CA 1
ATOM 2565 C C . ILE A 1 342 ? -11.682 -0.940 7.782 1.00 96.06 342 ILE A C 1
ATOM 2567 O O . ILE A 1 342 ? -11.436 -2.079 7.389 1.00 96.06 342 ILE A O 1
ATOM 2571 N N . VAL A 1 343 ? -10.812 -0.226 8.505 1.00 94.94 343 VAL A N 1
ATOM 2572 C CA . VAL A 1 343 ? -9.495 -0.750 8.914 1.00 94.94 343 VAL A CA 1
ATOM 2573 C C . VAL A 1 343 ? -9.659 -1.953 9.842 1.00 94.94 343 VAL A C 1
ATOM 2575 O O . VAL A 1 343 ? -9.062 -2.997 9.598 1.00 94.94 343 VAL A O 1
ATOM 2578 N N . THR A 1 344 ? -10.542 -1.855 10.837 1.00 95.19 344 THR A N 1
ATOM 2579 C CA . THR A 1 344 ? -10.841 -2.949 11.771 1.00 95.19 344 THR A CA 1
ATOM 2580 C C . THR A 1 344 ? -11.328 -4.193 11.035 1.00 95.19 344 THR A C 1
ATOM 2582 O O . THR A 1 344 ? -10.833 -5.290 11.277 1.00 95.19 344 THR A O 1
ATOM 2585 N N . LEU A 1 345 ? -12.275 -4.045 10.104 1.00 97.06 345 LEU A N 1
ATOM 2586 C CA . LEU A 1 345 ? -12.770 -5.165 9.305 1.00 97.06 345 LEU A CA 1
ATOM 2587 C C . LEU A 1 345 ? -11.675 -5.735 8.396 1.00 97.06 345 LEU A C 1
ATOM 2589 O O . LEU A 1 345 ? -11.510 -6.949 8.337 1.00 97.06 345 LEU A O 1
ATOM 2593 N N . PHE A 1 346 ? -10.878 -4.884 7.747 1.00 94.62 346 PHE A N 1
ATOM 2594 C CA . PHE A 1 346 ? -9.746 -5.331 6.936 1.00 94.62 346 PHE A CA 1
ATOM 2595 C C . PHE A 1 346 ? -8.745 -6.170 7.745 1.00 94.62 346 PHE A C 1
ATOM 2597 O O . PHE A 1 346 ? -8.284 -7.203 7.266 1.00 94.62 346 PHE A O 1
ATOM 2604 N N . GLU A 1 347 ? -8.440 -5.782 8.983 1.00 94.69 347 GLU A N 1
ATOM 2605 C CA . GLU A 1 347 ? -7.571 -6.566 9.865 1.00 94.69 347 GLU A CA 1
ATOM 2606 C C . GLU A 1 347 ? -8.224 -7.882 10.310 1.00 94.69 347 GLU A C 1
ATOM 2608 O O . GLU A 1 347 ? -7.580 -8.932 10.295 1.00 94.69 347 GLU A O 1
ATOM 2613 N N . LEU A 1 348 ? -9.523 -7.864 10.629 1.00 95.81 348 LEU A N 1
ATOM 2614 C CA . LEU A 1 348 ? -10.287 -9.069 10.974 1.00 95.81 348 LEU A CA 1
ATOM 2615 C C . LEU A 1 348 ? -10.345 -10.080 9.822 1.00 95.81 348 LEU A C 1
ATOM 2617 O O . LEU A 1 348 ? -10.387 -11.287 10.068 1.00 95.81 348 LEU A O 1
ATOM 2621 N N . MET A 1 349 ? -10.296 -9.609 8.574 1.00 93.12 349 MET A N 1
ATOM 2622 C CA . MET A 1 349 ? -10.236 -10.456 7.383 1.00 93.12 349 MET A CA 1
ATOM 2623 C C . MET A 1 349 ? -8.961 -11.315 7.329 1.00 93.12 349 MET A C 1
ATOM 2625 O O . MET A 1 349 ? -8.979 -12.406 6.764 1.00 93.12 349 MET A O 1
ATOM 2629 N N . VAL A 1 350 ? -7.861 -10.856 7.936 1.00 92.75 350 VAL A N 1
ATOM 2630 C CA . VAL A 1 350 ? -6.585 -11.593 8.001 1.00 92.75 350 VAL A CA 1
ATOM 2631 C C . VAL A 1 350 ? -6.655 -12.755 9.007 1.00 92.75 350 VAL A C 1
ATOM 2633 O O . VAL A 1 350 ? -5.805 -13.642 8.985 1.00 92.75 350 VAL A O 1
ATOM 2636 N N . VAL A 1 351 ? -7.678 -12.797 9.872 1.00 94.44 351 VAL A N 1
ATOM 2637 C CA . VAL A 1 351 ? -7.925 -13.847 10.888 1.00 94.44 351 VAL A CA 1
ATOM 2638 C C . VAL A 1 351 ? -6.868 -13.902 12.001 1.00 94.44 351 VAL A C 1
ATOM 2640 O O . VAL A 1 351 ? -7.014 -14.643 12.970 1.00 94.44 351 VAL A O 1
ATOM 2643 N N . ASN A 1 352 ? -5.814 -13.093 11.945 1.00 93.75 352 ASN A N 1
ATOM 2644 C CA . ASN A 1 352 ? -4.841 -13.033 13.027 1.00 93.75 352 ASN A CA 1
ATOM 2645 C C . ASN A 1 352 ? -5.403 -12.246 14.222 1.00 93.75 352 ASN A C 1
ATOM 2647 O O . ASN A 1 352 ? -5.929 -11.153 14.042 1.00 93.75 352 ASN A O 1
ATOM 2651 N N . ASN A 1 353 ? -5.301 -12.796 15.437 1.00 93.75 353 ASN A N 1
ATOM 2652 C CA . ASN A 1 353 ? -5.798 -12.194 16.689 1.00 93.75 353 ASN A CA 1
ATOM 2653 C C . ASN A 1 353 ? -7.266 -11.712 16.682 1.00 93.75 353 ASN A C 1
ATOM 2655 O O . ASN A 1 353 ? -7.696 -11.015 17.601 1.00 93.75 353 ASN A O 1
ATOM 2659 N N . TRP A 1 354 ? -8.076 -12.139 15.711 1.00 94.88 354 TRP A N 1
ATOM 2660 C CA . TRP A 1 354 ? -9.463 -11.689 15.558 1.00 94.88 354 TRP A CA 1
ATOM 2661 C C . TRP A 1 354 ? -10.339 -12.005 16.780 1.00 94.88 354 TRP A C 1
ATOM 2663 O O . TRP A 1 354 ? -11.272 -11.267 17.088 1.00 94.88 354 TRP A O 1
ATOM 2673 N N . MET A 1 355 ? -10.005 -13.078 17.507 1.00 94.62 355 MET A N 1
ATOM 2674 C CA . MET A 1 355 ? -10.676 -13.470 18.746 1.00 94.62 355 MET A CA 1
ATOM 2675 C C . MET A 1 355 ? -10.511 -12.421 19.841 1.00 94.62 355 MET A C 1
ATOM 2677 O O . MET A 1 355 ? -11.476 -12.145 20.540 1.00 94.62 355 MET A O 1
ATOM 2681 N N . VAL A 1 356 ? -9.335 -11.794 19.949 1.00 94.50 356 VAL A N 1
ATOM 2682 C CA . VAL A 1 356 ? -9.079 -10.745 20.946 1.00 94.50 356 VAL A CA 1
ATOM 2683 C C . VAL A 1 356 ? -9.965 -9.536 20.663 1.00 94.50 356 VAL A C 1
ATOM 2685 O O . VAL A 1 356 ? -10.631 -9.036 21.566 1.00 94.50 356 VAL A O 1
ATOM 2688 N N . VAL A 1 357 ? -10.035 -9.120 19.394 1.00 94.12 357 VAL A N 1
ATOM 2689 C CA . VAL A 1 357 ? -10.900 -8.019 18.946 1.00 94.12 357 VAL A CA 1
ATOM 2690 C C . VAL A 1 357 ? -12.370 -8.350 19.208 1.00 94.12 357 VAL A C 1
ATOM 2692 O O . VAL A 1 357 ? -13.055 -7.600 19.900 1.00 94.12 357 VAL A O 1
ATOM 2695 N N . LYS A 1 358 ? -12.843 -9.512 18.740 1.00 95.56 358 LYS A N 1
ATOM 2696 C CA . LYS A 1 358 ? -14.210 -9.996 18.983 1.00 95.56 358 LYS A CA 1
ATOM 2697 C C . LYS A 1 358 ? -14.549 -10.017 20.472 1.00 95.56 358 LYS A C 1
ATOM 2699 O O . LYS A 1 358 ? -15.608 -9.527 20.852 1.00 95.56 358 LYS A O 1
ATOM 2704 N N . ASP A 1 359 ? -13.695 -10.613 21.301 1.00 94.75 359 ASP A N 1
ATOM 2705 C CA . ASP A 1 359 ? -13.946 -10.775 22.734 1.00 94.75 359 ASP A CA 1
ATOM 2706 C C . ASP A 1 359 ? -13.984 -9.425 23.456 1.00 94.75 359 ASP A C 1
ATOM 2708 O O . ASP A 1 359 ? -14.821 -9.250 24.339 1.00 94.75 359 ASP A O 1
ATOM 2712 N N . GLY A 1 360 ? -13.190 -8.442 23.015 1.00 92.69 360 GLY A N 1
ATOM 2713 C CA . GLY A 1 360 ? -13.314 -7.052 23.459 1.00 92.69 360 GLY A CA 1
ATOM 2714 C C . GLY A 1 360 ? -14.704 -6.474 23.179 1.00 92.69 360 GLY A C 1
ATOM 2715 O O . GLY A 1 360 ? -15.381 -5.998 24.089 1.00 92.69 360 GLY A O 1
ATOM 2716 N N . PHE A 1 361 ? -15.205 -6.595 21.947 1.00 94.69 361 PHE A N 1
ATOM 2717 C CA . PHE A 1 361 ? -16.557 -6.125 21.614 1.00 94.69 361 PHE A CA 1
ATOM 2718 C C . PHE A 1 361 ? -17.671 -6.919 22.298 1.00 94.69 361 PHE A C 1
ATOM 2720 O O . PHE A 1 361 ? -18.709 -6.355 22.636 1.00 94.69 361 PHE A O 1
ATOM 2727 N N . VAL A 1 362 ? -17.475 -8.216 22.534 1.00 95.00 362 VAL A N 1
ATOM 2728 C CA . VAL A 1 362 ? -18.411 -9.046 23.305 1.00 95.00 362 VAL A CA 1
ATOM 2729 C C . VAL A 1 362 ? -18.448 -8.618 24.769 1.00 95.00 362 VAL A C 1
ATOM 2731 O O . VAL A 1 362 ? -19.526 -8.608 25.364 1.00 95.00 362 VAL A O 1
ATOM 2734 N N . ALA A 1 363 ? -17.304 -8.252 25.347 1.00 92.31 363 ALA A N 1
ATOM 2735 C CA . ALA A 1 363 ? -17.238 -7.701 26.692 1.00 92.31 363 ALA A CA 1
ATOM 2736 C C . ALA A 1 363 ? -17.922 -6.325 26.764 1.00 92.31 363 ALA A C 1
ATOM 2738 O O . ALA A 1 363 ? -18.690 -6.081 27.689 1.00 92.31 363 ALA A O 1
ATOM 2739 N N . ALA A 1 364 ? -17.715 -5.463 25.763 1.00 90.44 364 ALA A N 1
ATOM 2740 C CA . ALA A 1 364 ? -18.268 -4.109 25.746 1.00 90.44 364 ALA A CA 1
ATOM 2741 C C . ALA A 1 364 ? -19.778 -4.048 25.435 1.00 90.44 364 ALA A C 1
ATOM 2743 O O . ALA A 1 364 ? -20.517 -3.354 26.129 1.00 90.44 364 ALA A O 1
ATOM 2744 N N . ALA A 1 365 ? -20.241 -4.772 24.409 1.00 91.25 365 ALA A N 1
ATOM 2745 C CA . ALA A 1 365 ? -21.605 -4.689 23.865 1.00 91.25 365 ALA A CA 1
ATOM 2746 C C . ALA A 1 365 ? -22.475 -5.932 24.153 1.00 91.25 365 ALA A C 1
ATOM 2748 O O . ALA A 1 365 ? -23.650 -5.984 23.784 1.00 91.25 365 ALA A O 1
ATOM 2749 N N . GLY A 1 366 ? -21.915 -6.949 24.813 1.00 91.75 366 GLY A N 1
ATOM 2750 C CA . GLY A 1 366 ? -22.617 -8.163 25.221 1.00 91.75 366 GLY A CA 1
ATOM 2751 C C . GLY A 1 366 ? -22.502 -9.339 24.243 1.00 91.75 366 GLY A C 1
ATOM 2752 O O . GLY A 1 366 ? -22.009 -9.249 23.119 1.00 91.75 366 GLY A O 1
ATOM 2753 N N . ARG A 1 367 ? -23.006 -10.504 24.676 1.00 92.56 367 ARG A N 1
ATOM 2754 C CA . ARG A 1 367 ? -22.814 -11.799 23.987 1.00 92.56 367 ARG A CA 1
ATOM 2755 C C . ARG A 1 367 ? -23.391 -11.870 22.574 1.00 92.56 367 ARG A C 1
ATOM 2757 O O . ARG A 1 367 ? -22.889 -12.663 21.777 1.00 92.56 367 ARG A O 1
ATOM 2764 N N . ALA A 1 368 ? -24.401 -11.059 22.258 1.00 92.38 368 ALA A N 1
ATOM 2765 C CA . ALA A 1 368 ? -24.997 -10.994 20.924 1.00 92.38 368 ALA A CA 1
ATOM 2766 C C . ALA A 1 368 ? -24.007 -10.490 19.858 1.00 92.38 368 ALA A C 1
ATOM 2768 O O . ALA A 1 368 ? -24.140 -10.861 18.693 1.00 92.38 368 A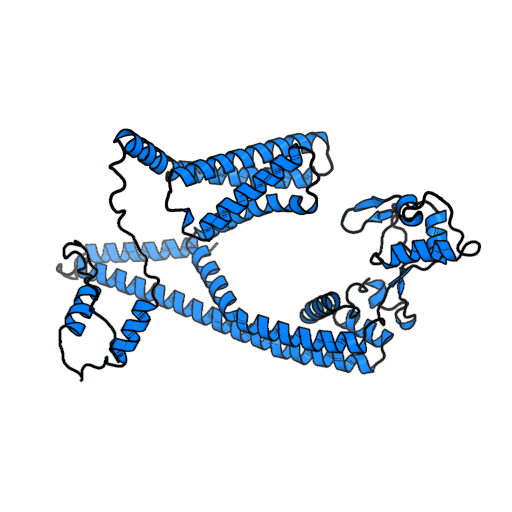LA A O 1
ATOM 2769 N N . ALA A 1 369 ? -22.966 -9.744 20.255 1.00 94.81 369 ALA A N 1
ATOM 2770 C CA . ALA A 1 369 ? -21.903 -9.298 19.356 1.00 94.81 369 ALA A CA 1
ATOM 2771 C C . ALA A 1 369 ? -21.206 -10.469 18.641 1.00 94.81 369 ALA A C 1
ATOM 2773 O O . ALA A 1 369 ? -20.782 -10.322 17.497 1.00 94.81 369 ALA A O 1
ATOM 2774 N N . ASN A 1 370 ? -21.166 -11.663 19.251 1.00 96.00 370 ASN A N 1
ATOM 2775 C CA . ASN A 1 370 ? -20.631 -12.863 18.603 1.00 96.00 370 ASN A CA 1
ATOM 2776 C C . ASN A 1 370 ? -21.298 -13.144 17.251 1.00 96.00 370 ASN A C 1
ATOM 2778 O O . ASN A 1 370 ? -20.611 -13.537 16.314 1.00 96.00 370 ASN A O 1
ATOM 2782 N N . LEU A 1 371 ? -22.613 -12.924 17.128 1.00 96.19 371 LEU A N 1
ATOM 2783 C CA . LEU A 1 371 ? -23.334 -13.183 15.882 1.00 96.19 371 LEU A CA 1
ATOM 2784 C C . LEU A 1 371 ? -22.796 -12.317 14.740 1.00 96.19 371 LEU A C 1
ATOM 2786 O O . LEU A 1 371 ? -22.603 -12.820 13.638 1.00 96.19 371 LEU A O 1
ATOM 2790 N N . TYR A 1 372 ? -22.507 -11.045 15.020 1.00 97.25 372 TYR A N 1
ATOM 2791 C CA . TYR A 1 372 ? -21.927 -10.128 14.044 1.00 97.25 372 TYR A CA 1
ATOM 2792 C C . TYR A 1 372 ? -20.547 -10.604 13.577 1.00 97.25 372 TYR A C 1
ATOM 2794 O O . TYR A 1 372 ? -20.324 -10.744 12.376 1.00 97.25 372 TYR A O 1
ATOM 2802 N N . PHE A 1 373 ? -19.638 -10.916 14.507 1.00 97.38 373 PHE A N 1
ATOM 2803 C CA . PHE A 1 373 ? -18.272 -11.321 14.151 1.00 97.38 373 PHE A CA 1
ATOM 2804 C C . PHE A 1 373 ? -18.218 -12.686 13.460 1.00 97.38 373 PHE A C 1
ATOM 2806 O O . PHE A 1 373 ? -17.461 -12.850 12.507 1.00 97.38 373 PHE A O 1
ATOM 2813 N N . TYR A 1 374 ? -19.039 -13.654 13.881 1.00 97.06 374 TYR A N 1
ATOM 2814 C CA . TYR A 1 374 ? -19.129 -14.940 13.187 1.00 97.06 374 TYR A CA 1
ATOM 2815 C C . TYR A 1 374 ? -19.765 -14.800 11.802 1.00 97.06 374 TYR A C 1
ATOM 2817 O O . TYR A 1 374 ? -19.281 -15.422 10.859 1.00 97.06 374 TYR A O 1
ATOM 2825 N N . ALA A 1 375 ? -20.799 -13.965 11.644 1.00 96.50 375 ALA A N 1
ATOM 2826 C CA . ALA A 1 375 ? -21.371 -13.681 10.330 1.00 96.50 375 ALA A CA 1
ATOM 2827 C C . ALA A 1 375 ? -20.333 -13.028 9.407 1.00 96.50 375 ALA A C 1
ATOM 2829 O O . ALA A 1 375 ? -20.148 -13.488 8.283 1.00 96.50 375 ALA A O 1
ATOM 2830 N N . TYR A 1 376 ? -19.607 -12.018 9.894 1.00 96.69 376 TYR A N 1
ATOM 2831 C CA . TYR A 1 376 ? -18.530 -11.379 9.140 1.00 96.69 376 TYR A CA 1
ATOM 2832 C C . TYR A 1 376 ? -17.454 -12.385 8.717 1.00 96.69 376 TYR A C 1
ATOM 2834 O O . TYR A 1 376 ? -17.087 -12.437 7.547 1.00 96.69 376 TYR A O 1
ATOM 2842 N N . T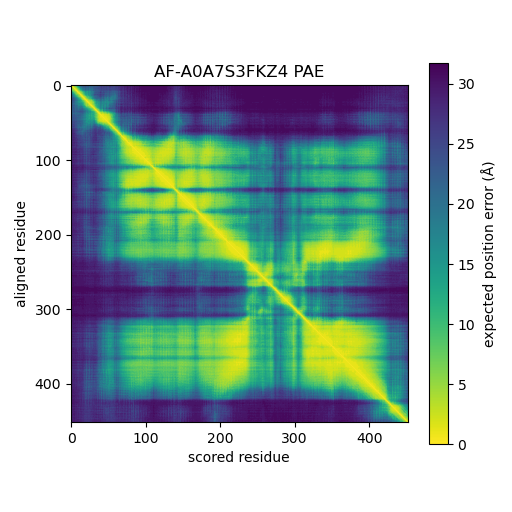RP A 1 377 ? -16.999 -13.235 9.641 1.00 96.19 377 TRP A N 1
ATOM 2843 C CA . TRP A 1 377 ? -16.009 -14.267 9.343 1.00 96.19 377 TRP A CA 1
ATOM 2844 C C . TRP A 1 377 ? -16.499 -15.244 8.263 1.00 96.19 377 TRP A C 1
ATOM 2846 O O . TRP A 1 377 ? -15.770 -15.531 7.318 1.00 96.19 377 TRP A O 1
ATOM 2856 N N . ILE A 1 378 ? -17.751 -15.708 8.327 1.00 95.50 378 ILE A N 1
ATOM 2857 C CA . ILE A 1 378 ? -18.301 -16.593 7.290 1.00 95.50 378 ILE A CA 1
ATOM 2858 C C . ILE A 1 378 ? -18.347 -15.882 5.930 1.00 95.50 378 ILE A C 1
ATOM 2860 O O . ILE A 1 378 ? -17.874 -16.430 4.938 1.00 95.50 378 ILE A O 1
ATOM 2864 N N . PHE A 1 379 ? -18.902 -14.671 5.862 1.00 92.88 379 PHE A N 1
ATOM 2865 C CA . PHE A 1 379 ? -19.102 -13.988 4.582 1.00 92.88 379 PHE A CA 1
ATOM 2866 C C . PHE A 1 379 ? -17.796 -13.463 3.971 1.00 92.88 379 PHE A C 1
ATOM 2868 O O . PHE A 1 379 ? -17.513 -13.762 2.814 1.00 92.88 379 PHE A O 1
ATOM 2875 N N . ALA A 1 380 ? -16.990 -12.722 4.731 1.00 92.50 380 ALA A N 1
ATOM 2876 C CA . ALA A 1 380 ? -15.787 -12.075 4.209 1.00 92.50 380 ALA A CA 1
ATOM 2877 C C . ALA A 1 380 ? -14.589 -13.035 4.134 1.00 92.50 380 ALA A C 1
ATOM 2879 O O . ALA A 1 380 ? -13.858 -13.055 3.148 1.00 92.50 380 ALA A O 1
ATOM 2880 N N . VAL A 1 381 ? -14.381 -13.869 5.158 1.00 92.62 381 VAL A N 1
ATOM 2881 C CA . VAL A 1 381 ? -13.206 -14.754 5.212 1.00 92.62 381 VAL A CA 1
ATOM 2882 C C . VAL A 1 381 ? -13.497 -16.090 4.539 1.00 92.62 381 VAL A C 1
ATOM 2884 O O . VAL A 1 381 ? -12.769 -16.501 3.644 1.00 92.62 381 VAL A O 1
ATOM 2887 N N . VAL A 1 382 ? -14.549 -16.799 4.946 1.00 94.62 382 VAL A N 1
ATOM 2888 C CA . VAL A 1 382 ? -14.777 -18.155 4.422 1.00 94.62 382 VAL A CA 1
ATOM 2889 C C . VAL A 1 382 ? -15.277 -18.113 2.986 1.00 94.62 382 VAL A C 1
ATOM 2891 O O . VAL A 1 382 ? -14.755 -18.842 2.150 1.00 94.62 382 VAL A O 1
ATOM 2894 N N . VAL A 1 383 ? -16.273 -17.286 2.677 1.00 93.00 383 VAL A N 1
ATOM 2895 C CA . VAL A 1 383 ? -16.855 -17.240 1.331 1.00 93.00 383 VAL A CA 1
ATOM 2896 C C . VAL A 1 383 ? -16.007 -16.368 0.410 1.00 93.00 383 VAL A C 1
ATOM 2898 O O . VAL A 1 383 ? -15.469 -16.862 -0.578 1.00 93.00 383 VAL A O 1
ATOM 2901 N N . GLU A 1 384 ? -15.857 -15.086 0.722 1.00 91.00 384 GLU A N 1
ATOM 2902 C CA . GLU A 1 384 ? -15.268 -14.128 -0.212 1.00 91.00 384 GLU A CA 1
ATOM 2903 C C . GLU A 1 384 ? -13.761 -14.328 -0.435 1.00 91.00 384 GLU A C 1
ATOM 2905 O O . GLU A 1 384 ? -13.340 -14.401 -1.591 1.00 91.00 384 GLU A O 1
ATOM 2910 N N . MET A 1 385 ? -12.950 -14.525 0.614 1.00 89.94 385 MET A N 1
ATOM 2911 C CA . MET A 1 385 ? -11.519 -14.813 0.411 1.00 89.94 385 MET A CA 1
ATOM 2912 C C . MET A 1 385 ? -11.272 -16.161 -0.280 1.00 89.94 385 MET A C 1
ATOM 2914 O O . MET A 1 385 ? -10.337 -16.266 -1.075 1.00 89.94 385 MET A O 1
ATOM 2918 N N . SER A 1 386 ? -12.119 -17.175 -0.060 1.00 91.31 386 SER A N 1
ATOM 2919 C CA . SER A 1 386 ? -12.009 -18.447 -0.795 1.00 91.31 386 SER A CA 1
ATOM 2920 C C . SER A 1 386 ? -12.341 -18.284 -2.275 1.00 91.31 386 SER A C 1
ATOM 2922 O O . SER A 1 386 ? -11.659 -18.863 -3.121 1.00 91.31 386 SER A O 1
ATOM 2924 N N . LEU A 1 387 ? -13.353 -17.472 -2.604 1.00 90.81 387 LEU A N 1
ATOM 2925 C CA . LEU A 1 387 ? -13.657 -17.127 -3.992 1.00 90.81 387 LEU A CA 1
ATOM 2926 C C . LEU A 1 387 ? -12.482 -16.372 -4.619 1.00 90.81 387 LEU A C 1
ATOM 2928 O O . LEU A 1 387 ? -12.001 -16.778 -5.674 1.00 90.81 387 LEU A O 1
ATOM 2932 N N . LEU A 1 388 ? -11.963 -15.337 -3.954 1.00 89.56 388 LEU A N 1
ATOM 2933 C CA . LEU A 1 388 ? -10.814 -14.576 -4.444 1.00 89.56 388 LEU A CA 1
ATOM 2934 C C . LEU A 1 388 ? -9.612 -15.484 -4.730 1.00 89.56 388 LEU A C 1
ATOM 2936 O O . LEU A 1 388 ? -9.002 -15.368 -5.793 1.00 89.56 388 LEU A O 1
ATOM 2940 N N . PHE A 1 389 ? -9.284 -16.394 -3.810 1.00 88.81 389 PHE A N 1
ATOM 2941 C CA . PHE A 1 389 ? -8.203 -17.358 -3.988 1.00 88.81 389 PHE A CA 1
ATOM 2942 C C . PHE A 1 389 ? -8.454 -18.248 -5.207 1.00 88.81 389 PHE A C 1
ATOM 2944 O O . PHE A 1 389 ? -7.604 -18.312 -6.092 1.00 88.81 389 PHE A O 1
ATOM 2951 N N . ALA A 1 390 ? -9.634 -18.868 -5.306 1.00 91.06 390 ALA A N 1
ATOM 2952 C CA . ALA A 1 390 ? -9.978 -19.743 -6.424 1.00 91.06 390 ALA A CA 1
ATOM 2953 C C . ALA A 1 390 ? -9.856 -19.024 -7.779 1.00 91.06 390 ALA A C 1
ATOM 2955 O O . ALA A 1 390 ? -9.185 -19.517 -8.683 1.00 91.06 390 ALA A O 1
ATOM 2956 N N . PHE A 1 391 ? -10.423 -17.821 -7.903 1.00 88.06 391 PHE A N 1
ATOM 2957 C CA . PHE A 1 391 ? -10.357 -17.039 -9.139 1.00 88.06 391 PHE A CA 1
ATOM 2958 C C . PHE A 1 391 ? -8.950 -16.529 -9.462 1.00 88.06 391 PHE A C 1
ATOM 2960 O O . PHE A 1 391 ? -8.563 -16.492 -10.629 1.00 88.06 391 PHE A O 1
ATOM 2967 N N . THR A 1 392 ? -8.168 -16.155 -8.450 1.00 85.19 392 THR A N 1
ATOM 2968 C CA . THR A 1 392 ? -6.773 -15.729 -8.640 1.00 85.19 392 THR A CA 1
ATOM 2969 C C . THR A 1 392 ? -5.920 -16.889 -9.146 1.00 85.19 392 THR A C 1
ATOM 2971 O O . THR A 1 392 ? -5.134 -16.707 -10.076 1.00 85.19 392 THR A O 1
ATOM 2974 N N . PHE A 1 393 ? -6.103 -18.089 -8.586 1.00 86.25 393 PHE A N 1
ATOM 2975 C CA . PHE A 1 393 ? -5.425 -19.297 -9.053 1.00 86.25 393 PHE A CA 1
ATOM 2976 C C . PHE A 1 393 ? -5.821 -19.649 -10.486 1.00 86.25 393 PHE A C 1
ATOM 2978 O O . PHE A 1 393 ? -4.936 -19.878 -11.304 1.00 86.25 393 PHE A O 1
ATOM 2985 N N . GLU A 1 394 ? -7.113 -19.611 -10.815 1.00 87.38 394 GLU A N 1
ATOM 2986 C CA . GLU A 1 394 ? -7.598 -19.861 -12.178 1.00 87.38 394 GLU A CA 1
ATOM 2987 C C . GLU A 1 394 ? -7.010 -18.853 -13.180 1.00 87.38 394 GLU A C 1
ATOM 2989 O O . GLU A 1 394 ? -6.505 -19.229 -14.238 1.00 87.38 394 GLU A O 1
ATOM 2994 N N . SER A 1 395 ? -7.003 -17.562 -12.824 1.00 85.56 395 SER A N 1
ATOM 2995 C CA . SER A 1 395 ? -6.410 -16.504 -13.649 1.00 85.56 395 SER A CA 1
ATOM 2996 C C . SER A 1 395 ? -4.915 -16.728 -13.863 1.00 85.56 395 SER A C 1
ATOM 2998 O O . SER A 1 395 ? -4.424 -16.556 -14.976 1.00 85.56 395 SER A O 1
ATOM 3000 N N . PHE A 1 396 ? -4.187 -17.110 -12.814 1.00 82.25 396 PHE A N 1
ATOM 3001 C CA . PHE A 1 396 ? -2.753 -17.361 -12.897 1.00 82.25 396 PHE A CA 1
ATOM 3002 C C . PHE A 1 396 ? -2.438 -18.600 -13.744 1.00 82.25 396 PHE A C 1
ATOM 3004 O O . PHE A 1 396 ? -1.559 -18.545 -14.602 1.00 82.25 396 PHE A O 1
ATOM 3011 N N . ILE A 1 397 ? -3.179 -19.697 -13.556 1.00 84.81 397 ILE A N 1
ATOM 3012 C CA . ILE A 1 397 ? -3.038 -20.923 -14.355 1.00 84.81 397 ILE A CA 1
ATOM 3013 C C . ILE A 1 397 ? -3.319 -20.627 -15.830 1.00 84.81 397 ILE A C 1
ATOM 3015 O O . ILE A 1 397 ? -2.508 -20.979 -16.685 1.00 84.81 397 ILE A O 1
ATOM 3019 N N . SER A 1 398 ? -4.406 -19.913 -16.130 1.00 84.25 398 SER A N 1
ATOM 3020 C CA . SER A 1 398 ? -4.761 -19.519 -17.497 1.00 84.25 398 SER A CA 1
ATOM 3021 C C . SER A 1 398 ? -3.650 -18.707 -18.173 1.00 84.25 398 SER A C 1
ATOM 3023 O O . SER A 1 398 ? -3.282 -18.965 -19.321 1.00 84.25 398 SER A O 1
ATOM 3025 N N . GLU A 1 399 ? -3.033 -17.766 -17.456 1.00 80.50 399 GLU A N 1
ATOM 3026 C CA . GLU A 1 399 ? -1.909 -16.998 -17.994 1.00 80.50 399 GLU A CA 1
ATOM 3027 C C . GLU A 1 399 ? -0.634 -17.822 -18.181 1.00 80.50 399 GLU A C 1
ATOM 3029 O O . GLU A 1 399 ? 0.084 -17.613 -19.164 1.00 80.50 399 GLU A O 1
ATOM 3034 N N . LEU A 1 400 ? -0.355 -18.773 -17.286 1.00 80.62 400 LEU A N 1
ATOM 3035 C CA . LEU A 1 400 ? 0.753 -19.710 -17.460 1.00 80.62 400 LEU A CA 1
ATOM 3036 C C . LEU A 1 400 ? 0.546 -20.595 -18.692 1.00 80.62 400 LEU A C 1
ATOM 3038 O O . LEU A 1 400 ? 1.476 -20.761 -19.483 1.00 80.62 400 LEU A O 1
ATOM 3042 N N . GLU A 1 401 ? -0.664 -21.110 -18.906 1.00 86.38 401 GLU A N 1
ATOM 3043 C CA . GLU A 1 401 ? -0.994 -21.889 -20.101 1.00 86.38 401 GLU A CA 1
ATOM 3044 C C . GLU A 1 401 ? -0.840 -21.063 -21.383 1.00 86.38 401 GLU A C 1
ATOM 3046 O O . GLU A 1 401 ? -0.332 -21.558 -22.393 1.00 86.38 401 GLU A O 1
ATOM 3051 N N . LEU A 1 402 ? -1.260 -19.794 -21.365 1.00 83.56 402 LEU A N 1
ATOM 3052 C CA . LEU A 1 402 ? -1.069 -18.880 -22.493 1.00 83.56 402 LEU A CA 1
ATOM 3053 C C . LEU A 1 402 ? 0.417 -18.624 -22.760 1.00 83.56 402 LEU A C 1
ATOM 3055 O O . LEU A 1 402 ? 0.845 -18.658 -23.917 1.00 83.56 402 LEU A O 1
ATOM 3059 N N . ALA A 1 403 ? 1.218 -18.413 -21.714 1.00 78.25 403 ALA A N 1
ATOM 3060 C CA . ALA A 1 403 ? 2.661 -18.241 -21.841 1.00 78.25 403 ALA A CA 1
ATOM 3061 C C . ALA A 1 403 ? 3.329 -19.489 -22.449 1.00 78.25 403 ALA A C 1
ATOM 3063 O O . ALA A 1 403 ? 4.107 -19.360 -23.397 1.00 78.25 403 ALA A O 1
ATOM 3064 N N . GLN A 1 404 ? 2.956 -20.690 -21.995 1.00 82.62 404 GLN A N 1
ATOM 3065 C CA . GLN A 1 404 ? 3.451 -21.959 -22.543 1.00 82.62 404 GLN A CA 1
ATOM 3066 C C . GLN A 1 404 ? 3.060 -22.144 -24.015 1.00 82.62 404 GLN A C 1
ATOM 3068 O O . GLN A 1 404 ? 3.919 -22.423 -24.852 1.00 82.62 404 GLN A O 1
ATOM 3073 N N . LYS A 1 405 ? 1.793 -21.898 -24.380 1.00 87.19 405 LYS A N 1
ATOM 3074 C CA . LYS A 1 405 ? 1.331 -21.948 -25.783 1.00 87.19 405 LYS A CA 1
ATOM 3075 C C . LYS A 1 405 ? 2.099 -20.964 -26.672 1.00 87.19 405 LYS A C 1
ATOM 3077 O O . LYS A 1 405 ? 2.415 -21.271 -27.827 1.00 87.19 405 LYS A O 1
ATOM 3082 N N . HIS A 1 406 ? 2.427 -19.776 -26.160 1.00 81.50 406 HIS A N 1
ATOM 3083 C CA . HIS A 1 406 ? 3.253 -18.804 -26.878 1.00 81.50 406 HIS A CA 1
ATOM 3084 C C . HIS A 1 406 ? 4.691 -19.292 -27.095 1.00 81.50 406 HIS A C 1
ATOM 3086 O O . HIS A 1 406 ? 5.249 -19.059 -28.169 1.00 81.50 406 HIS A O 1
ATOM 3092 N N . GLU A 1 407 ? 5.285 -19.988 -26.127 1.00 79.00 407 GLU A N 1
ATOM 3093 C CA . GLU A 1 407 ? 6.610 -20.594 -26.281 1.00 79.00 407 GLU A CA 1
ATOM 3094 C C . GLU A 1 407 ? 6.597 -21.767 -27.265 1.00 79.00 407 GLU A C 1
ATOM 3096 O O . GLU A 1 407 ? 7.441 -21.820 -28.162 1.00 79.00 407 GLU A O 1
ATOM 3101 N N . GLU A 1 408 ? 5.604 -22.654 -27.187 1.00 82.12 408 GLU A N 1
ATOM 3102 C CA . GLU A 1 408 ? 5.449 -23.774 -28.121 1.00 82.12 408 GLU A CA 1
ATOM 3103 C C . GLU A 1 408 ? 5.238 -23.302 -29.563 1.00 82.12 408 GLU A C 1
ATOM 3105 O O . GLU A 1 408 ? 5.887 -23.789 -30.490 1.00 82.12 408 GLU A O 1
ATOM 3110 N N . SER A 1 409 ? 4.355 -22.323 -29.774 1.00 80.94 409 SER A N 1
ATOM 3111 C CA . SER A 1 409 ? 4.109 -21.741 -31.101 1.00 80.94 409 SER A CA 1
ATOM 3112 C C . SER A 1 409 ? 5.319 -20.979 -31.645 1.00 80.94 409 SER A C 1
ATOM 3114 O O . SER A 1 409 ? 5.501 -20.889 -32.861 1.00 80.94 409 SER A O 1
ATOM 3116 N N . ARG A 1 410 ? 6.175 -20.431 -30.776 1.00 78.06 410 ARG A N 1
ATOM 3117 C CA . ARG A 1 410 ? 7.460 -19.854 -31.183 1.00 78.06 410 ARG A CA 1
ATOM 3118 C C . ARG A 1 410 ? 8.451 -20.941 -31.593 1.00 78.06 410 ARG A C 1
ATOM 3120 O O . ARG A 1 410 ? 9.002 -20.854 -32.679 1.00 78.06 410 ARG A O 1
ATOM 3127 N N . ALA A 1 411 ? 8.583 -22.002 -30.799 1.00 77.31 411 ALA A N 1
ATOM 3128 C CA . ALA A 1 411 ? 9.453 -23.132 -31.113 1.00 77.31 411 ALA A CA 1
ATOM 3129 C C . ALA A 1 411 ? 9.042 -23.863 -32.405 1.00 77.31 411 ALA A C 1
ATOM 3131 O O . ALA A 1 411 ? 9.908 -24.331 -33.141 1.00 77.31 411 ALA A O 1
ATOM 3132 N N . ARG A 1 412 ? 7.734 -23.951 -32.698 1.00 79.94 412 ARG A N 1
ATOM 3133 C CA . ARG A 1 412 ? 7.229 -24.488 -33.973 1.00 79.94 412 ARG A CA 1
ATOM 3134 C C . ARG A 1 412 ? 7.630 -23.613 -35.161 1.00 79.94 412 ARG A C 1
ATOM 3136 O O . ARG A 1 412 ? 8.156 -24.156 -36.122 1.00 79.94 412 ARG A O 1
ATOM 3143 N N . ARG A 1 413 ? 7.443 -22.290 -35.066 1.00 76.25 413 ARG A N 1
ATOM 3144 C CA . ARG A 1 413 ? 7.855 -21.335 -36.113 1.00 76.25 413 ARG A CA 1
ATOM 3145 C C . ARG A 1 413 ? 9.356 -21.371 -36.366 1.00 76.25 413 ARG A C 1
ATOM 3147 O O . ARG A 1 413 ? 9.759 -21.515 -37.509 1.00 76.25 413 ARG A O 1
ATOM 3154 N N . ASP A 1 414 ? 10.164 -21.347 -35.308 1.00 76.06 414 ASP A N 1
ATOM 3155 C CA . ASP A 1 414 ? 11.623 -21.435 -35.437 1.00 76.06 414 ASP A CA 1
ATOM 3156 C C . ASP A 1 414 ? 12.047 -22.762 -36.110 1.00 76.06 414 ASP A C 1
ATOM 3158 O O . ASP A 1 414 ? 13.016 -22.805 -36.861 1.00 76.06 414 ASP A O 1
ATOM 3162 N N . GLY A 1 415 ? 11.323 -23.861 -35.863 1.00 71.06 415 GLY A N 1
ATOM 3163 C CA . GLY A 1 415 ? 11.573 -25.153 -36.509 1.00 71.06 415 GLY A CA 1
ATOM 3164 C C . GLY A 1 415 ? 11.120 -25.238 -37.972 1.00 71.06 415 GLY A C 1
ATOM 3165 O O . GLY A 1 415 ? 11.711 -26.000 -38.739 1.00 71.06 415 GLY A O 1
ATOM 3166 N N . GLU A 1 416 ? 10.085 -24.487 -38.349 1.00 75.12 416 GLU A N 1
ATOM 3167 C CA . GLU A 1 416 ? 9.586 -24.380 -39.724 1.00 75.12 416 GLU A CA 1
ATOM 3168 C C . GLU A 1 416 ? 10.495 -23.475 -40.564 1.00 75.12 416 GLU A C 1
ATOM 3170 O O . GLU A 1 416 ? 10.938 -23.914 -41.619 1.00 75.12 416 GLU A O 1
ATOM 3175 N N . ASP A 1 417 ? 10.934 -22.327 -40.030 1.00 69.94 417 ASP A N 1
ATOM 3176 C CA . ASP A 1 417 ? 11.942 -21.460 -40.667 1.00 69.94 417 ASP A CA 1
ATOM 3177 C C . ASP A 1 417 ? 13.242 -22.228 -40.962 1.00 69.94 417 ASP A C 1
ATOM 3179 O O . ASP A 1 417 ? 13.765 -22.158 -42.069 1.00 69.94 417 ASP A O 1
ATOM 3183 N N . ILE A 1 418 ? 13.743 -23.033 -40.012 1.00 65.44 418 ILE A N 1
ATOM 3184 C CA . ILE A 1 418 ? 14.932 -23.879 -40.240 1.00 65.44 418 ILE A CA 1
ATOM 3185 C C . ILE A 1 418 ? 14.666 -24.927 -41.331 1.00 65.44 418 ILE A C 1
ATOM 3187 O O . ILE A 1 418 ? 15.565 -25.277 -42.097 1.00 65.44 418 ILE A O 1
ATOM 3191 N N . ARG A 1 419 ? 13.452 -25.478 -41.402 1.00 64.00 419 ARG A N 1
ATOM 3192 C CA . ARG A 1 419 ? 13.102 -26.468 -42.427 1.00 64.00 419 ARG A CA 1
ATOM 3193 C C . ARG A 1 419 ? 13.021 -25.829 -43.812 1.00 64.00 419 ARG A C 1
ATOM 3195 O O . ARG A 1 419 ? 13.471 -26.462 -44.762 1.00 64.00 419 ARG A O 1
ATOM 3202 N N . ASP A 1 420 ? 12.510 -24.610 -43.909 1.00 67.69 420 ASP A N 1
ATOM 3203 C CA . ASP A 1 420 ? 12.396 -23.866 -45.161 1.00 67.69 420 ASP A CA 1
ATOM 3204 C C . ASP A 1 420 ? 13.758 -23.321 -45.627 1.00 67.69 420 ASP A C 1
ATOM 3206 O O . ASP A 1 420 ? 14.064 -23.387 -46.816 1.00 67.69 420 ASP A O 1
ATOM 3210 N N . GLU A 1 421 ? 14.637 -22.895 -44.708 1.00 62.22 421 GLU A N 1
ATOM 3211 C CA . GLU A 1 421 ? 16.019 -22.491 -45.030 1.00 62.22 421 GLU A CA 1
ATOM 3212 C C . GLU A 1 421 ? 16.871 -23.657 -45.563 1.00 62.22 421 GLU A C 1
ATOM 3214 O O . GLU A 1 421 ? 17.691 -23.471 -46.463 1.00 62.22 421 GLU A O 1
ATOM 3219 N N . PHE A 1 422 ? 16.678 -24.873 -45.038 1.00 59.19 422 PHE A N 1
ATOM 3220 C CA . PHE A 1 422 ? 17.425 -26.072 -45.452 1.00 59.19 422 PHE A CA 1
ATOM 3221 C C . PHE A 1 422 ? 16.654 -26.973 -46.433 1.00 59.19 422 PHE A C 1
ATOM 3223 O O . PHE A 1 422 ? 17.156 -28.018 -46.862 1.00 59.19 422 PHE A O 1
ATOM 3230 N N . GLY A 1 423 ? 15.457 -26.549 -46.840 1.00 53.16 423 GLY A N 1
ATOM 3231 C CA . GLY A 1 423 ? 14.538 -27.246 -47.734 1.00 53.16 423 GLY A CA 1
ATOM 3232 C C . GLY A 1 423 ? 14.976 -27.247 -49.199 1.00 53.16 423 GLY A C 1
ATOM 3233 O O . GLY A 1 423 ? 14.268 -26.741 -50.059 1.00 53.16 423 GLY A O 1
ATOM 3234 N N . SER A 1 424 ? 16.139 -27.835 -49.492 1.00 48.91 424 SER A N 1
ATOM 3235 C CA . SER A 1 424 ? 16.462 -28.463 -50.792 1.00 48.91 424 SER A CA 1
ATOM 3236 C C . SER A 1 424 ? 17.694 -29.380 -50.757 1.00 48.91 424 SER A C 1
ATOM 3238 O O . SER A 1 424 ? 18.040 -29.972 -51.778 1.00 48.91 424 SER A O 1
ATOM 3240 N N . THR A 1 425 ? 18.366 -29.544 -49.612 1.00 54.66 425 THR A N 1
ATOM 3241 C CA . THR A 1 425 ? 19.520 -30.451 -49.510 1.00 54.66 425 THR A CA 1
ATOM 3242 C C . THR A 1 425 ? 19.139 -31.719 -48.755 1.00 54.66 425 THR A C 1
ATOM 3244 O O . THR A 1 425 ? 18.509 -31.663 -47.704 1.00 54.66 425 THR A O 1
ATOM 3247 N N . ASN A 1 426 ? 19.469 -32.871 -49.353 1.00 52.59 426 ASN A N 1
ATOM 3248 C CA . ASN A 1 426 ? 19.108 -34.214 -48.894 1.00 52.59 426 ASN A CA 1
ATOM 3249 C C . ASN A 1 426 ? 19.187 -34.367 -47.367 1.00 52.59 426 ASN A C 1
ATOM 3251 O O . ASN A 1 426 ? 20.194 -34.024 -46.743 1.00 52.59 426 ASN A O 1
ATOM 3255 N N . ALA A 1 427 ? 18.126 -34.940 -46.796 1.00 51.47 427 ALA A N 1
ATOM 3256 C CA . ALA A 1 427 ? 17.887 -35.093 -45.360 1.00 51.47 427 ALA A CA 1
ATOM 3257 C C . ALA A 1 427 ? 18.940 -35.929 -44.592 1.00 51.47 427 ALA A C 1
ATOM 3259 O O . ALA A 1 427 ? 18.854 -36.006 -43.369 1.00 51.47 427 ALA A O 1
ATOM 3260 N N . ASP A 1 428 ? 19.947 -36.473 -45.283 1.00 52.19 428 ASP A N 1
ATOM 3261 C CA . ASP A 1 428 ? 21.008 -37.335 -44.743 1.00 52.19 428 ASP A CA 1
ATOM 3262 C C . ASP A 1 428 ? 22.385 -36.644 -44.655 1.00 52.19 428 ASP A C 1
ATOM 3264 O O . ASP A 1 428 ? 23.419 -37.304 -44.532 1.00 52.19 428 ASP A O 1
ATOM 3268 N N . SER A 1 429 ? 22.455 -35.309 -44.746 1.00 56.97 429 SER A N 1
ATOM 3269 C CA . SER A 1 429 ? 23.744 -34.624 -44.588 1.00 56.97 429 SER A CA 1
ATOM 3270 C C . SER A 1 429 ? 24.186 -34.578 -43.106 1.00 56.97 429 SER A C 1
ATOM 3272 O O . SER A 1 429 ? 23.421 -34.133 -42.244 1.00 56.97 429 SER A O 1
ATOM 3274 N N . PRO A 1 430 ? 25.443 -34.944 -42.775 1.00 57.19 430 PRO A N 1
ATOM 3275 C CA . PRO A 1 430 ? 25.962 -34.931 -41.397 1.00 57.19 430 PRO A CA 1
ATOM 3276 C C . PRO A 1 430 ? 25.974 -33.529 -40.755 1.00 57.19 430 PRO A C 1
ATOM 3278 O O . PRO A 1 430 ? 26.100 -33.379 -39.539 1.00 57.19 430 PRO A O 1
ATOM 3281 N N . GLN A 1 431 ? 25.808 -32.479 -41.562 1.00 54.75 431 GLN A N 1
ATOM 3282 C CA . GLN A 1 431 ? 25.702 -31.093 -41.108 1.00 54.75 431 GLN A CA 1
ATOM 3283 C C . GLN A 1 431 ? 24.368 -30.809 -40.400 1.00 54.75 431 GLN A C 1
ATOM 3285 O O . GLN A 1 431 ? 24.352 -30.056 -39.426 1.00 54.75 431 GLN A O 1
ATOM 3290 N N . LEU A 1 432 ? 23.270 -31.449 -40.823 1.00 53.97 432 LEU A N 1
ATOM 3291 C CA . LEU A 1 432 ? 21.952 -31.287 -40.201 1.00 53.97 432 LEU A CA 1
ATOM 3292 C C . LEU A 1 432 ? 21.892 -31.966 -38.820 1.00 53.97 432 LEU A C 1
ATOM 3294 O O . LEU A 1 432 ? 21.295 -31.422 -37.889 1.00 53.97 432 LEU A O 1
ATOM 3298 N N . GLU A 1 433 ? 22.564 -33.109 -38.646 1.00 58.16 433 GLU A N 1
ATOM 3299 C CA . GLU A 1 433 ? 22.718 -33.766 -37.338 1.00 58.16 433 GLU A CA 1
ATOM 3300 C C . GLU A 1 433 ? 23.600 -32.955 -36.379 1.00 58.16 433 GLU A C 1
ATOM 3302 O O . GLU A 1 433 ? 23.245 -32.788 -35.210 1.00 58.16 433 GLU A O 1
ATOM 3307 N N . ALA A 1 434 ? 24.695 -32.366 -36.870 1.00 57.06 434 ALA A N 1
ATOM 3308 C CA . ALA A 1 434 ? 25.553 -31.494 -36.068 1.00 57.06 434 ALA A CA 1
ATOM 3309 C C . ALA A 1 434 ? 24.822 -30.219 -35.599 1.00 57.06 434 ALA A C 1
ATOM 3311 O O . ALA A 1 434 ? 24.990 -29.790 -34.454 1.00 57.06 434 ALA A O 1
ATOM 3312 N N . LEU A 1 435 ? 23.961 -29.634 -36.440 1.00 54.19 435 LEU A N 1
ATOM 3313 C CA . LEU A 1 435 ? 23.147 -28.461 -36.093 1.00 54.19 435 LEU A CA 1
ATOM 3314 C C . LEU A 1 435 ? 22.006 -28.794 -35.125 1.00 54.19 435 LEU A C 1
ATOM 3316 O O . LEU A 1 435 ? 21.768 -28.018 -34.194 1.00 54.19 435 LEU A O 1
ATOM 3320 N N . ARG A 1 436 ? 21.356 -29.960 -35.275 1.00 56.59 436 ARG A N 1
ATOM 3321 C CA . ARG A 1 436 ? 20.396 -30.493 -34.288 1.00 56.59 436 ARG A CA 1
ATOM 3322 C C . ARG A 1 436 ? 21.070 -30.724 -32.935 1.00 56.59 436 ARG A C 1
ATOM 3324 O O . ARG A 1 436 ? 20.549 -30.279 -31.917 1.00 56.59 436 ARG A O 1
ATOM 3331 N N . ALA A 1 437 ? 22.276 -31.296 -32.914 1.00 57.34 437 ALA A N 1
ATOM 3332 C CA . ALA A 1 437 ? 23.063 -31.453 -31.690 1.00 57.34 437 ALA A CA 1
ATOM 3333 C C . ALA A 1 437 ? 23.456 -30.100 -31.058 1.00 57.34 437 ALA A C 1
ATOM 3335 O O . ALA A 1 437 ? 23.474 -29.970 -29.832 1.00 57.34 437 ALA A O 1
ATOM 3336 N N . CYS A 1 438 ? 23.717 -29.067 -31.868 1.00 53.84 438 CYS A N 1
ATOM 3337 C CA . CYS A 1 438 ? 24.041 -27.714 -31.398 1.00 53.84 438 CYS A CA 1
ATOM 3338 C C . CYS A 1 438 ? 22.821 -26.969 -30.823 1.00 53.84 438 CYS A C 1
ATOM 3340 O O . CYS A 1 438 ? 22.912 -26.343 -29.765 1.00 53.84 438 CYS A O 1
ATOM 3342 N N . THR A 1 439 ? 21.654 -27.070 -31.468 1.00 56.66 439 THR A N 1
ATOM 3343 C CA . THR A 1 439 ? 20.390 -26.493 -30.963 1.00 56.66 439 THR A CA 1
ATOM 3344 C C . THR A 1 439 ? 19.886 -27.224 -29.720 1.00 56.66 439 THR A C 1
ATOM 3346 O O . THR A 1 439 ? 19.396 -26.585 -28.787 1.00 56.66 439 THR A O 1
ATOM 3349 N N . GLN A 1 440 ? 20.085 -28.541 -29.644 1.00 51.56 440 GLN A N 1
ATOM 3350 C CA . GLN A 1 440 ? 19.765 -29.335 -28.460 1.00 51.56 440 GLN A CA 1
ATOM 3351 C C . GLN A 1 440 ? 20.719 -29.022 -27.291 1.00 51.56 440 GLN A C 1
ATOM 3353 O O . GLN A 1 440 ? 20.255 -28.894 -26.160 1.00 51.56 440 GLN A O 1
ATOM 3358 N N . ARG A 1 441 ? 22.013 -28.753 -27.545 1.00 39.47 441 ARG A N 1
ATOM 3359 C CA . ARG A 1 441 ? 22.939 -28.210 -26.526 1.00 39.47 441 ARG A CA 1
ATOM 3360 C C . ARG A 1 441 ? 22.557 -26.807 -26.054 1.00 39.47 441 ARG A C 1
ATOM 3362 O O . ARG A 1 441 ? 22.699 -26.529 -24.869 1.00 39.47 441 ARG A O 1
ATOM 3369 N N . ARG A 1 442 ? 22.031 -25.941 -26.928 1.00 38.75 442 ARG A N 1
ATOM 3370 C CA . ARG A 1 442 ? 21.553 -24.602 -26.532 1.00 38.75 442 ARG A CA 1
ATOM 3371 C C . ARG A 1 442 ? 20.369 -24.681 -25.560 1.00 38.75 442 ARG A C 1
ATOM 3373 O O . ARG A 1 442 ? 20.372 -23.971 -24.563 1.00 38.75 442 ARG A O 1
ATOM 3380 N N . LYS A 1 443 ? 19.437 -25.621 -25.777 1.00 39.28 443 LYS A N 1
ATOM 3381 C CA . LYS A 1 443 ? 18.342 -25.917 -24.830 1.00 39.28 443 LYS A CA 1
ATOM 3382 C C . LYS A 1 443 ? 18.836 -26.448 -23.477 1.00 39.28 443 LYS A C 1
ATOM 3384 O O . LYS A 1 443 ? 18.253 -26.103 -22.458 1.00 39.28 443 LYS A O 1
ATOM 3389 N N . VAL A 1 444 ? 19.907 -27.246 -23.444 1.00 41.41 444 VAL A N 1
ATOM 3390 C CA . VAL A 1 444 ? 20.493 -27.749 -22.181 1.00 41.41 444 VAL A CA 1
ATOM 3391 C C . VAL A 1 444 ? 21.231 -26.644 -21.412 1.00 41.41 444 VAL A C 1
ATOM 3393 O O . VAL A 1 444 ? 21.175 -26.614 -20.186 1.00 41.41 444 VAL A O 1
ATOM 3396 N N . ILE A 1 445 ? 21.872 -25.697 -22.108 1.00 37.31 445 ILE A N 1
ATOM 3397 C CA . ILE A 1 445 ? 22.546 -24.553 -21.471 1.00 37.31 445 ILE A CA 1
ATOM 3398 C C . ILE A 1 445 ? 21.524 -23.572 -20.873 1.00 37.31 445 ILE A C 1
ATOM 3400 O O . ILE A 1 445 ? 21.721 -23.124 -19.747 1.00 37.31 445 ILE A O 1
ATOM 3404 N N . ASP A 1 446 ? 20.403 -23.307 -21.554 1.00 37.66 446 ASP A N 1
ATOM 3405 C CA . ASP A 1 446 ? 19.340 -22.448 -21.006 1.00 37.66 446 ASP A CA 1
ATOM 3406 C C . ASP A 1 446 ? 18.612 -23.097 -19.808 1.00 37.66 446 ASP A C 1
ATOM 3408 O O . ASP A 1 446 ? 18.180 -22.388 -18.901 1.00 37.66 446 ASP A O 1
ATOM 3412 N N . PHE A 1 447 ? 18.541 -24.434 -19.736 1.00 36.22 447 PHE A N 1
ATOM 3413 C CA . PHE A 1 447 ? 17.970 -25.142 -18.579 1.00 36.22 447 PHE A CA 1
ATOM 3414 C C . PHE A 1 447 ? 18.929 -25.202 -17.373 1.00 36.22 447 PHE A C 1
ATOM 3416 O O . PHE A 1 447 ? 18.480 -25.213 -16.231 1.00 36.22 447 PHE A O 1
ATOM 3423 N N . SER A 1 448 ? 20.250 -25.191 -17.597 1.00 34.22 448 SER A N 1
ATOM 3424 C CA . SER A 1 448 ? 21.248 -25.236 -16.514 1.00 34.22 448 SER A CA 1
ATOM 3425 C C . SER A 1 448 ? 21.543 -23.873 -15.871 1.00 34.22 448 SER A C 1
ATOM 3427 O O . SER A 1 448 ? 22.163 -23.839 -14.813 1.00 34.22 448 SER A O 1
ATOM 3429 N N . VAL A 1 449 ? 21.114 -22.757 -16.473 1.00 38.31 449 VAL A N 1
ATOM 3430 C CA . VAL A 1 449 ? 21.266 -21.399 -15.901 1.00 38.31 449 VAL A CA 1
ATOM 3431 C C . VAL A 1 449 ? 20.024 -20.972 -15.089 1.00 38.31 449 VAL A C 1
ATOM 3433 O O . VAL A 1 449 ? 20.041 -19.938 -14.430 1.00 38.31 449 VAL A O 1
ATOM 3436 N N . GLY A 1 450 ? 18.959 -21.785 -15.082 1.00 34.53 450 GLY A N 1
ATOM 3437 C CA . GLY A 1 450 ? 17.729 -21.558 -14.307 1.00 34.53 450 GLY A CA 1
ATOM 3438 C C . GLY A 1 450 ? 17.543 -22.458 -13.078 1.00 34.53 450 GLY A C 1
ATOM 3439 O O . GLY A 1 450 ? 16.494 -22.387 -12.444 1.00 34.53 450 GLY A O 1
ATOM 3440 N N . GLY A 1 451 ? 18.518 -23.309 -12.748 1.00 32.84 451 GLY A N 1
ATOM 3441 C CA . GLY A 1 451 ? 18.489 -24.186 -11.575 1.00 32.84 451 GLY A CA 1
ATOM 3442 C C . GLY A 1 451 ? 19.726 -23.975 -10.711 1.00 32.84 451 GLY A C 1
ATOM 3443 O O . GLY A 1 451 ? 20.756 -24.600 -10.952 1.00 32.84 451 GLY A O 1
ATOM 3444 N N . GLY A 1 452 ? 19.612 -23.082 -9.731 1.00 29.05 452 GLY A N 1
ATOM 3445 C CA . GLY A 1 452 ? 20.630 -22.774 -8.728 1.00 29.05 452 GLY A CA 1
ATOM 3446 C C . GLY A 1 452 ? 20.065 -21.843 -7.677 1.00 29.05 452 GLY A C 1
ATOM 3447 O O . GLY A 1 452 ? 19.729 -20.703 -8.065 1.00 29.05 452 GLY A O 1
#

Solvent-accessible surface area (backbone atoms only — not comparable to full-atom values): 26093 Å² total; per-residue (Å²): 135,95,80,77,83,86,77,89,78,79,72,80,92,82,67,96,79,72,60,74,62,63,55,52,54,47,58,56,67,70,49,94,52,102,77,77,71,78,49,72,70,56,48,51,50,50,51,58,59,66,68,45,81,79,79,79,77,71,76,82,74,84,69,73,84,68,55,73,64,60,51,49,50,47,51,51,49,30,54,51,69,70,28,72,67,49,52,48,51,53,52,51,52,50,52,53,48,54,52,48,52,55,48,44,63,73,35,68,88,39,75,73,65,37,54,56,45,51,51,51,53,47,52,51,43,50,54,53,49,52,50,49,52,54,47,51,73,45,34,88,67,50,77,77,40,71,67,49,44,52,51,51,50,51,54,54,52,31,44,49,50,52,52,39,49,74,69,70,45,86,54,74,87,55,69,59,50,58,60,58,64,55,56,53,56,54,52,60,46,51,70,36,71,70,47,31,52,54,49,52,49,53,53,51,42,54,62,66,43,48,63,54,55,51,50,48,51,51,53,48,49,54,50,27,56,52,41,31,74,75,40,46,76,42,62,40,72,38,72,41,65,66,54,41,34,53,49,50,71,67,53,56,45,30,30,40,72,97,74,68,48,75,43,51,26,63,73,72,64,26,59,102,45,99,62,95,78,70,54,64,89,83,40,60,69,63,45,52,48,40,49,50,60,48,68,76,38,83,80,58,78,29,38,34,81,84,76,49,88,36,61,46,59,41,63,69,36,71,60,35,68,92,31,72,26,54,80,68,61,48,67,74,61,22,25,72,44,71,69,36,18,43,53,35,52,57,51,46,56,70,59,64,69,34,64,41,58,49,50,35,46,25,48,51,74,31,75,71,45,50,57,56,54,53,49,47,43,46,51,54,38,58,48,46,46,47,49,51,50,54,53,51,51,52,46,48,51,54,49,50,54,50,52,51,53,52,51,52,57,46,55,51,50,58,54,47,53,54,45,62,77,51,66,84,62,71,94,82,47,73,64,60,56,54,49,51,54,50,56,53,49,50,56,52,53,61,56,60,77,74,67,131

Nearest PDB structures (foldseek):
  8ouo-assembly1_A  TM=7.479E-01  e=4.545E-09  Homo sapiens
  7f3f-assembly1_B  TM=5.083E-01  e=4.623E-02  Homo sapiens
  7ukf-assembly1_A  TM=7.031E-01  e=3.167E-01  Homo sapiens
  7e87-assembly1_B  TM=6.005E-01  e=1.438E-01  Homo sapiens
  7e8e-assembly1_D  TM=5.488E-01  e=2.242E-01  Homo sapiens

Mean predicted aligned error: 17.6 Å

pLDDT: mean 70.67, std 18.9, range [28.06, 97.81]